Protein AF-0000000085957859 (afdb_homodimer)

InterPro domains:
  IPR000845 Nucleoside phosphorylase domain [PF01048] (84-287)
  IPR010059 Uridine phosphorylase, eukaryotic [TIGR01719] (53-287)
  IPR010059 Uridine phosphorylase, eukaryotic [cd17763] (61-288)
  IPR035994 Nucleoside phosphorylase superfamily [G3DSA:3.40.50.1580] (46-289)
  IPR035994 Nucleoside phosphorylase superfamily [SSF53167] (65-281)

Foldseek 3Di:
DVLVLVLCLPVVVCCVVVVPVPPPPPDDDDDDDDPPPPPPPCPVPQDQQDDPDPVVVPDPWDALVQQRDTLPPDPLQVVQQLAAEEEEEADQVVLVVSLVVSCVSVVFDKDAFSGPHPLKTWMDGGNYIRIYQHAFAVSNLSVLVSVSVSSNSNRHGLHEYEYEYAWAWQPDDFQEKEWAQAEAELVRHRWDWDADPNDTDTFGQGADPVVSVVSVVSCVVVVRHYDYFHEYAFRDPDVSLPHDPDPDDPDDPVVNVVVSVVCVVVGHTTYGHHRNNQRRVVCVRQQPVPVPDPDDPDPSVRSYHYIYIHGHD/DVLVLCLCLPVVVCCVVVVPVPPPPPDPDDDDDDPPPPPPPCPVPQDQQDDPDPVVVPDPWDALVQQRDTLPPDPLQVVQQLAAEEEEEADQVVLVVSLVVSCVSVVFDKDAFNGPHPLKTWMDGGNYIRIYQHAFAVSNLSVLVSVSVSSNSNRHGLHEYEYEYAWAWQPDDFQEKEWAQAEAELVRDRWDWDADPNDTDTFGQGADPVVSVVSVVSCVVVVRHYDYFHEYAFRDPDVSLPHDPDPDDPDDPVVNVVVSVVCVVVGHTTYGHHRNNQRRVQCVRQQDVPVPDPDDPDPSVRSYHYIYIHGHD

Structure (mmCIF, N/CA/C/O backbone):
data_AF-0000000085957859-model_v1
#
loop_
_entity.id
_entity.type
_entity.pdbx_description
1 polymer 'Nucleoside phosphorylase domain-containing protein'
#
loop_
_atom_site.group_PDB
_atom_site.id
_atom_site.type_symbol
_atom_site.label_atom_id
_atom_site.label_alt_id
_atom_site.label_comp_id
_atom_site.label_asym_id
_atom_site.label_entity_id
_atom_site.label_seq_id
_atom_site.pdbx_PDB_ins_code
_atom_site.Cartn_x
_atom_site.Cartn_y
_atom_site.Cartn_z
_atom_site.occupancy
_atom_site.B_iso_or_equiv
_atom_site.auth_seq_id
_atom_site.auth_comp_id
_atom_site.auth_asym_id
_atom_site.auth_atom_id
_atom_site.pdbx_PDB_model_num
ATOM 1 N N . ALA A 1 1 ? 12.109 8.305 12.898 1 55.31 1 ALA A N 1
ATOM 2 C CA . ALA A 1 1 ? 10.75 8.375 13.422 1 55.31 1 ALA A CA 1
ATOM 3 C C . ALA A 1 1 ? 10.742 8.859 14.867 1 55.31 1 ALA A C 1
ATOM 5 O O . ALA A 1 1 ? 9.938 9.727 15.234 1 55.31 1 ALA A O 1
ATOM 6 N N . GLU A 1 2 ? 11.648 8.406 15.688 1 55.69 2 GLU A N 1
ATOM 7 C CA . GLU A 1 2 ? 11.719 8.805 17.094 1 55.69 2 GLU A CA 1
ATOM 8 C C . GLU A 1 2 ? 12.07 10.281 17.219 1 55.69 2 GLU A C 1
ATOM 10 O O . GLU A 1 2 ? 11.508 10.984 18.062 1 55.69 2 GLU A O 1
ATOM 15 N N . ARG A 1 3 ? 12.938 10.711 16.422 1 57.41 3 ARG A N 1
ATOM 16 C CA . ARG A 1 3 ? 13.336 12.117 16.469 1 57.41 3 ARG A CA 1
ATOM 17 C C . ARG A 1 3 ? 12.156 13.023 16.125 1 57.41 3 ARG A C 1
ATOM 19 O O . ARG A 1 3 ? 11.984 14.078 16.75 1 57.41 3 ARG A O 1
ATOM 26 N N . VAL A 1 4 ? 11.352 12.547 15.195 1 59.25 4 VAL A N 1
ATOM 27 C CA . VAL A 1 4 ? 10.18 13.312 14.797 1 59.25 4 VAL A CA 1
ATOM 28 C C . VAL A 1 4 ? 9.18 13.367 15.953 1 59.25 4 VAL A C 1
ATOM 30 O O . VAL A 1 4 ? 8.609 14.422 16.234 1 59.25 4 VAL A O 1
ATOM 33 N N . CYS A 1 5 ? 9.109 12.297 16.594 1 58.31 5 CYS A N 1
ATOM 34 C CA . CYS A 1 5 ? 8.188 12.234 17.734 1 58.31 5 CYS A CA 1
ATOM 35 C C . CYS A 1 5 ? 8.625 13.18 18.844 1 58.31 5 CYS A C 1
ATOM 37 O O . CYS A 1 5 ? 7.793 13.836 19.469 1 58.31 5 CYS A O 1
ATOM 39 N N . ARG A 1 6 ? 9.898 13.297 19.047 1 59.72 6 ARG A N 1
ATOM 40 C CA . ARG A 1 6 ? 10.43 14.188 20.078 1 59.72 6 ARG A CA 1
ATOM 41 C C . ARG A 1 6 ? 10.125 15.648 19.75 1 59.72 6 ARG A C 1
ATOM 43 O O . ARG A 1 6 ? 9.828 16.438 20.641 1 59.72 6 ARG A O 1
ATOM 50 N N . LEU A 1 7 ? 10.188 15.898 18.516 1 60.09 7 LEU A N 1
ATOM 51 C CA . LEU A 1 7 ? 9.844 17.25 18.078 1 60.09 7 LEU A CA 1
ATOM 52 C C . LEU A 1 7 ? 8.391 17.578 18.391 1 60.09 7 LEU A C 1
ATOM 54 O O . LEU A 1 7 ? 8.078 18.688 18.828 1 60.09 7 LEU A O 1
ATOM 58 N N . LEU A 1 8 ? 7.637 16.547 18.25 1 58.69 8 LEU A N 1
ATOM 59 C CA . LEU A 1 8 ? 6.211 16.719 18.5 1 58.69 8 LEU A CA 1
ATOM 60 C C . LEU A 1 8 ? 5.926 16.781 20 1 58.69 8 LEU A C 1
ATOM 62 O O . LEU A 1 8 ? 4.953 17.406 20.422 1 58.69 8 LEU A O 1
ATOM 66 N N . LEU A 1 9 ? 6.824 16.141 20.797 1 57.12 9 LEU A N 1
ATOM 67 C CA . LEU A 1 9 ? 6.633 16.031 22.234 1 57.12 9 LEU A CA 1
ATOM 68 C C . LEU A 1 9 ? 7.254 17.219 22.969 1 57.12 9 LEU A C 1
ATOM 70 O O . LEU A 1 9 ? 7.023 17.406 24.156 1 57.12 9 LEU A O 1
ATOM 74 N N . ASP A 1 10 ? 8.055 17.828 22.297 1 53.75 10 ASP A N 1
ATOM 75 C CA . ASP A 1 10 ? 8.688 18.938 23 1 53.75 10 ASP A CA 1
ATOM 76 C C . ASP A 1 10 ? 7.652 19.938 23.5 1 53.75 10 ASP A C 1
ATOM 78 O O . ASP A 1 10 ? 6.691 20.25 22.797 1 53.75 10 ASP A O 1
ATOM 82 N N . GLN A 1 11 ? 7.703 20.188 24.844 1 46.5 11 GLN A N 1
ATOM 83 C CA . GLN A 1 11 ? 6.812 21.031 25.641 1 46.5 11 GLN A CA 1
ATOM 84 C C . GLN A 1 11 ? 6.426 22.297 24.875 1 46.5 11 GLN A C 1
ATOM 86 O O . GLN A 1 11 ? 5.309 22.797 25.016 1 46.5 11 GLN A O 1
ATOM 91 N N . ARG A 1 12 ? 7.336 22.859 24.234 1 47.31 12 ARG A N 1
ATOM 92 C CA . ARG A 1 12 ? 7.098 24.141 23.562 1 47.31 12 ARG A CA 1
ATOM 93 C C . ARG A 1 12 ? 6.141 23.969 22.391 1 47.31 12 ARG A C 1
ATOM 95 O O . ARG A 1 12 ? 5.34 24.859 22.094 1 47.31 12 ARG A O 1
ATOM 102 N N . PHE A 1 13 ? 6.312 22.797 21.734 1 45.47 13 PHE A N 1
ATOM 103 C CA . PHE A 1 13 ? 5.273 22.453 20.781 1 45.47 13 PHE A CA 1
ATOM 104 C C . PHE A 1 13 ? 3.92 22.328 21.469 1 45.47 13 PHE A C 1
ATOM 106 O O . PHE A 1 13 ? 2.898 22.75 20.922 1 45.47 13 PHE A O 1
ATOM 113 N N . ARG A 1 14 ? 4.047 21.734 22.641 1 47.22 14 ARG A N 1
ATOM 114 C CA . ARG A 1 14 ? 2.854 21.562 23.469 1 47.22 14 ARG A CA 1
ATOM 115 C C . ARG A 1 14 ? 2.213 22.906 23.797 1 47.22 14 ARG A C 1
ATOM 117 O O . ARG A 1 14 ? 0.991 23.047 23.734 1 47.22 14 ARG A O 1
ATOM 124 N N . LYS A 1 15 ? 3.127 23.703 24.266 1 44.31 15 LYS A N 1
ATOM 125 C CA . LYS A 1 15 ? 2.629 25.016 24.656 1 44.31 15 LYS A CA 1
ATOM 126 C C . LYS A 1 15 ? 2.109 25.781 23.453 1 44.31 15 LYS A C 1
ATOM 128 O O . LYS A 1 15 ? 1.102 26.484 23.547 1 44.31 15 LYS A O 1
ATOM 133 N N . SER A 1 16 ? 2.914 25.719 22.453 1 40.81 16 SER A N 1
ATOM 134 C CA . SER A 1 16 ? 2.467 26.438 21.266 1 40.81 16 SER A CA 1
ATOM 135 C C . SER A 1 16 ? 1.226 25.797 20.656 1 40.81 16 SER A C 1
ATOM 137 O O . SER A 1 16 ? 0.37 26.469 20.094 1 40.81 16 SER A O 1
ATOM 139 N N . PHE A 1 17 ? 1.303 24.5 20.641 1 40.34 17 PHE A N 1
ATOM 140 C CA . PHE A 1 17 ? 0.198 23.781 20 1 40.34 17 PHE A CA 1
ATOM 141 C C . PHE A 1 17 ? -0.899 23.484 21.016 1 40.34 17 PHE A C 1
ATOM 143 O O . PHE A 1 17 ? -2.086 23.531 20.688 1 40.34 17 PHE A O 1
ATOM 150 N N . ILE A 1 18 ? -0.457 22.938 22.156 1 38 18 ILE A N 1
ATOM 151 C CA . ILE A 1 18 ? -1.464 22.578 23.141 1 38 18 ILE A CA 1
ATOM 152 C C . ILE A 1 18 ? -1.902 23.828 23.906 1 38 18 ILE A C 1
ATOM 154 O O . ILE A 1 18 ? -3.057 23.938 24.328 1 38 18 ILE A O 1
ATOM 158 N N . THR A 1 19 ? -0.949 24.641 24.25 1 33.72 19 THR A N 1
ATOM 159 C CA . THR A 1 19 ? -1.365 25.797 25.031 1 33.72 19 THR A CA 1
ATOM 160 C C . THR A 1 19 ? -2.242 26.734 24.203 1 33.72 19 THR A C 1
ATOM 162 O O . THR A 1 19 ? -2.459 27.891 24.578 1 33.72 19 THR A O 1
ATOM 165 N N . SER A 1 20 ? -2.59 26.375 23.078 1 31.72 20 SER A N 1
ATOM 166 C CA . SER A 1 20 ? -3.693 27.25 22.688 1 31.72 20 SER A CA 1
ATOM 167 C C . SER A 1 20 ? -4.695 27.422 23.812 1 31.72 20 SER A C 1
ATOM 169 O O . SER A 1 20 ? -4.801 26.547 24.688 1 31.72 20 SER A O 1
ATOM 171 N N . LYS A 1 21 ? -5.293 28.578 24.078 1 33.31 21 LYS A N 1
ATOM 172 C CA . LYS A 1 21 ? -6.156 29.109 25.125 1 33.31 21 LYS A CA 1
ATOM 173 C C . LYS A 1 21 ? -7.062 28.016 25.688 1 33.31 21 LYS A C 1
ATOM 175 O O . LYS A 1 21 ? -7.812 28.25 26.641 1 33.31 21 LYS A O 1
ATOM 180 N N . TYR A 1 22 ? -7.25 26.859 24.984 1 31.83 22 TYR A N 1
ATOM 181 C CA . TYR A 1 22 ? -8.406 26.156 25.531 1 31.83 22 TYR A CA 1
ATOM 182 C C . TYR A 1 22 ? -8.016 25.312 26.75 1 31.83 22 TYR A C 1
ATOM 184 O O . TYR A 1 22 ? -8.883 24.875 27.5 1 31.83 22 TYR A O 1
ATOM 192 N N . TYR A 1 23 ? -6.746 24.703 26.812 1 31.86 23 TYR A N 1
ATOM 193 C CA . TYR A 1 23 ? -6.695 23.828 27.984 1 31.86 23 TYR A CA 1
ATOM 194 C C . TYR A 1 23 ? -6.117 24.578 29.188 1 31.86 23 TYR A C 1
ATOM 196 O O . TYR A 1 23 ? -4.898 24.688 29.312 1 31.86 23 TYR A O 1
ATOM 204 N N . GLN A 1 24 ? -6.641 25.656 29.641 1 27.27 24 GLN A N 1
ATOM 205 C CA . GLN A 1 24 ? -6.387 26.078 31.016 1 27.27 24 GLN A CA 1
ATOM 206 C C . GLN A 1 24 ? -6.516 24.906 31.984 1 27.27 24 GLN A C 1
ATOM 208 O O . GLN A 1 24 ? -7.602 24.344 32.156 1 27.27 24 GLN A O 1
ATOM 213 N N . ILE A 1 25 ? -5.488 24.078 32.156 1 28.56 25 ILE A N 1
ATOM 214 C CA . ILE A 1 25 ? -5.578 23.359 33.438 1 28.56 25 ILE A CA 1
ATOM 215 C C . ILE A 1 25 ? -5.828 24.359 34.562 1 28.56 25 ILE A C 1
ATOM 217 O O . ILE A 1 25 ? -5.098 25.344 34.719 1 28.56 25 ILE A O 1
ATOM 221 N N . PRO A 1 26 ? -6.973 24.359 35.188 1 26.92 26 PRO A N 1
ATOM 222 C CA . PRO A 1 26 ? -7.23 25.25 36.312 1 26.92 26 PRO A CA 1
ATOM 223 C C . PRO A 1 26 ? -6.133 25.203 37.375 1 26.92 26 PRO A C 1
ATOM 225 O O . PRO A 1 26 ? -5.875 24.141 37.938 1 26.92 26 PRO A O 1
ATOM 228 N N . LYS A 1 27 ? -4.992 25.875 37.219 1 28.09 27 LYS A N 1
ATOM 229 C CA . LYS A 1 27 ? -4.246 26.062 38.469 1 28.09 27 LYS A CA 1
ATOM 230 C C . LYS A 1 27 ? -5.145 26.641 39.562 1 28.09 27 LYS A C 1
ATOM 232 O O . LYS A 1 27 ? -5.961 27.531 39.281 1 28.09 27 LYS A O 1
ATOM 237 N N . THR A 1 28 ? -5.262 26.047 40.688 1 24.78 28 THR A N 1
ATOM 238 C CA . THR A 1 28 ? -5.754 26.641 41.938 1 24.78 28 THR A CA 1
ATOM 239 C C . THR A 1 28 ? -5.305 28.094 42.031 1 24.78 28 THR A C 1
ATOM 241 O O . THR A 1 28 ? -6.137 29 42.125 1 24.78 28 THR A O 1
ATOM 244 N N . MET A 1 29 ? -4.602 28.531 43.219 1 22.89 29 MET A N 1
ATOM 245 C CA . MET A 1 29 ? -4.863 29.594 44.188 1 22.89 29 MET A CA 1
ATOM 246 C C . MET A 1 29 ? -4.199 30.891 43.75 1 22.89 29 MET A C 1
ATOM 248 O O . MET A 1 29 ? -4.699 31.984 44.062 1 22.89 29 MET A O 1
ATOM 252 N N . GLY A 1 30 ? -2.801 31.062 43.719 1 22.33 30 GLY A N 1
ATOM 253 C CA . GLY A 1 30 ? -2.482 32.344 44.344 1 22.33 30 GLY A CA 1
ATOM 254 C C . GLY A 1 30 ? -2.852 33.531 43.531 1 22.33 30 GLY A C 1
ATOM 255 O O . GLY A 1 30 ? -3.301 33.406 42.375 1 22.33 30 GLY A O 1
ATOM 256 N N . ASN A 1 31 ? -1.936 34.625 43.469 1 23.3 31 ASN A N 1
ATOM 257 C CA . ASN A 1 31 ? -2.086 36.062 43.688 1 23.3 31 ASN A CA 1
ATOM 258 C C . ASN A 1 31 ? -2.512 36.781 42.406 1 23.3 31 ASN A C 1
ATOM 260 O O . ASN A 1 31 ? -3.57 37.406 42.375 1 23.3 31 ASN A O 1
ATOM 264 N N . ALA A 1 32 ? -1.58 37.688 41.781 1 22.42 32 ALA A N 1
ATOM 265 C CA . ALA A 1 32 ? -1.71 39.094 41.406 1 22.42 32 ALA A CA 1
ATOM 266 C C . ALA A 1 32 ? -2.318 39.25 40.031 1 22.42 32 ALA A C 1
ATOM 268 O O . ALA A 1 32 ? -2.25 38.344 39.188 1 22.42 32 ALA A O 1
ATOM 269 N N . GLN A 1 33 ? -2.727 40.562 39.438 1 23.36 33 GLN A N 1
ATOM 270 C CA . GLN A 1 33 ? -3.719 41.438 38.812 1 23.36 33 GLN A CA 1
ATOM 271 C C . GLN A 1 33 ? -3.607 41.375 37.281 1 23.36 33 GLN A C 1
ATOM 273 O O . GLN A 1 33 ? -4.613 41.438 36.594 1 23.36 33 GLN A O 1
ATOM 278 N N . GLY A 1 34 ? -2.363 41.562 36.594 1 25.03 34 GLY A N 1
ATOM 279 C CA . GLY A 1 34 ? -2.459 42.531 35.5 1 25.03 34 GLY A CA 1
ATOM 280 C C . GLY A 1 34 ? -3.07 41.938 34.25 1 25.03 34 GLY A C 1
ATOM 281 O O . GLY A 1 34 ? -2.906 40.75 33.969 1 25.03 34 GLY A O 1
ATOM 282 N N . THR A 1 35 ? -4.293 42.438 33.781 1 24.61 35 THR A N 1
ATOM 283 C CA . THR A 1 35 ? -5.238 42.125 32.719 1 24.61 35 THR A CA 1
ATOM 284 C C . THR A 1 35 ? -4.555 42.188 31.359 1 24.61 35 THR A C 1
ATOM 286 O O . THR A 1 35 ? -4.164 43.281 30.906 1 24.61 35 THR A O 1
ATOM 289 N N . ILE A 1 36 ? -3.572 41.406 31.078 1 23.7 36 ILE A N 1
ATOM 290 C CA . ILE A 1 36 ? -3.021 41.562 29.734 1 23.7 36 ILE A CA 1
ATOM 291 C C . ILE A 1 36 ? -4.129 41.406 28.688 1 23.7 36 ILE A C 1
ATOM 293 O O . ILE A 1 36 ? -4.859 40.406 28.719 1 23.7 36 ILE A O 1
ATOM 297 N N . ASP A 1 37 ? -4.707 42.562 28.125 1 25.56 37 ASP A N 1
ATOM 298 C CA . ASP A 1 37 ? -5.676 42.719 27.047 1 25.56 37 ASP A CA 1
ATOM 299 C C . ASP A 1 37 ? -5.207 42 25.781 1 25.56 37 ASP A C 1
ATOM 301 O O . ASP A 1 37 ? -4.48 42.594 24.969 1 25.56 37 ASP A O 1
ATOM 305 N N . ASP A 1 38 ? -4.492 41.031 25.797 1 26.75 38 ASP A N 1
ATOM 306 C CA . ASP A 1 38 ? -4.008 40.5 24.531 1 26.75 38 ASP A CA 1
ATOM 307 C C . ASP A 1 38 ? -5.168 40.062 23.625 1 26.75 38 ASP A C 1
ATOM 309 O O . ASP A 1 38 ? -5.719 38.969 23.797 1 26.75 38 ASP A O 1
ATOM 313 N N . SER A 1 39 ? -5.98 41.062 23.125 1 27.27 39 SER A N 1
ATOM 314 C CA . SER A 1 39 ? -6.996 40.875 22.094 1 27.27 39 SER A CA 1
ATOM 315 C C . SER A 1 39 ? -6.434 40.125 20.891 1 27.27 39 SER A C 1
ATOM 317 O O . SER A 1 39 ? -5.855 40.75 20 1 27.27 39 SER A O 1
ATOM 319 N N . VAL A 1 40 ? -5.523 39.281 20.984 1 29.23 40 VAL A N 1
ATOM 320 C CA . VAL A 1 40 ? -5.293 38.531 19.75 1 29.23 40 VAL A CA 1
ATOM 321 C C . VAL A 1 40 ? -6.629 38.125 19.141 1 29.23 40 VAL A C 1
ATOM 323 O O . VAL A 1 40 ? -7.512 37.625 19.828 1 29.23 40 VAL A O 1
ATOM 326 N N . ALA A 1 41 ? -7 38.812 18.109 1 29.42 41 ALA A N 1
ATOM 327 C CA . ALA A 1 41 ? -8.156 38.438 17.297 1 29.42 41 ALA A CA 1
ATOM 328 C C . ALA A 1 41 ? -8.266 36.938 17.156 1 29.42 41 ALA A C 1
ATOM 330 O O . ALA A 1 41 ? -7.297 36.25 16.781 1 29.42 41 ALA A O 1
ATOM 331 N N . GLU A 1 42 ? -8.984 36.312 17.969 1 32 42 GLU A N 1
ATOM 332 C CA . GLU A 1 42 ? -9.523 34.969 17.906 1 32 42 GLU A CA 1
ATOM 333 C C . GLU A 1 42 ? -9.953 34.594 16.5 1 32 42 GLU A C 1
ATOM 335 O O . GLU A 1 42 ? -10.969 35.094 16 1 32 42 GLU A O 1
ATOM 340 N N . ASN A 1 43 ? -9.117 34.781 15.5 1 31.91 43 ASN A N 1
ATOM 341 C CA . ASN A 1 43 ? -9.531 34.219 14.234 1 31.91 43 ASN A CA 1
ATOM 342 C C . ASN A 1 43 ? -10.117 32.812 14.43 1 31.91 43 ASN A C 1
ATOM 344 O O . ASN A 1 43 ? -9.383 31.844 14.562 1 31.91 43 ASN A O 1
ATOM 348 N N . ASN A 1 44 ? -11.117 32.594 15.195 1 35.66 44 ASN A N 1
ATOM 349 C CA . ASN A 1 44 ? -12.062 31.562 15.57 1 35.66 44 ASN A CA 1
ATOM 350 C C . ASN A 1 44 ? -12.602 30.812 14.352 1 35.66 44 ASN A C 1
ATOM 352 O O . ASN A 1 44 ? -13.773 30.422 14.312 1 35.66 44 ASN A O 1
ATOM 356 N N . ASN A 1 45 ? -12.102 31.047 13.094 1 40.56 45 ASN A N 1
ATOM 357 C CA . ASN A 1 45 ? -12.82 30.25 12.109 1 40.56 45 ASN A CA 1
ATOM 358 C C . ASN A 1 45 ? -12.727 28.75 12.414 1 40.56 45 ASN A C 1
ATOM 360 O O . ASN A 1 45 ? -11.75 28.094 12.039 1 40.56 45 ASN A O 1
ATOM 364 N N . ASN A 1 46 ? -13.156 28.266 13.516 1 55.47 46 ASN A N 1
ATOM 365 C CA . ASN A 1 46 ? -13.445 26.938 14.031 1 55.47 46 ASN A CA 1
ATOM 366 C C . ASN A 1 46 ? -14.156 26.062 12.992 1 55.47 46 ASN A C 1
ATOM 368 O O . ASN A 1 46 ? -15.344 25.766 13.125 1 55.47 46 ASN A O 1
ATOM 372 N N . SER A 1 47 ? -13.555 25.953 11.734 1 72.5 47 SER A N 1
ATOM 373 C CA . SER A 1 47 ? -14.266 25.234 10.68 1 72.5 47 SER A CA 1
ATOM 374 C C . SER A 1 47 ? -14.07 23.719 10.82 1 72.5 47 SER A C 1
ATOM 376 O O . SER A 1 47 ? -12.945 23.234 10.922 1 72.5 47 SER A O 1
ATOM 378 N N . VAL A 1 48 ? -15.133 23.047 11.078 1 85.38 48 VAL A N 1
ATOM 379 C CA . VAL A 1 48 ? -15.242 21.594 11.125 1 85.38 48 VAL A CA 1
ATOM 380 C C . VAL A 1 48 ? -14.625 20.984 9.859 1 85.38 48 VAL A C 1
ATOM 382 O O . VAL A 1 48 ? -14.695 21.594 8.781 1 85.38 48 VAL A O 1
ATOM 385 N N . VAL A 1 49 ? -13.875 19.938 10.07 1 90.25 49 VAL A N 1
ATOM 386 C CA . VAL A 1 49 ? -13.352 19.234 8.906 1 90.25 49 VAL A CA 1
ATOM 387 C C . VAL A 1 49 ? -14.469 19 7.895 1 90.25 49 VAL A C 1
ATOM 389 O O . VAL A 1 49 ? -15.531 18.484 8.242 1 90.25 49 VAL A O 1
ATOM 392 N N . PRO A 1 50 ? -14.242 19.406 6.656 1 90.31 50 PRO A N 1
ATOM 393 C CA . PRO A 1 50 ? -15.344 19.344 5.684 1 90.31 50 PRO A CA 1
ATOM 394 C C . PRO A 1 50 ? -15.516 17.938 5.102 1 90.31 50 PRO A C 1
ATOM 396 O O . PRO A 1 50 ? -14.602 17.109 5.188 1 90.31 50 PRO A O 1
ATOM 399 N N . LEU A 1 51 ? -16.672 17.656 4.629 1 92 51 LEU A N 1
ATOM 400 C CA . LEU A 1 51 ? -16.984 16.516 3.783 1 92 51 LEU A CA 1
ATOM 401 C C . LEU A 1 51 ? -17.188 16.953 2.334 1 92 51 LEU A C 1
ATOM 403 O O . LEU A 1 51 ? -18.156 17.641 2.02 1 92 51 LEU A O 1
ATOM 407 N N . LEU A 1 52 ? -16.25 16.562 1.473 1 92.94 52 LEU A N 1
ATOM 408 C CA . LEU A 1 52 ? -16.234 17.031 0.09 1 92.94 52 LEU A CA 1
ATOM 409 C C . LEU A 1 52 ? -16.859 15.984 -0.837 1 92.94 52 LEU A C 1
ATOM 411 O O . LEU A 1 52 ? -16.266 15.641 -1.868 1 92.94 52 LEU A O 1
ATOM 415 N N . ASN A 1 53 ? -17.922 15.367 -0.428 1 95.38 53 ASN A N 1
ATOM 416 C CA . ASN A 1 53 ? -18.75 14.391 -1.146 1 95.38 53 ASN A CA 1
ATOM 417 C C . ASN A 1 53 ? -20.234 14.703 -1.011 1 95.38 53 ASN A C 1
ATOM 419 O O . ASN A 1 53 ? -20.844 14.383 0.007 1 95.38 53 ASN A O 1
ATOM 423 N N . PRO A 1 54 ? -20.797 15.336 -1.995 1 93.88 54 PRO A N 1
ATOM 424 C CA . PRO A 1 54 ? -22.203 15.742 -1.901 1 93.88 54 PRO A CA 1
ATOM 425 C C . PRO A 1 54 ? -23.141 14.562 -1.69 1 93.88 54 PRO A C 1
ATOM 427 O O . PRO A 1 54 ? -24.203 14.719 -1.09 1 93.88 54 PRO A O 1
ATOM 430 N N . ILE A 1 55 ? -22.766 13.422 -2.143 1 93.81 55 ILE A N 1
ATOM 431 C CA . ILE A 1 55 ? -23.594 12.242 -1.972 1 93.81 55 ILE A CA 1
ATOM 432 C C . ILE A 1 55 ? -23.609 11.828 -0.501 1 93.81 55 ILE A C 1
ATOM 434 O O . ILE A 1 55 ? -24.672 11.562 0.062 1 93.81 55 ILE A O 1
ATOM 438 N N . MET A 1 56 ? -22.5 11.844 0.145 1 94 56 MET A N 1
ATOM 439 C CA . MET A 1 56 ? -22.391 11.438 1.542 1 94 56 MET A CA 1
ATOM 440 C C . MET A 1 56 ? -23.016 12.477 2.465 1 94 56 MET A C 1
ATOM 442 O O . MET A 1 56 ? -23.422 12.156 3.586 1 94 56 MET A O 1
ATOM 446 N N . ALA A 1 57 ? -23.078 13.703 2.012 1 91.44 57 ALA A N 1
ATOM 447 C CA . ALA A 1 57 ? -23.672 14.766 2.807 1 91.44 57 ALA A CA 1
ATOM 448 C C . ALA A 1 57 ? -25.156 14.477 3.086 1 91.44 57 ALA A C 1
ATOM 450 O O . ALA A 1 57 ? -25.703 14.922 4.098 1 91.44 57 ALA A O 1
ATOM 451 N N . GLU A 1 58 ? -25.688 13.672 2.199 1 91.88 58 GLU A N 1
ATOM 452 C CA . GLU A 1 58 ? -27.109 13.383 2.316 1 91.88 58 GLU A CA 1
ATOM 453 C C . GLU A 1 58 ? -27.344 12.023 2.959 1 91.88 58 GLU A C 1
ATOM 455 O O . GLU A 1 58 ? -28.484 11.648 3.244 1 91.88 58 GLU A O 1
ATOM 460 N N . GLU A 1 59 ? -26.312 11.328 3.162 1 92.56 59 GLU A N 1
ATOM 461 C CA . GLU A 1 59 ? -26.438 9.977 3.701 1 92.56 59 GLU A CA 1
ATOM 462 C C . GLU A 1 59 ? -26.359 9.984 5.227 1 92.56 59 GLU A C 1
ATOM 464 O O . GLU A 1 59 ? -25.484 10.625 5.801 1 92.56 59 GLU A O 1
ATOM 469 N N . ASN A 1 60 ? -27.219 9.227 5.863 1 93.06 60 ASN A N 1
ATOM 470 C CA . ASN A 1 60 ? -27.234 9.172 7.32 1 93.06 60 ASN A CA 1
ATOM 471 C C . ASN A 1 60 ? -26.359 8.039 7.848 1 93.06 60 ASN A C 1
ATOM 473 O O . ASN A 1 60 ? -25.969 8.047 9.016 1 93.06 60 ASN A O 1
ATOM 477 N N . GLU A 1 61 ? -26.125 7.113 7.027 1 95.81 61 GLU A N 1
ATOM 478 C CA . GLU A 1 61 ? -25.344 5.949 7.434 1 95.81 61 GLU A CA 1
ATOM 479 C C . GLU A 1 61 ? -24.016 5.891 6.684 1 95.81 61 GLU A C 1
ATOM 481 O O . GLU A 1 61 ? -23.922 6.324 5.535 1 95.81 61 GLU A O 1
ATOM 486 N N . ASP A 1 62 ? -23.031 5.461 7.387 1 97.25 62 ASP A N 1
ATOM 487 C CA . ASP A 1 62 ? -21.719 5.207 6.805 1 97.25 62 ASP A CA 1
ATOM 488 C C . ASP A 1 62 ? -20.922 4.211 7.648 1 97.25 62 ASP A C 1
ATOM 490 O O . ASP A 1 62 ? -21.203 4.039 8.836 1 97.25 62 ASP A O 1
ATOM 494 N N . PHE A 1 63 ? -20.156 3.449 6.992 1 97.38 63 PHE A N 1
ATOM 495 C CA . PHE A 1 63 ? -19.281 2.494 7.656 1 97.38 63 PHE A CA 1
ATOM 496 C C . PHE A 1 63 ? -17.859 2.607 7.133 1 97.38 63 PHE A C 1
ATOM 498 O O . PHE A 1 63 ? -17.625 2.486 5.926 1 97.38 63 PHE A O 1
ATOM 505 N N . LEU A 1 64 ? -16.938 2.998 7.98 1 98.12 64 LEU A N 1
ATOM 506 C CA . LEU A 1 64 ? -15.516 3.02 7.664 1 98.12 64 LEU A CA 1
ATOM 507 C C . LEU A 1 64 ? -14.922 1.618 7.746 1 98.12 64 LEU A C 1
ATOM 509 O O . LEU A 1 64 ? -14.461 1.197 8.805 1 98.12 64 LEU A O 1
ATOM 513 N N . TYR A 1 65 ? -14.852 0.925 6.68 1 95.31 65 TYR A N 1
ATOM 514 C CA . TYR A 1 65 ? -14.617 -0.513 6.594 1 95.31 65 TYR A CA 1
ATOM 515 C C . TYR A 1 65 ? -13.227 -0.87 7.102 1 95.31 65 TYR A C 1
ATOM 517 O O . TYR A 1 65 ? -13.039 -1.909 7.738 1 95.31 65 TYR A O 1
ATOM 525 N N . HIS A 1 66 ? -12.273 -0.035 6.852 1 97.75 66 HIS A N 1
ATOM 526 C CA . HIS A 1 66 ? -10.898 -0.413 7.145 1 97.75 66 HIS A CA 1
ATOM 527 C C . HIS A 1 66 ? -10.516 -0.048 8.57 1 97.75 66 HIS A C 1
ATOM 529 O O . HIS A 1 66 ? -9.492 -0.512 9.086 1 97.75 66 HIS A O 1
ATOM 535 N N . PHE A 1 67 ? -11.328 0.783 9.203 1 98.25 67 PHE A N 1
ATOM 536 C CA . PHE A 1 67 ? -11.195 1.011 10.641 1 98.25 67 PHE A CA 1
ATOM 537 C C . PHE A 1 67 ? -12.211 0.181 11.414 1 98.25 67 PHE A C 1
ATOM 539 O O . PHE A 1 67 ? -12.047 -0.043 12.617 1 98.25 67 PHE A O 1
ATOM 546 N N . GLY A 1 68 ? -13.258 -0.273 10.789 1 97.94 68 GLY A N 1
ATOM 547 C CA . GLY A 1 68 ? -14.336 -0.985 11.461 1 97.94 68 GLY A CA 1
ATOM 548 C C . GLY A 1 68 ? -15.172 -0.094 12.359 1 97.94 68 GLY A C 1
ATOM 549 O O . GLY A 1 68 ? -15.57 -0.5 13.453 1 97.94 68 GLY A O 1
ATOM 550 N N . ILE A 1 69 ? -15.422 1.152 11.93 1 98.44 69 ILE A N 1
ATOM 551 C CA . ILE A 1 69 ? -16.141 2.135 12.734 1 98.44 69 ILE A CA 1
ATOM 552 C C . ILE A 1 69 ? -17.438 2.527 12.031 1 98.44 69 ILE A C 1
ATOM 554 O O . ILE A 1 69 ? -17.438 2.838 10.836 1 98.44 69 ILE A O 1
ATOM 558 N N . SER A 1 70 ? -18.531 2.5 12.734 1 98.12 70 SER A N 1
ATOM 559 C CA . SER A 1 70 ? -19.844 2.865 12.219 1 98.12 70 SER A CA 1
ATOM 560 C C . SER A 1 70 ? -20.219 4.297 12.594 1 98.12 70 SER A C 1
ATOM 562 O O . SER A 1 70 ? -20.125 4.676 13.766 1 98.12 70 SER A O 1
ATOM 564 N N . LYS A 1 71 ? -20.594 5.031 11.594 1 97.31 71 LYS A N 1
ATOM 565 C CA . LYS A 1 71 ? -21 6.414 11.82 1 97.31 71 LYS A CA 1
ATOM 566 C C . LYS A 1 71 ? -22.109 6.5 12.867 1 97.31 71 LYS A C 1
ATOM 568 O O . LYS A 1 71 ? -22.109 7.406 13.703 1 97.31 71 LYS A O 1
ATOM 573 N N . THR A 1 72 ? -23.062 5.531 12.898 1 96.5 72 THR A N 1
ATOM 574 C CA . THR A 1 72 ? -24.266 5.648 13.711 1 96.5 72 THR A CA 1
ATOM 575 C C . THR A 1 72 ? -24.172 4.773 14.961 1 96.5 72 THR A C 1
ATOM 577 O O . THR A 1 72 ? -24.781 5.074 15.984 1 96.5 72 THR A O 1
ATOM 580 N N . LYS A 1 73 ? -23.375 3.746 14.898 1 96.25 73 LYS A N 1
ATOM 581 C CA . LYS A 1 73 ? -23.344 2.803 16.016 1 96.25 73 LYS A CA 1
ATOM 582 C C . LYS A 1 73 ? -22.25 3.16 17.016 1 96.25 73 LYS A C 1
ATOM 584 O O . LYS A 1 73 ? -22.328 2.793 18.188 1 96.25 73 LYS A O 1
ATOM 589 N N . ASP A 1 74 ? -21.234 3.807 16.578 1 96.81 74 ASP A N 1
ATOM 590 C CA . ASP A 1 74 ? -20.125 4.18 17.453 1 96.81 74 ASP A CA 1
ATOM 591 C C . ASP A 1 74 ? -20.25 5.633 17.906 1 96.81 74 ASP A C 1
ATOM 593 O O . ASP A 1 74 ? -20.75 6.477 17.156 1 96.81 74 ASP A O 1
ATOM 597 N N . ASN A 1 75 ? -19.891 5.977 19.125 1 96.06 75 ASN A N 1
ATOM 598 C CA . ASN A 1 75 ? -19.953 7.332 19.656 1 96.06 75 ASN A CA 1
ATOM 599 C C . ASN A 1 75 ? -18.781 8.188 19.188 1 96.06 75 ASN A C 1
ATOM 601 O O . ASN A 1 75 ? -17.953 8.609 19.984 1 96.06 75 ASN A O 1
ATOM 605 N N . ILE A 1 76 ? -18.812 8.609 17.969 1 97.81 76 ILE A N 1
ATOM 606 C CA . ILE A 1 76 ? -17.703 9.25 17.281 1 97.81 76 ILE A CA 1
ATOM 607 C C . ILE A 1 76 ? -17.453 10.633 17.875 1 97.81 76 ILE A C 1
ATOM 609 O O . ILE A 1 76 ? -16.312 10.977 18.203 1 97.81 76 ILE A O 1
ATOM 613 N N . PRO A 1 77 ? -18.484 11.469 18.125 1 97.5 77 PRO A N 1
ATOM 614 C CA . PRO A 1 77 ? -18.219 12.812 18.641 1 97.5 77 PRO A CA 1
ATOM 615 C C . PRO A 1 77 ? -17.547 12.797 20.016 1 97.5 77 PRO A C 1
ATOM 617 O O . PRO A 1 77 ? -16.625 13.578 20.266 1 97.5 77 PRO A O 1
ATOM 620 N N . THR A 1 78 ? -17.953 11.859 20.859 1 97.19 78 THR A N 1
ATOM 621 C CA . THR A 1 78 ? -17.391 11.781 22.203 1 97.19 78 THR A CA 1
ATOM 622 C C . THR A 1 78 ? -15.938 11.344 22.172 1 97.19 78 THR A C 1
ATOM 624 O O . THR A 1 78 ? -15.102 11.875 22.906 1 97.19 78 THR A O 1
ATOM 627 N N . VAL A 1 79 ? -15.609 10.5 21.312 1 97.19 79 VAL A N 1
ATOM 628 C CA . VAL A 1 79 ? -14.281 9.906 21.297 1 97.19 79 VAL A CA 1
ATOM 629 C C . VAL A 1 79 ? -13.32 10.805 20.516 1 97.19 79 VAL A C 1
ATOM 631 O O . VAL A 1 79 ? -12.164 10.984 20.922 1 97.19 79 VAL A O 1
ATOM 634 N N . PHE A 1 80 ? -13.805 11.43 19.406 1 97.81 80 PHE A N 1
ATOM 635 C CA . PHE A 1 80 ? -12.867 12.023 18.469 1 97.81 80 PHE A CA 1
ATOM 636 C C . PHE A 1 80 ? -13.102 13.531 18.344 1 97.81 80 PHE A C 1
ATOM 638 O O . PHE A 1 80 ? -12.359 14.219 17.641 1 97.81 80 PHE A O 1
ATOM 645 N N . GLY A 1 81 ? -14.062 14.117 18.922 1 96.62 81 GLY A N 1
ATOM 646 C CA . GLY A 1 81 ? -14.43 15.508 18.75 1 96.62 81 GLY A CA 1
ATOM 647 C C . GLY A 1 81 ? -13.344 16.469 19.188 1 96.62 81 GLY A C 1
ATOM 648 O O . GLY A 1 81 ? -13.25 17.594 18.672 1 96.62 81 GLY A O 1
ATOM 649 N N . ASP A 1 82 ? -12.477 16.062 20.078 1 94.19 82 ASP A N 1
ATOM 650 C CA . ASP A 1 82 ? -11.461 16.953 20.641 1 94.19 82 ASP A CA 1
ATOM 651 C C . ASP A 1 82 ? -10.117 16.766 19.938 1 94.19 82 ASP A C 1
ATOM 653 O O . ASP A 1 82 ? -9.109 17.344 20.344 1 94.19 82 ASP A O 1
ATOM 657 N N . VAL A 1 83 ? -10.094 15.992 18.875 1 94.38 83 VAL A N 1
ATOM 658 C CA . VAL A 1 83 ? -8.844 15.742 18.156 1 94.38 83 VAL A CA 1
ATOM 659 C C . VAL A 1 83 ? -8.352 17.047 17.531 1 94.38 83 VAL A C 1
ATOM 661 O O . VAL A 1 83 ? -9.117 17.75 16.875 1 94.38 83 VAL A O 1
ATOM 664 N N . LYS A 1 84 ? -7.043 17.328 17.703 1 88.75 84 LYS A N 1
ATOM 665 C CA . LYS A 1 84 ? -6.41 18.516 17.141 1 88.75 84 LYS A CA 1
ATOM 666 C C . LYS A 1 84 ? -5.23 18.125 16.25 1 88.75 84 LYS A C 1
ATOM 668 O O . LYS A 1 84 ? -4.812 18.906 15.391 1 88.75 84 LYS A O 1
ATOM 673 N N . PHE A 1 85 ? -4.695 16.891 16.5 1 89.75 85 PHE A N 1
ATOM 674 C CA . PHE A 1 85 ? -3.531 16.422 15.75 1 89.75 85 PHE A CA 1
ATOM 675 C C . PHE A 1 85 ? -3.736 15 15.25 1 89.75 85 PHE A C 1
ATOM 677 O O . PHE A 1 85 ? -4.273 14.156 15.977 1 89.75 85 PHE A O 1
ATOM 684 N N . VAL A 1 86 ? -3.338 14.781 14.062 1 94.25 86 VAL A N 1
ATOM 685 C CA . VAL A 1 86 ? -3.295 13.438 13.492 1 94.25 86 VAL A CA 1
ATOM 686 C C . VAL A 1 86 ? -1.87 13.109 13.055 1 94.25 86 VAL A C 1
ATOM 688 O O . VAL A 1 86 ? -1.324 13.75 12.156 1 94.25 86 VAL A O 1
ATOM 691 N N . CYS A 1 87 ? -1.256 12.18 13.703 1 93.06 87 CYS A N 1
ATOM 692 C CA . CYS A 1 87 ? 0.073 11.68 13.359 1 93.06 87 CYS A CA 1
ATOM 693 C C . CYS A 1 87 ? -0.009 10.32 12.695 1 93.06 87 CYS A C 1
ATOM 695 O O . CYS A 1 87 ? -0.604 9.391 13.242 1 93.06 87 CYS A O 1
ATOM 697 N N . THR A 1 88 ? 0.569 10.227 11.539 1 96.19 88 THR A N 1
ATOM 698 C CA . THR A 1 88 ? 0.484 8.984 10.773 1 96.19 88 THR A CA 1
ATOM 699 C C . THR A 1 88 ? 1.877 8.445 10.453 1 96.19 88 THR A C 1
ATOM 701 O O . THR A 1 88 ? 2.848 9.203 10.422 1 96.19 88 THR A O 1
ATOM 704 N N . GLY A 1 89 ? 2.033 7.152 10.289 1 95.06 89 GLY A N 1
ATOM 705 C CA . GLY A 1 89 ? 3.277 6.488 9.945 1 95.06 89 GLY A CA 1
ATOM 706 C C . GLY A 1 89 ? 3.074 5.098 9.375 1 95.06 89 GLY A C 1
ATOM 707 O O . GLY A 1 89 ? 1.942 4.613 9.297 1 95.06 89 GLY A O 1
ATOM 708 N N . GLY A 1 90 ? 4.09 4.488 9 1 94.94 90 GLY A N 1
ATOM 709 C CA . GLY A 1 90 ? 3.986 3.227 8.281 1 94.94 90 GLY A CA 1
ATOM 710 C C . GLY A 1 90 ? 3.717 2.041 9.188 1 94.94 90 GLY A C 1
ATOM 711 O O . GLY A 1 90 ? 2.916 1.167 8.859 1 94.94 90 GLY A O 1
ATOM 712 N N . SER A 1 91 ? 4.312 2.031 10.375 1 93.94 91 SER A N 1
ATOM 713 C CA . SER A 1 91 ? 4.344 0.863 11.25 1 93.94 91 SER A CA 1
ATOM 714 C C . SER A 1 91 ? 3.316 0.982 12.375 1 93.94 91 SER A C 1
ATOM 716 O O . SER A 1 91 ? 3.338 1.947 13.141 1 93.94 91 SER A O 1
ATOM 718 N N . GLY A 1 92 ? 2.457 -0.075 12.516 1 95.62 92 GLY A N 1
ATOM 719 C CA . GLY A 1 92 ? 1.48 -0.111 13.586 1 95.62 92 GLY A CA 1
ATOM 720 C C . GLY A 1 92 ? 2.111 -0.105 14.969 1 95.62 92 GLY A C 1
ATOM 721 O O . GLY A 1 92 ? 1.86 0.799 15.766 1 95.62 92 GLY A O 1
ATOM 722 N N . PRO A 1 93 ? 3 -1.05 15.242 1 94.5 93 PRO A N 1
ATOM 723 C CA . PRO A 1 93 ? 3.664 -1.094 16.547 1 94.5 93 PRO A CA 1
ATOM 724 C C . PRO A 1 93 ? 4.395 0.205 16.875 1 94.5 93 PRO A C 1
ATOM 726 O O . PRO A 1 93 ? 4.391 0.637 18.031 1 94.5 93 PRO A O 1
ATOM 729 N N . ARG A 1 94 ? 5.016 0.833 15.914 1 91.75 94 ARG A N 1
ATOM 730 C CA . ARG A 1 94 ? 5.734 2.08 16.156 1 91.75 94 ARG A CA 1
ATOM 731 C C . ARG A 1 94 ? 4.777 3.188 16.594 1 91.75 94 ARG A C 1
ATOM 733 O O . ARG A 1 94 ? 5.086 3.963 17.5 1 91.75 94 ARG A O 1
ATOM 740 N N . LEU A 1 95 ? 3.641 3.285 15.914 1 94.31 95 LEU A N 1
ATOM 741 C CA . LEU A 1 95 ? 2.682 4.324 16.266 1 94.31 95 LEU A CA 1
ATOM 742 C C . LEU A 1 95 ? 2.062 4.055 17.641 1 94.31 95 LEU A C 1
ATOM 744 O O . LEU A 1 95 ? 1.747 4.992 18.375 1 94.31 95 LEU A O 1
ATOM 748 N N . ALA A 1 96 ? 1.843 2.785 17.969 1 95.75 96 ALA A N 1
ATOM 749 C CA . ALA A 1 96 ? 1.403 2.432 19.312 1 95.75 96 ALA A CA 1
ATOM 750 C C . ALA A 1 96 ? 2.416 2.893 20.359 1 95.75 96 ALA A C 1
ATOM 752 O O . ALA A 1 96 ? 2.041 3.469 21.391 1 95.75 96 ALA A O 1
ATOM 753 N N . LEU A 1 97 ? 3.637 2.658 20.078 1 93.56 97 LEU A N 1
ATOM 754 C CA . LEU A 1 97 ? 4.719 3.055 20.969 1 93.56 97 LEU A CA 1
ATOM 755 C C . LEU A 1 97 ? 4.758 4.57 21.141 1 93.56 97 LEU A C 1
ATOM 757 O O . LEU A 1 97 ? 4.934 5.07 22.25 1 93.56 97 LEU A O 1
ATOM 761 N N . PHE A 1 98 ? 4.598 5.293 20.016 1 90.31 98 PHE A N 1
ATOM 762 C CA . PHE A 1 98 ? 4.609 6.75 20.078 1 90.31 98 PHE A CA 1
ATOM 763 C C . PHE A 1 98 ? 3.447 7.27 20.906 1 90.31 98 PHE A C 1
ATOM 765 O O . PHE A 1 98 ? 3.607 8.219 21.688 1 90.31 98 PHE A O 1
ATOM 772 N N . ALA A 1 99 ? 2.285 6.703 20.766 1 93.5 99 ALA A N 1
ATOM 773 C CA . ALA A 1 99 ? 1.119 7.102 21.547 1 93.5 99 ALA A CA 1
ATOM 774 C C . ALA A 1 99 ? 1.371 6.906 23.031 1 93.5 99 ALA A C 1
ATOM 776 O O . ALA A 1 99 ? 1.069 7.785 23.844 1 93.5 99 ALA A O 1
ATOM 777 N N . GLU A 1 100 ? 1.949 5.809 23.375 1 94.19 100 GLU A N 1
ATOM 778 C CA . GLU A 1 100 ? 2.262 5.5 24.766 1 94.19 100 GLU A CA 1
ATOM 779 C C . GLU A 1 100 ? 3.291 6.477 25.328 1 94.19 100 GLU A C 1
ATOM 781 O O . GLU A 1 100 ? 3.156 6.941 26.453 1 94.19 100 GLU A O 1
ATOM 786 N N . MET A 1 101 ? 4.316 6.68 24.562 1 89 101 MET A N 1
ATOM 787 C CA . MET A 1 101 ? 5.359 7.609 24.984 1 89 101 MET A CA 1
ATOM 788 C C . MET A 1 101 ? 4.785 9.008 25.203 1 89 101 MET A C 1
ATOM 790 O O . MET A 1 101 ? 5.121 9.672 26.188 1 89 101 MET A O 1
ATOM 794 N N . PHE A 1 102 ? 3.971 9.391 24.281 1 87.94 102 PHE A N 1
ATOM 795 C CA . PHE A 1 102 ? 3.332 10.695 24.406 1 87.94 102 PHE A CA 1
ATOM 796 C C . PHE A 1 102 ? 2.4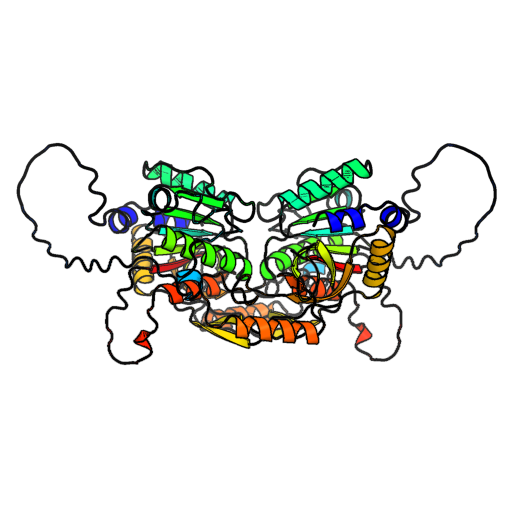88 10.773 25.672 1 87.94 102 PHE A C 1
ATOM 798 O O . PHE A 1 102 ? 2.541 11.766 26.391 1 87.94 102 PHE A O 1
ATOM 805 N N . SER A 1 103 ? 1.72 9.773 25.891 1 91.12 103 SER A N 1
ATOM 806 C CA . SER A 1 103 ? 0.878 9.695 27.078 1 91.12 103 SER A CA 1
ATOM 807 C C . SER A 1 103 ? 1.712 9.781 28.359 1 91.12 103 SER A C 1
ATOM 809 O O . SER A 1 103 ? 1.373 10.523 29.281 1 91.12 103 SER A O 1
ATOM 811 N N . LYS A 1 104 ? 2.758 9.078 28.391 1 89.56 104 LYS A N 1
ATOM 812 C CA . LYS A 1 104 ? 3.631 9.062 29.562 1 89.56 104 LYS A CA 1
ATOM 813 C C . LYS A 1 104 ? 4.262 10.43 29.797 1 89.56 104 LYS A C 1
ATOM 815 O O . LYS A 1 104 ? 4.328 10.898 30.938 1 89.56 104 LYS A O 1
ATOM 820 N N . GLU A 1 105 ? 4.656 11.016 28.766 1 84 105 GLU A N 1
ATOM 821 C CA . GLU A 1 105 ? 5.367 12.281 28.875 1 84 105 GLU A CA 1
ATOM 822 C C . GLU A 1 105 ? 4.418 13.422 29.234 1 84 105 GLU A C 1
ATOM 824 O O . GLU A 1 105 ? 4.801 14.359 29.938 1 84 105 GLU A O 1
ATOM 829 N N . THR A 1 106 ? 3.186 13.328 28.766 1 83.31 106 THR A N 1
ATOM 830 C CA . THR A 1 106 ? 2.27 14.445 28.938 1 83.31 106 THR A CA 1
ATOM 831 C C . THR A 1 106 ? 1.278 14.172 30.062 1 83.31 106 THR A C 1
ATOM 833 O O . THR A 1 106 ? 0.605 15.086 30.531 1 83.31 106 THR A O 1
ATOM 836 N N . GLY A 1 107 ? 1.108 12.984 30.438 1 88.38 107 GLY A N 1
ATOM 837 C CA . GLY A 1 107 ? 0.2 12.625 31.516 1 88.38 107 GLY A CA 1
ATOM 838 C C . GLY A 1 107 ? -1.229 12.422 31.047 1 88.38 107 GLY A C 1
ATOM 839 O O . GLY A 1 107 ? -2.127 12.195 31.859 1 88.38 107 GLY A O 1
ATOM 840 N N . VAL A 1 108 ? -1.451 12.5 29.734 1 88.75 108 VAL A N 1
ATOM 841 C CA . VAL A 1 108 ? -2.799 12.289 29.203 1 88.75 108 VAL A CA 1
ATOM 842 C C . VAL A 1 108 ? -3.043 10.797 29 1 88.75 108 VAL A C 1
ATOM 844 O O . VAL A 1 108 ? -2.107 10.039 28.734 1 88.75 108 VAL A O 1
ATOM 847 N N . PRO A 1 109 ? -4.27 10.398 29.172 1 94.38 109 PRO A N 1
ATOM 848 C CA . PRO A 1 109 ? -4.559 8.977 28.969 1 94.38 109 PRO A CA 1
ATOM 849 C C . PRO A 1 109 ? -4.367 8.531 27.531 1 94.38 109 PRO A C 1
ATOM 851 O O . PRO A 1 109 ? -4.586 9.312 26.594 1 94.38 109 PRO A O 1
ATOM 854 N N . CYS A 1 110 ? -3.975 7.285 27.359 1 96 110 CYS A N 1
ATOM 855 C CA . CYS A 1 110 ? -3.83 6.645 26.062 1 96 110 CYS A CA 1
ATOM 856 C C . CYS A 1 110 ? -4.883 5.562 25.859 1 96 110 CYS A C 1
ATOM 858 O O . CYS A 1 110 ? -5.109 4.742 26.75 1 96 110 CYS A O 1
ATOM 860 N N . SER A 1 111 ? -5.496 5.574 24.734 1 97.88 111 SER A N 1
ATOM 861 C CA . SER A 1 111 ? -6.543 4.59 24.453 1 97.88 111 SER A CA 1
ATOM 862 C C . SER A 1 111 ? -5.945 3.234 24.094 1 97.88 111 SER A C 1
ATOM 864 O O . SER A 1 111 ? -4.746 3.129 23.828 1 97.88 111 SER A O 1
ATOM 866 N N . ASP A 1 112 ? -6.816 2.217 24.172 1 97.69 112 ASP A N 1
ATOM 867 C CA . ASP A 1 112 ? -6.52 0.993 23.438 1 97.69 112 ASP A CA 1
ATOM 868 C C . ASP A 1 112 ? -6.684 1.203 21.938 1 97.69 112 ASP A C 1
ATOM 870 O O . ASP A 1 112 ? -6.98 2.312 21.484 1 97.69 112 ASP A O 1
ATOM 874 N N . ASN A 1 113 ? -6.348 0.182 21.172 1 98.44 113 ASN A N 1
ATOM 875 C CA . ASN A 1 113 ? -6.566 0.28 19.734 1 98.44 113 ASN A CA 1
ATOM 876 C C . ASN A 1 113 ? -8.031 0.564 19.406 1 98.44 113 ASN A C 1
ATOM 878 O O . ASN A 1 113 ? -8.914 -0.211 19.781 1 98.44 113 ASN A O 1
ATOM 882 N N . LEU A 1 114 ? -8.289 1.653 18.766 1 98.38 114 LEU A N 1
ATOM 883 C CA . LEU A 1 114 ? -9.648 2.096 18.469 1 98.38 114 LEU A CA 1
ATOM 884 C C . LEU A 1 114 ? -10.141 1.508 17.156 1 98.38 114 LEU A C 1
ATOM 886 O O . LEU A 1 114 ? -11.336 1.555 16.859 1 98.38 114 LEU A O 1
ATOM 890 N N . SER A 1 115 ? -9.203 1.052 16.297 1 97.94 115 SER A N 1
ATOM 891 C CA . SER A 1 115 ? -9.594 0.345 15.086 1 97.94 115 SER A CA 1
ATOM 892 C C . SER A 1 115 ? -10.125 -1.048 15.398 1 97.94 115 SER A C 1
ATOM 894 O O . S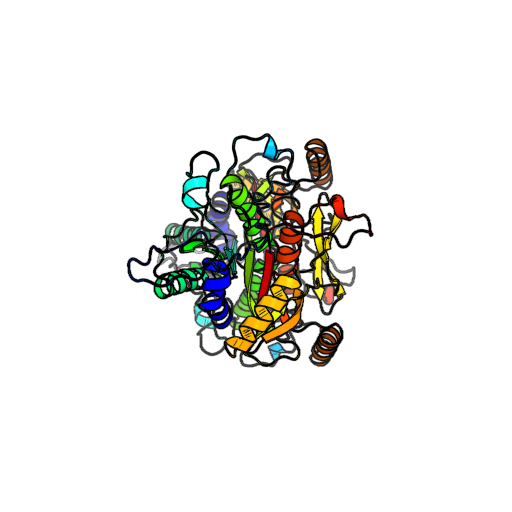ER A 1 115 ? -9.586 -1.747 16.266 1 97.94 115 SER A O 1
ATOM 896 N N . LYS A 1 116 ? -11.156 -1.467 14.734 1 96.44 116 LYS A N 1
ATOM 897 C CA . LYS A 1 116 ? -11.781 -2.773 14.938 1 96.44 116 LYS A CA 1
ATOM 898 C C . LYS A 1 116 ? -11.516 -3.701 13.758 1 96.44 116 LYS A C 1
ATOM 900 O O . LYS A 1 116 ? -12.055 -4.809 13.695 1 96.44 116 LYS A O 1
ATOM 905 N N . SER A 1 117 ? -10.75 -3.256 12.812 1 94.94 117 SER A N 1
ATOM 906 C CA . SER A 1 117 ? -10.312 -4.07 11.688 1 94.94 117 SER A CA 1
ATOM 907 C C . SER A 1 117 ? -8.836 -4.449 11.812 1 94.94 117 SER A C 1
ATOM 909 O O . SER A 1 117 ? -8.172 -4.039 12.766 1 94.94 117 SER A O 1
ATOM 911 N N . ASP A 1 118 ? -8.359 -5.238 10.875 1 93.81 118 ASP A N 1
ATOM 912 C CA . ASP A 1 118 ? -6.969 -5.676 10.938 1 93.81 118 ASP A CA 1
ATOM 913 C C . ASP A 1 118 ? -6.105 -4.902 9.945 1 93.81 118 ASP A C 1
ATOM 915 O O . ASP A 1 118 ? -4.973 -5.297 9.656 1 93.81 118 ASP A O 1
ATOM 919 N N . ARG A 1 119 ? -6.688 -3.832 9.398 1 95.94 119 ARG A N 1
ATOM 920 C CA . ARG A 1 119 ? -5.977 -3.143 8.328 1 95.94 119 ARG A CA 1
ATOM 921 C C . ARG A 1 119 ? -5.078 -2.041 8.883 1 95.94 119 ARG A C 1
ATOM 923 O O . ARG A 1 119 ? -3.977 -1.819 8.375 1 95.94 119 ARG A O 1
ATOM 930 N N . PHE A 1 120 ? -5.609 -1.344 9.898 1 98.06 120 PHE A N 1
ATOM 931 C CA . PHE A 1 120 ? -4.891 -0.25 10.539 1 98.06 120 PHE A CA 1
ATOM 932 C C . PHE A 1 120 ? -5.062 -0.305 12.055 1 98.06 120 PHE A C 1
ATOM 934 O O . PHE A 1 120 ? -5.973 -0.966 12.555 1 98.06 120 PHE A O 1
ATOM 941 N N . VAL A 1 121 ? -4.137 0.347 12.766 1 98.25 121 VAL A N 1
ATOM 942 C CA . VAL A 1 121 ? -4.32 0.605 14.188 1 98.25 121 VAL A CA 1
ATOM 943 C C . VAL A 1 121 ? -4.5 2.104 14.422 1 98.25 121 VAL A C 1
ATOM 945 O O . VAL A 1 121 ? -4.047 2.922 13.625 1 98.25 121 VAL A O 1
ATOM 948 N N . MET A 1 122 ? -5.188 2.412 15.398 1 98.62 122 MET A N 1
ATOM 949 C CA . MET A 1 122 ? -5.473 3.789 15.789 1 98.62 122 MET A CA 1
ATOM 950 C C . MET A 1 122 ? -5.445 3.945 17.312 1 98.62 122 MET A C 1
ATOM 952 O O . MET A 1 122 ? -6.172 3.248 18.016 1 98.62 122 MET A O 1
ATOM 956 N N . TYR A 1 123 ? -4.645 4.871 17.812 1 98.44 123 TYR A N 1
ATOM 957 C CA . TYR A 1 123 ? -4.57 5.207 19.219 1 98.44 123 TYR A CA 1
ATOM 958 C C . TYR A 1 123 ? -4.805 6.695 19.438 1 98.44 123 TYR A C 1
ATOM 960 O O . TYR A 1 123 ? -4.453 7.52 18.594 1 98.44 123 TYR A O 1
ATOM 968 N N . LYS A 1 124 ? -5.395 6.969 20.453 1 97.44 124 LYS A N 1
ATOM 969 C CA . LYS A 1 124 ? -5.598 8.359 20.844 1 97.44 124 LYS A CA 1
ATOM 970 C C . LYS A 1 124 ? -4.973 8.656 22.203 1 97.44 124 LYS A C 1
ATOM 972 O O . LYS A 1 124 ? -5.242 7.953 23.188 1 97.44 124 LYS A O 1
ATOM 977 N N . ALA A 1 125 ? -4.102 9.555 22.297 1 94.62 125 ALA A N 1
ATOM 978 C CA . ALA A 1 125 ? -3.541 10.109 23.531 1 94.62 125 ALA A CA 1
ATOM 979 C C . ALA A 1 125 ? -3.85 11.594 23.656 1 94.62 125 ALA A C 1
ATOM 981 O O . ALA A 1 125 ? -3.201 12.43 23.016 1 94.62 125 ALA A O 1
ATOM 982 N N . GLY A 1 126 ? -4.82 11.922 24.484 1 92.69 126 GLY A N 1
ATOM 983 C CA . GLY A 1 126 ? -5.305 13.289 24.5 1 92.69 126 GLY A CA 1
ATOM 984 C C . GLY A 1 126 ? -5.902 13.727 23.172 1 92.69 126 GLY A C 1
ATOM 985 O O . GLY A 1 126 ? -6.754 13.039 22.625 1 92.69 126 GLY A O 1
ATOM 986 N N . PRO A 1 127 ? -5.531 14.875 22.641 1 92.88 127 PRO A N 1
ATOM 987 C CA . PRO A 1 127 ? -6.098 15.375 21.391 1 92.88 127 PRO A CA 1
ATOM 988 C C . PRO A 1 127 ? -5.332 14.883 20.156 1 92.88 127 PRO A C 1
ATOM 990 O O . PRO A 1 127 ? -5.488 15.438 19.062 1 92.88 127 PRO A O 1
ATOM 993 N N . VAL A 1 128 ? -4.488 13.852 20.359 1 93 128 VAL A N 1
ATOM 994 C CA . VAL A 1 128 ? -3.641 13.398 19.25 1 93 128 VAL A CA 1
ATOM 995 C C . VAL A 1 128 ? -4.062 11.992 18.828 1 93 128 VAL A C 1
ATOM 997 O O . VAL A 1 128 ? -4.176 11.086 19.656 1 93 128 VAL A O 1
ATOM 1000 N N . LEU A 1 129 ? -4.309 11.82 17.562 1 96.5 129 LEU A N 1
ATOM 1001 C CA . LEU A 1 129 ? -4.531 10.508 16.969 1 96.5 129 LEU A CA 1
ATOM 1002 C C . LEU A 1 129 ? -3.244 9.961 16.359 1 96.5 129 LEU A C 1
ATOM 1004 O O . LEU A 1 129 ? -2.518 10.688 15.68 1 96.5 129 LEU A O 1
ATOM 1008 N N . TRP A 1 130 ? -2.936 8.75 16.719 1 96.44 130 TRP A N 1
ATOM 1009 C CA . TRP A 1 130 ? -1.809 8.016 16.156 1 96.44 130 TRP A CA 1
ATOM 1010 C C . TRP A 1 130 ? -2.293 6.852 15.297 1 96.44 130 TRP A C 1
ATOM 1012 O O . TRP A 1 130 ? -2.863 5.887 15.82 1 96.44 130 TRP A O 1
ATOM 1022 N N . ILE A 1 131 ? -2.029 6.926 13.945 1 98.19 131 ILE A N 1
ATOM 1023 C CA . ILE A 1 131 ? -2.6 5.953 13.023 1 98.19 131 ILE A CA 1
ATOM 1024 C C . ILE A 1 131 ? -1.515 5.449 12.07 1 98.19 131 ILE A C 1
ATOM 1026 O O . ILE A 1 131 ? -0.726 6.234 11.547 1 98.19 131 ILE A O 1
ATOM 1030 N N . ASN A 1 132 ? -1.419 4.156 11.875 1 98.06 132 ASN A N 1
ATOM 1031 C CA . ASN A 1 132 ? -0.541 3.652 10.82 1 98.06 132 ASN A CA 1
ATOM 1032 C C . ASN A 1 132 ? -1.244 3.625 9.469 1 98.06 132 ASN A C 1
ATOM 1034 O O . ASN A 1 132 ? -2.471 3.529 9.406 1 98.06 132 ASN A O 1
ATOM 1038 N N . HIS A 1 133 ? -0.463 3.752 8.43 1 97.75 133 HIS A N 1
ATOM 1039 C CA . HIS A 1 133 ? -1.069 3.74 7.105 1 97.75 133 HIS A CA 1
ATOM 1040 C C . HIS A 1 133 ? -0.492 2.619 6.246 1 97.75 133 HIS A C 1
ATOM 1042 O O . HIS A 1 133 ? -0.86 2.475 5.078 1 97.75 133 HIS A O 1
ATOM 1048 N N . GLY A 1 134 ? 0.385 1.833 6.805 1 96.81 134 GLY A N 1
ATOM 1049 C CA . GLY A 1 134 ? 1.022 0.826 5.973 1 96.81 134 GLY A CA 1
ATOM 1050 C C . GLY A 1 134 ? 1.997 1.412 4.965 1 96.81 134 GLY A C 1
ATOM 1051 O O . GLY A 1 134 ? 2.725 2.357 5.277 1 96.81 134 GLY A O 1
ATOM 1052 N N . MET A 1 135 ? 2.121 0.78 3.793 1 97.25 135 MET A N 1
ATOM 1053 C CA . MET A 1 135 ? 3.145 1.206 2.842 1 97.25 135 MET A CA 1
ATOM 1054 C C . MET A 1 135 ? 2.521 1.562 1.496 1 97.25 135 MET A C 1
ATOM 1056 O O . MET A 1 135 ? 1.688 0.82 0.977 1 97.25 135 MET A O 1
ATOM 1060 N N . GLY A 1 136 ? 2.871 2.744 1.013 1 97.88 136 GLY A N 1
ATOM 1061 C CA . GLY A 1 136 ? 2.51 3.131 -0.342 1 97.88 136 GLY A CA 1
ATOM 1062 C C . GLY A 1 136 ? 1.283 4.02 -0.401 1 97.88 136 GLY A C 1
ATOM 1063 O O . GLY A 1 136 ? 0.44 3.986 0.498 1 97.88 136 GLY A O 1
ATOM 1064 N N . ASN A 1 137 ? 1.123 4.691 -1.56 1 98.31 137 ASN A N 1
ATOM 1065 C CA . ASN A 1 137 ? 0.057 5.664 -1.775 1 98.31 137 ASN A CA 1
ATOM 1066 C C . ASN A 1 137 ? -1.319 5.008 -1.722 1 98.31 137 ASN A C 1
ATOM 1068 O O . ASN A 1 137 ? -2.248 5.551 -1.123 1 98.31 137 ASN A O 1
ATOM 1072 N N . PRO A 1 138 ? -1.482 3.766 -2.287 1 98.5 138 PRO A N 1
ATOM 1073 C CA . PRO A 1 138 ? -2.818 3.17 -2.232 1 98.5 138 PRO A CA 1
ATOM 1074 C C . PRO A 1 138 ? -3.275 2.877 -0.805 1 98.5 138 PRO A C 1
ATOM 1076 O O . PRO A 1 138 ? -4.441 3.102 -0.468 1 98.5 138 PRO A O 1
ATOM 1079 N N . SER A 1 139 ? -2.371 2.447 0.02 1 98.38 139 SER A N 1
ATOM 1080 C CA . SER A 1 139 ? -2.721 2.123 1.398 1 98.38 139 SER A CA 1
ATOM 1081 C C . SER A 1 139 ? -3.037 3.383 2.199 1 98.38 139 SER A C 1
ATOM 1083 O O . SER A 1 139 ? -4.059 3.447 2.887 1 98.38 139 SER A O 1
ATOM 1085 N N . ILE A 1 140 ? -2.166 4.41 2.117 1 98.38 140 ILE A N 1
ATOM 1086 C CA . ILE A 1 140 ? -2.4 5.625 2.893 1 98.38 140 ILE A CA 1
ATOM 1087 C C . ILE A 1 140 ? -3.666 6.316 2.396 1 98.38 140 ILE A C 1
ATOM 1089 O O . ILE A 1 140 ? -4.387 6.945 3.178 1 98.38 140 ILE A O 1
ATOM 1093 N N . SER A 1 141 ? -3.975 6.176 1.116 1 98.44 141 SER A N 1
ATOM 1094 C CA . SER A 1 141 ? -5.176 6.797 0.568 1 98.44 141 SER A CA 1
ATOM 1095 C C . SER A 1 141 ? -6.43 6.301 1.278 1 98.44 141 SER A C 1
ATOM 1097 O O . SER A 1 141 ? -7.328 7.086 1.589 1 98.44 141 SER A O 1
ATOM 1099 N N . ILE A 1 142 ? -6.492 4.996 1.549 1 98.56 142 ILE A N 1
ATOM 1100 C CA . ILE A 1 142 ? -7.625 4.41 2.256 1 98.56 142 ILE A CA 1
ATOM 1101 C C . ILE A 1 142 ? -7.727 5.008 3.656 1 98.56 142 ILE A C 1
ATOM 1103 O O . ILE A 1 142 ? -8.789 5.488 4.059 1 98.56 142 ILE A O 1
ATOM 1107 N N . MET A 1 143 ? -6.645 5.016 4.348 1 98.38 143 MET A N 1
ATOM 1108 C CA . MET A 1 143 ? -6.59 5.508 5.719 1 98.38 143 MET A CA 1
ATOM 1109 C C . MET A 1 143 ? -6.992 6.977 5.789 1 98.38 143 MET A C 1
ATOM 1111 O O . MET A 1 143 ? -7.793 7.363 6.641 1 98.38 143 MET A O 1
ATOM 1115 N N . LEU A 1 144 ? -6.516 7.773 4.863 1 97.81 144 LEU A N 1
ATOM 1116 C CA . LEU A 1 144 ? -6.773 9.211 4.867 1 97.81 144 LEU A CA 1
ATOM 1117 C C . LEU A 1 144 ? -8.242 9.5 4.598 1 97.81 144 LEU A C 1
ATOM 1119 O O . LEU A 1 144 ? -8.852 10.336 5.273 1 97.81 144 LEU A O 1
ATOM 1123 N N . VAL A 1 145 ? -8.805 8.844 3.613 1 98.25 145 VAL A N 1
ATOM 1124 C CA . VAL A 1 145 ? -10.211 9.062 3.291 1 98.25 145 VAL A CA 1
ATOM 1125 C C . VAL A 1 145 ? -11.07 8.766 4.516 1 98.25 145 VAL A C 1
ATOM 1127 O O . VAL A 1 145 ? -11.945 9.562 4.875 1 98.25 145 VAL A O 1
ATOM 1130 N N . GLU A 1 146 ? -10.789 7.703 5.172 1 98.5 146 GLU A N 1
ATOM 1131 C CA . GLU A 1 146 ? -11.633 7.281 6.289 1 98.5 146 GLU A CA 1
ATOM 1132 C C . GLU A 1 146 ? -11.391 8.156 7.52 1 98.5 146 GLU A C 1
ATOM 1134 O O . GLU A 1 146 ? -12.328 8.469 8.25 1 98.5 146 GLU A O 1
ATOM 1139 N N . VAL A 1 147 ? -10.148 8.602 7.754 1 97.88 147 VAL A N 1
ATOM 1140 C CA . VAL A 1 147 ? -9.883 9.406 8.945 1 97.88 147 VAL A CA 1
ATOM 1141 C C . VAL A 1 147 ? -10.469 10.797 8.766 1 97.88 147 VAL A C 1
ATOM 1143 O O . VAL A 1 147 ? -10.977 11.398 9.719 1 97.88 147 VAL A O 1
ATOM 1146 N N . ILE A 1 148 ? -10.398 11.344 7.555 1 96.62 148 ILE A N 1
ATOM 1147 C CA . ILE A 1 148 ? -10.969 12.664 7.312 1 96.62 148 ILE A CA 1
ATOM 1148 C C . ILE A 1 148 ? -12.484 12.617 7.52 1 96.62 148 ILE A C 1
ATOM 1150 O O . ILE A 1 148 ? -13.055 13.5 8.164 1 96.62 148 ILE A O 1
ATOM 1154 N N . LYS A 1 149 ? -13.125 11.562 7.031 1 97.44 149 LYS A N 1
ATOM 1155 C CA . LYS A 1 149 ? -14.555 11.391 7.281 1 97.44 149 LYS A CA 1
ATOM 1156 C C . LYS A 1 149 ? -14.844 11.25 8.773 1 97.44 149 LYS A C 1
ATOM 1158 O O . LYS A 1 149 ? -15.797 11.844 9.281 1 97.44 149 LYS A O 1
ATOM 1163 N N . LEU A 1 150 ? -14.039 10.461 9.438 1 98 150 LEU A N 1
ATOM 1164 C CA . LEU A 1 150 ? -14.188 10.242 10.875 1 98 150 LEU A CA 1
ATOM 1165 C C . LEU A 1 150 ? -14.141 11.57 11.633 1 98 150 LEU A C 1
ATOM 1167 O O . LEU A 1 150 ? -14.977 11.82 12.5 1 98 150 LEU A O 1
ATOM 1171 N N . LEU A 1 151 ? -13.172 12.406 11.273 1 96.62 151 LEU A N 1
ATOM 1172 C CA . LEU A 1 151 ? -13.008 13.703 11.922 1 96.62 151 LEU A CA 1
ATOM 1173 C C . LEU A 1 151 ? -14.195 14.617 11.633 1 96.62 151 LEU A C 1
ATOM 1175 O O . LEU A 1 151 ? -14.625 15.375 12.5 1 96.62 151 LEU A O 1
ATOM 1179 N N . HIS A 1 152 ? -14.695 14.531 10.414 1 95.5 152 HIS A N 1
ATOM 1180 C CA . HIS A 1 152 ? -15.898 15.281 10.078 1 95.5 152 HIS A CA 1
ATOM 1181 C C . HIS A 1 152 ? -17.078 14.852 10.945 1 95.5 152 HIS A C 1
ATOM 1183 O O . HIS A 1 152 ? -17.75 15.695 11.539 1 95.5 152 HIS A O 1
ATOM 1189 N N . TYR A 1 153 ? -17.312 13.578 11 1 97.12 153 TYR A N 1
ATOM 1190 C CA . TYR A 1 153 ? -18.422 13.039 11.781 1 97.12 153 TYR A CA 1
ATOM 1191 C C . TYR A 1 153 ? -18.281 13.398 13.258 1 97.12 153 TYR A C 1
ATOM 1193 O O . TYR A 1 153 ? -19.281 13.531 13.969 1 97.12 153 TYR A O 1
ATOM 1201 N N . ALA A 1 154 ? -17.062 13.586 13.695 1 97.31 154 ALA A N 1
ATOM 1202 C CA . ALA A 1 154 ? -16.766 13.891 15.094 1 97.31 154 ALA A CA 1
ATOM 1203 C C . ALA A 1 154 ? -17.016 15.367 15.391 1 97.31 154 ALA A C 1
ATOM 1205 O O . ALA A 1 154 ? -17.078 15.773 16.562 1 97.31 154 ALA A O 1
ATOM 1206 N N . GLY A 1 155 ? -17.078 16.172 14.305 1 95.38 155 GLY A N 1
ATOM 1207 C CA . GLY A 1 155 ? -17.141 17.609 14.477 1 95.38 155 GLY A CA 1
ATOM 1208 C C . GLY A 1 155 ? -15.812 18.219 14.898 1 95.38 155 GLY A C 1
ATOM 1209 O O . GLY A 1 155 ? -15.789 19.281 15.531 1 95.38 155 GLY A O 1
ATOM 1210 N N . ALA A 1 156 ? -14.758 17.5 14.609 1 93.25 156 ALA A N 1
ATOM 1211 C CA . ALA A 1 156 ? -13.438 18.016 14.953 1 93.25 156 ALA A CA 1
ATOM 1212 C C . ALA A 1 156 ? -13.102 19.25 14.117 1 93.25 156 ALA A C 1
ATOM 1214 O O . ALA A 1 156 ? -13.523 19.359 12.961 1 93.25 156 ALA A O 1
ATOM 1215 N N . SER A 1 157 ? -12.352 20.188 14.672 1 88.56 157 SER A N 1
ATOM 1216 C CA . SER A 1 157 ? -12 21.438 14.008 1 88.56 157 SER A CA 1
ATOM 1217 C C . SER A 1 157 ? -10.547 21.828 14.281 1 88.56 157 SER A C 1
ATOM 1219 O O . SER A 1 157 ? -9.969 21.406 15.289 1 88.56 157 SER A O 1
ATOM 1221 N N . ASN A 1 158 ? -9.953 22.578 13.312 1 83.38 158 ASN A N 1
ATOM 1222 C CA . ASN A 1 158 ? -8.594 23.062 13.461 1 83.38 158 ASN A CA 1
ATOM 1223 C C . ASN A 1 158 ? -7.594 21.922 13.641 1 83.38 158 ASN A C 1
ATOM 1225 O O . ASN A 1 158 ? -6.766 21.969 14.555 1 83.38 158 ASN A O 1
ATOM 1229 N N . VAL A 1 159 ? -7.766 20.922 12.812 1 88.19 159 VAL A N 1
ATOM 1230 C CA . VAL A 1 159 ? -6.941 19.719 12.914 1 88.19 159 VAL A CA 1
ATOM 1231 C C . VAL A 1 159 ? -5.66 19.891 12.102 1 88.19 159 VAL A C 1
ATOM 1233 O O . VAL A 1 159 ? -5.699 20.406 10.984 1 88.19 159 VAL A O 1
ATOM 1236 N N . ARG A 1 160 ? -4.531 19.547 12.68 1 85.94 160 ARG A N 1
ATOM 1237 C CA . ARG A 1 160 ? -3.244 19.484 11.992 1 85.94 160 ARG A CA 1
ATOM 1238 C C . ARG A 1 160 ? -2.807 18.031 11.797 1 85.94 160 ARG A C 1
ATOM 1240 O O . ARG A 1 160 ? -2.908 17.219 12.711 1 85.94 160 ARG A O 1
ATOM 1247 N N . ALA A 1 161 ? -2.305 17.75 10.594 1 91.5 161 ALA A N 1
ATOM 1248 C CA . ALA A 1 161 ? -1.933 16.359 10.289 1 91.5 161 ALA A CA 1
ATOM 1249 C C . ALA A 1 161 ? -0.452 16.266 9.938 1 91.5 161 ALA A C 1
ATOM 1251 O O . ALA A 1 161 ? 0.09 17.141 9.25 1 91.5 161 ALA A O 1
ATOM 1252 N N . PHE A 1 162 ? 0.177 15.156 10.406 1 91.56 162 PHE A N 1
ATOM 1253 C CA . PHE A 1 162 ? 1.594 14.906 10.164 1 91.56 162 PHE A CA 1
ATOM 1254 C C . PHE A 1 162 ? 1.818 13.469 9.695 1 91.56 162 PHE A C 1
ATOM 1256 O O . PHE A 1 162 ? 1.202 12.539 10.219 1 91.56 162 PHE A O 1
ATOM 1263 N N . ARG A 1 163 ? 2.584 13.328 8.758 1 94 163 ARG A N 1
ATOM 1264 C CA . ARG A 1 163 ? 3.1 12.008 8.414 1 94 163 ARG A CA 1
ATOM 1265 C C . ARG A 1 163 ? 4.547 11.852 8.875 1 94 163 ARG A C 1
ATOM 1267 O O . ARG A 1 163 ? 5.418 12.625 8.461 1 94 163 ARG A O 1
ATOM 1274 N N . LEU A 1 164 ? 4.758 10.875 9.664 1 90.44 164 LEU A N 1
ATOM 1275 C CA . LEU A 1 164 ? 6.066 10.531 10.203 1 90.44 164 LEU A CA 1
ATOM 1276 C C . LEU A 1 164 ? 6.59 9.242 9.594 1 90.44 164 LEU A C 1
ATOM 1278 O O . LEU A 1 164 ? 5.844 8.266 9.453 1 90.44 164 LEU A O 1
ATOM 1282 N N . GLY A 1 165 ? 7.805 9.266 9.148 1 87.5 165 GLY A N 1
ATOM 1283 C CA . GLY A 1 165 ? 8.312 8.023 8.594 1 87.5 165 GLY A CA 1
ATOM 1284 C C . GLY A 1 165 ? 9.82 8.039 8.383 1 87.5 165 GLY A C 1
ATOM 1285 O O . GLY A 1 165 ? 10.484 9.031 8.703 1 87.5 165 GLY A O 1
ATOM 1286 N N . THR A 1 166 ? 10.352 6.895 7.918 1 87.38 166 THR A N 1
ATOM 1287 C CA . THR A 1 166 ? 11.734 6.762 7.488 1 87.38 166 THR A CA 1
ATOM 1288 C C . THR A 1 166 ? 11.867 7.039 5.996 1 87.38 166 THR A C 1
ATOM 1290 O O . THR A 1 166 ? 10.906 6.891 5.242 1 87.38 166 THR A O 1
ATOM 1293 N N . SER A 1 167 ? 12.961 7.562 5.633 1 92.56 167 SER A N 1
ATOM 1294 C CA . SER A 1 167 ? 13.195 7.879 4.23 1 92.56 167 SER A CA 1
ATOM 1295 C C . SER A 1 167 ? 14.656 7.645 3.846 1 92.56 167 SER A C 1
ATOM 1297 O O . SER A 1 167 ? 15.508 7.461 4.715 1 92.56 167 SER A O 1
ATOM 1299 N N . GLY A 1 168 ? 14.875 7.469 2.553 1 93.06 168 GLY A N 1
ATOM 1300 C CA . GLY A 1 168 ? 16.234 7.527 2.033 1 93.06 168 GLY A CA 1
ATOM 1301 C C . GLY A 1 168 ? 16.703 8.945 1.759 1 93.06 168 GLY A C 1
ATOM 1302 O O . GLY A 1 168 ? 16.094 9.664 0.968 1 93.06 168 GLY A O 1
ATOM 1303 N N . GLY A 1 169 ? 17.781 9.305 2.318 1 93.81 169 GLY A N 1
ATOM 1304 C CA . GLY A 1 169 ? 18.281 10.664 2.178 1 93.81 169 GLY A CA 1
ATOM 1305 C C . GLY A 1 169 ? 18.922 10.922 0.83 1 93.81 169 GLY A C 1
ATOM 1306 O O . GLY A 1 169 ? 19.531 10.023 0.241 1 93.81 169 GLY A O 1
ATOM 1307 N N . VAL A 1 170 ? 18.766 12.094 0.36 1 96.38 170 VAL A N 1
ATOM 1308 C CA . VAL A 1 170 ? 19.438 12.602 -0.832 1 96.38 170 VAL A CA 1
ATOM 1309 C C . VAL A 1 170 ? 20.25 13.844 -0.479 1 96.38 170 VAL A C 1
ATOM 1311 O O . VAL A 1 170 ? 19.703 14.938 -0.34 1 96.38 170 VAL A O 1
ATOM 1314 N N . GLY A 1 171 ? 21.5 13.656 -0.356 1 94.06 171 GLY A N 1
ATOM 1315 C CA . GLY A 1 171 ? 22.375 14.773 -0.033 1 94.06 171 GLY A CA 1
ATOM 1316 C C . GLY A 1 171 ? 22.219 15.25 1.401 1 94.06 171 GLY A C 1
ATOM 1317 O O . GLY A 1 171 ? 22.453 16.422 1.698 1 94.06 171 GLY A O 1
ATOM 1318 N N . VAL A 1 172 ? 21.703 14.461 2.277 1 93.69 172 VAL A N 1
ATOM 1319 C CA . VAL A 1 172 ? 21.578 14.797 3.691 1 93.69 172 VAL A CA 1
ATOM 1320 C C . VAL A 1 172 ? 22.188 13.695 4.543 1 93.69 172 VAL A C 1
ATOM 1322 O O . VAL A 1 172 ? 22.203 12.523 4.145 1 93.69 172 VAL A O 1
ATOM 1325 N N . GLU A 1 173 ? 22.641 14.023 5.703 1 90.62 173 GLU A N 1
ATOM 1326 C CA . GLU A 1 173 ? 23.25 13.055 6.602 1 90.62 173 GLU A CA 1
ATOM 1327 C C . GLU A 1 173 ? 22.203 12.125 7.215 1 90.62 173 GLU A C 1
ATOM 1329 O O . GLU A 1 173 ? 21.078 12.547 7.473 1 90.62 173 GLU A O 1
ATOM 1334 N N . PRO A 1 174 ? 22.625 10.867 7.41 1 89.12 174 PRO A N 1
ATOM 1335 C CA . PRO A 1 174 ? 21.719 9.984 8.148 1 89.12 174 PRO A CA 1
ATOM 1336 C C . PRO A 1 174 ? 21.266 10.578 9.477 1 89.12 174 PRO A C 1
ATOM 1338 O O . PRO A 1 174 ? 22.047 11.234 10.164 1 89.12 174 PRO A O 1
ATOM 1341 N N . GLY A 1 175 ? 19.984 10.469 9.734 1 86.69 175 GLY A N 1
ATOM 1342 C CA . GLY A 1 175 ? 19.469 10.984 10.992 1 86.69 175 GLY A CA 1
ATOM 1343 C C . GLY A 1 175 ? 18.859 12.375 10.859 1 86.69 175 GLY A C 1
ATOM 1344 O O . GLY A 1 175 ? 18.188 12.844 11.773 1 86.69 175 GLY A O 1
ATOM 1345 N N . THR A 1 176 ? 19.078 13 9.742 1 89.56 176 THR A N 1
ATOM 1346 C CA . THR A 1 176 ? 18.516 14.32 9.492 1 89.56 176 THR A CA 1
ATOM 1347 C C . THR A 1 176 ? 17 14.227 9.273 1 89.56 176 THR A C 1
ATOM 1349 O O . THR A 1 176 ? 16.531 13.359 8.531 1 89.56 176 THR A O 1
ATOM 1352 N N . VAL A 1 177 ? 16.234 15.086 9.992 1 90.75 177 VAL A N 1
ATOM 1353 C CA . VAL A 1 177 ? 14.797 15.188 9.758 1 90.75 177 VAL A CA 1
ATOM 1354 C C . VAL A 1 177 ? 14.531 16.047 8.523 1 90.75 177 VAL A C 1
ATOM 1356 O O . VAL A 1 177 ? 14.953 17.203 8.469 1 90.75 177 VAL A O 1
ATOM 1359 N N . VAL A 1 178 ? 13.93 15.484 7.562 1 93.5 178 VAL A N 1
ATOM 1360 C CA . VAL A 1 178 ? 13.555 16.25 6.371 1 93.5 178 VAL A CA 1
ATOM 1361 C C . VAL A 1 178 ? 12.125 16.75 6.504 1 93.5 178 VAL A C 1
ATOM 1363 O O . VAL A 1 178 ? 11.195 15.961 6.719 1 93.5 178 VAL A O 1
ATOM 1366 N N . LEU A 1 179 ? 11.945 18.031 6.473 1 93.62 179 LEU A N 1
ATOM 1367 C CA . LEU A 1 179 ? 10.648 18.688 6.406 1 93.62 179 LEU A CA 1
ATOM 1368 C C . LEU A 1 179 ? 10.25 18.969 4.961 1 93.62 179 LEU A C 1
ATOM 1370 O O . LEU A 1 179 ? 10.812 19.859 4.316 1 93.62 179 LEU A O 1
ATOM 1374 N N . SER A 1 180 ? 9.281 18.219 4.5 1 95.19 180 SER A N 1
ATOM 1375 C CA . SER A 1 180 ? 8.961 18.25 3.076 1 95.19 180 SER A CA 1
ATOM 1376 C C . SER A 1 180 ? 8.234 19.547 2.711 1 95.19 180 SER A C 1
ATOM 1378 O O . SER A 1 180 ? 7.285 19.938 3.391 1 95.19 180 SER A O 1
ATOM 1380 N N . THR A 1 181 ? 8.68 20.172 1.681 1 95.12 181 THR A N 1
ATOM 1381 C CA . THR A 1 181 ? 8.016 21.375 1.183 1 95.12 181 THR A CA 1
ATOM 1382 C C . THR A 1 181 ? 6.992 21.031 0.109 1 95.12 181 THR A C 1
ATOM 1384 O O . THR A 1 181 ? 6 21.734 -0.066 1 95.12 181 THR A O 1
ATOM 1387 N N . SER A 1 182 ? 7.254 20.062 -0.629 1 96.31 182 SER A N 1
ATOM 1388 C CA . SER A 1 182 ? 6.391 19.453 -1.634 1 96.31 182 SER A CA 1
ATOM 1389 C C . SER A 1 182 ? 6.824 18.031 -1.944 1 96.31 182 SER A C 1
ATOM 1391 O O . SER A 1 182 ? 7.879 17.578 -1.489 1 96.31 182 SER A O 1
ATOM 1393 N N . ALA A 1 183 ? 5.977 17.312 -2.629 1 97.75 183 ALA A N 1
ATOM 1394 C CA . ALA A 1 183 ? 6.293 15.938 -2.994 1 97.75 183 ALA A CA 1
ATOM 1395 C C . ALA A 1 183 ? 6.262 15.75 -4.508 1 97.75 183 ALA A C 1
ATOM 1397 O O . ALA A 1 183 ? 5.379 16.281 -5.188 1 97.75 183 ALA A O 1
ATOM 1398 N N . LEU A 1 184 ? 7.258 15.07 -5.031 1 98.5 184 LEU A N 1
ATOM 1399 C CA . LEU A 1 184 ? 7.312 14.727 -6.449 1 98.5 184 LEU A CA 1
ATOM 1400 C C . LEU A 1 184 ? 6.832 13.297 -6.68 1 98.5 184 LEU A C 1
ATOM 1402 O O . LEU A 1 184 ? 7.145 12.398 -5.895 1 98.5 184 LEU A O 1
ATOM 1406 N N . ASN A 1 185 ? 6.105 13.141 -7.809 1 98.38 185 ASN A N 1
ATOM 1407 C CA . ASN A 1 185 ? 5.758 11.781 -8.219 1 98.38 185 ASN A CA 1
ATOM 1408 C C . ASN A 1 185 ? 6.883 11.133 -9.023 1 98.38 185 ASN A C 1
ATOM 1410 O O . ASN A 1 185 ? 7.969 11.695 -9.141 1 98.38 185 ASN A O 1
ATOM 1414 N N . GLY A 1 186 ? 6.672 9.953 -9.531 1 97.69 186 GLY A N 1
ATOM 1415 C CA . GLY A 1 186 ? 7.688 9.188 -10.234 1 97.69 186 GLY A CA 1
ATOM 1416 C C . GLY A 1 186 ? 8.156 9.844 -11.516 1 97.69 186 GLY A C 1
ATOM 1417 O O . GLY A 1 186 ? 9.203 9.492 -12.055 1 97.69 186 GLY A O 1
ATOM 1418 N N . GLU A 1 187 ? 7.379 10.75 -12.016 1 97.81 187 GLU A N 1
ATOM 1419 C CA . GLU A 1 187 ? 7.75 11.508 -13.203 1 97.81 187 GLU A CA 1
ATOM 1420 C C . GLU A 1 187 ? 8.461 12.812 -12.836 1 97.81 187 GLU A C 1
ATOM 1422 O O . GLU A 1 187 ? 8.68 13.672 -13.688 1 97.81 187 GLU A O 1
ATOM 1427 N N . LEU A 1 188 ? 8.742 12.977 -11.57 1 98.25 188 LEU A N 1
ATOM 1428 C CA . LEU A 1 188 ? 9.461 14.109 -11 1 98.25 188 LEU A CA 1
ATOM 1429 C C . LEU A 1 188 ? 8.648 15.398 -11.133 1 98.25 188 LEU A C 1
ATOM 1431 O O . LEU A 1 188 ? 9.195 16.469 -11.414 1 98.25 188 LEU A O 1
ATOM 1435 N N . GLN A 1 189 ? 7.344 15.219 -11.047 1 98.19 189 GLN A N 1
ATOM 1436 C CA . GLN A 1 189 ? 6.43 16.359 -11.023 1 98.19 189 GLN A CA 1
ATOM 1437 C C . GLN A 1 189 ? 5.805 16.531 -9.641 1 98.19 189 GLN A C 1
ATOM 1439 O O . GLN A 1 189 ? 5.566 15.547 -8.938 1 98.19 189 GLN A O 1
ATOM 1444 N N . GLU A 1 190 ? 5.531 17.75 -9.273 1 97.75 190 GLU A N 1
ATOM 1445 C CA . GLU A 1 190 ? 4.953 18.031 -7.961 1 97.75 190 GLU A CA 1
ATOM 1446 C C . GLU A 1 190 ? 3.438 17.859 -7.977 1 97.75 190 GLU A C 1
ATOM 1448 O O . GLU A 1 190 ? 2.703 18.781 -7.602 1 97.75 190 GLU A O 1
ATOM 1453 N N . TYR A 1 191 ? 3.033 16.641 -8.422 1 98.31 191 TYR A N 1
ATOM 1454 C CA . TYR A 1 191 ? 1.628 16.25 -8.461 1 98.31 191 TYR A CA 1
ATOM 1455 C C . TYR A 1 191 ? 1.445 14.812 -7.992 1 98.31 191 TYR A C 1
ATOM 1457 O O . TYR A 1 191 ? 2.32 13.969 -8.203 1 98.31 191 TYR A O 1
ATOM 1465 N N . HIS A 1 192 ? 0.344 14.555 -7.324 1 97.94 192 HIS A N 1
ATOM 1466 C CA . HIS A 1 192 ? -0.137 13.195 -7.098 1 97.94 192 HIS A CA 1
ATOM 1467 C C . HIS A 1 192 ? -0.942 12.688 -8.289 1 97.94 192 HIS A C 1
ATOM 1469 O O . HIS A 1 192 ? -1.823 13.391 -8.789 1 97.94 192 HIS A O 1
ATOM 1475 N N . ILE A 1 193 ? -0.597 11.547 -8.758 1 97.62 193 ILE A N 1
ATOM 1476 C CA . ILE A 1 193 ? -1.289 10.961 -9.906 1 97.62 193 ILE A CA 1
ATOM 1477 C C . ILE A 1 193 ? -2.398 10.031 -9.414 1 97.62 193 ILE A C 1
ATOM 1479 O O . ILE A 1 193 ? -2.139 9.086 -8.664 1 97.62 193 ILE A O 1
ATOM 1483 N N . GLN A 1 194 ? -3.605 10.289 -9.828 1 97.25 194 GLN A N 1
ATOM 1484 C CA . GLN A 1 194 ? -4.758 9.43 -9.586 1 97.25 194 GLN A CA 1
ATOM 1485 C C . GLN A 1 194 ? -5.434 9.039 -10.898 1 97.25 194 GLN A C 1
ATOM 1487 O O . GLN A 1 194 ? -5.359 9.781 -11.883 1 97.25 194 GLN A O 1
ATOM 1492 N N . TYR A 1 195 ? -5.98 7.918 -10.891 1 97.75 195 TYR A N 1
ATOM 1493 C CA . TYR A 1 195 ? -6.824 7.5 -12.008 1 97.75 195 TYR A CA 1
ATOM 1494 C C . TYR A 1 195 ? -8.273 7.363 -11.57 1 97.75 195 TYR A C 1
ATOM 1496 O O . TYR A 1 195 ? -8.586 6.57 -10.68 1 97.75 195 TYR A O 1
ATOM 1504 N N . ILE A 1 196 ? -9.133 8.156 -12.188 1 98.06 196 ILE A N 1
ATOM 1505 C CA . ILE A 1 196 ? -10.555 8.18 -11.867 1 98.06 196 ILE A CA 1
ATOM 1506 C C . ILE A 1 196 ? -11.375 7.992 -13.148 1 98.06 196 ILE A C 1
ATOM 1508 O O . ILE A 1 196 ? -11.227 8.758 -14.102 1 98.06 196 ILE A O 1
ATOM 1512 N N . LEU A 1 197 ? -12.211 6.961 -13.172 1 98.06 197 LEU A N 1
ATOM 1513 C CA . LEU A 1 197 ? -13.062 6.66 -14.32 1 98.06 197 LEU A CA 1
ATOM 1514 C C . LEU A 1 197 ? -12.234 6.516 -15.586 1 98.06 197 LEU A C 1
ATOM 1516 O O . LEU A 1 197 ? -12.633 6.992 -16.656 1 98.06 197 LEU A O 1
ATOM 1520 N N . GLY A 1 198 ? -11.062 6.004 -15.461 1 97.5 198 GLY A N 1
ATOM 1521 C CA . GLY A 1 198 ? -10.219 5.723 -16.609 1 97.5 198 GLY A CA 1
ATOM 1522 C C . GLY A 1 198 ? -9.367 6.902 -17.031 1 97.5 198 GLY A C 1
ATOM 1523 O O . GLY A 1 198 ? -8.625 6.824 -18.016 1 97.5 198 GLY A O 1
ATOM 1524 N N . LYS A 1 199 ? -9.406 7.965 -16.25 1 97.38 199 LYS A N 1
ATOM 1525 C CA . LYS A 1 199 ? -8.711 9.188 -16.641 1 97.38 199 LYS A CA 1
ATOM 1526 C C . LYS A 1 199 ? -7.648 9.562 -15.602 1 97.38 199 LYS A C 1
ATOM 1528 O O . LYS A 1 199 ? -7.863 9.414 -14.398 1 97.38 199 LYS A O 1
ATOM 1533 N N . LYS A 1 200 ? -6.535 10.062 -16.125 1 97.12 200 LYS A N 1
ATOM 1534 C CA . LYS A 1 200 ? -5.457 10.555 -15.281 1 97.12 200 LYS A CA 1
ATOM 1535 C C . LYS A 1 200 ? -5.805 11.914 -14.688 1 97.12 200 LYS A C 1
ATOM 1537 O O . LYS A 1 200 ? -6.176 12.836 -15.414 1 97.12 200 LYS A O 1
ATOM 1542 N N . VAL A 1 201 ? -5.758 12.055 -13.383 1 97.56 201 VAL A N 1
ATOM 1543 C CA . VAL A 1 201 ? -6.027 13.289 -12.656 1 97.56 201 VAL A CA 1
ATOM 1544 C C . VAL A 1 201 ? -4.797 13.695 -11.852 1 97.56 201 VAL A C 1
ATOM 1546 O O . VAL A 1 201 ? -4.207 12.867 -11.148 1 97.56 201 VAL A O 1
ATOM 1549 N N . LEU A 1 202 ? -4.387 14.93 -11.977 1 97.5 202 LEU A N 1
ATOM 1550 C CA . LEU A 1 202 ? -3.23 15.453 -11.25 1 97.5 202 LEU A CA 1
ATOM 1551 C C . LEU A 1 202 ? -3.67 16.344 -10.094 1 97.5 202 LEU A C 1
ATOM 1553 O O . LEU A 1 202 ? -4.52 17.219 -10.273 1 97.5 202 LEU A O 1
ATOM 1557 N N . ARG A 1 203 ? -3.139 16.031 -8.922 1 96.19 203 ARG A N 1
ATOM 1558 C CA . ARG A 1 203 ? -3.438 16.812 -7.727 1 96.19 203 ARG A CA 1
ATOM 1559 C C . ARG A 1 203 ? -2.168 17.422 -7.148 1 96.19 203 ARG A C 1
ATOM 1561 O O . ARG A 1 203 ? -1.162 16.734 -6.969 1 96.19 203 ARG A O 1
ATOM 1568 N N . SER A 1 204 ? -2.252 18.688 -6.805 1 94.75 204 SER A N 1
ATOM 1569 C CA . SER A 1 204 ? -1.092 19.406 -6.281 1 94.75 204 SER A CA 1
ATOM 1570 C C . SER A 1 204 ? -0.625 18.797 -4.961 1 94.75 204 SER A C 1
ATOM 1572 O O . SER A 1 204 ? -1.44 18.328 -4.16 1 94.75 204 SER A O 1
ATOM 1574 N N . THR A 1 205 ? 0.692 18.859 -4.699 1 96.12 205 THR A N 1
ATOM 1575 C CA . THR A 1 205 ? 1.264 18.234 -3.504 1 96.12 205 THR A CA 1
ATOM 1576 C C . THR A 1 205 ? 1.976 19.281 -2.648 1 96.12 205 THR A C 1
ATOM 1578 O O . THR A 1 205 ? 2.83 18.938 -1.828 1 96.12 205 THR A O 1
ATOM 1581 N N . LEU A 1 206 ? 1.703 20.5 -2.857 1 91.69 206 LEU A N 1
ATOM 1582 C CA . LEU A 1 206 ? 2.318 21.562 -2.062 1 91.69 206 LEU A CA 1
ATOM 1583 C C . LEU A 1 206 ? 1.898 21.453 -0.599 1 91.69 206 LEU A C 1
ATOM 1585 O O . LEU A 1 206 ? 0.726 21.219 -0.301 1 91.69 206 LEU A O 1
ATOM 1589 N N . LEU A 1 207 ? 2.877 21.531 0.27 1 90.38 207 LEU A N 1
ATOM 1590 C CA . LEU A 1 207 ? 2.605 21.469 1.702 1 90.38 207 LEU A CA 1
ATOM 1591 C C . LEU A 1 207 ? 2.562 22.859 2.314 1 90.38 207 LEU A C 1
ATOM 1593 O O . LEU A 1 207 ? 2.873 23.844 1.646 1 90.38 207 LEU A O 1
ATOM 1597 N N . ASN A 1 208 ? 2.17 22.938 3.516 1 83.88 208 ASN A N 1
ATOM 1598 C CA . ASN A 1 208 ? 1.928 24.203 4.18 1 83.88 208 ASN A CA 1
ATOM 1599 C C . ASN A 1 208 ? 3.232 24.875 4.605 1 83.88 208 ASN A C 1
ATOM 1601 O O . ASN A 1 208 ? 3.9 24.406 5.531 1 83.88 208 ASN A O 1
ATOM 1605 N N . HIS A 1 209 ? 3.527 25.984 4.031 1 84.25 209 HIS A N 1
ATOM 1606 C CA . HIS A 1 209 ? 4.805 26.656 4.234 1 84.25 209 HIS A CA 1
ATOM 1607 C C . HIS A 1 209 ? 4.934 27.172 5.66 1 84.25 209 HIS A C 1
ATOM 1609 O O . HIS A 1 209 ? 6.008 27.094 6.258 1 84.25 209 HIS A O 1
ATOM 1615 N N . SER A 1 210 ? 3.877 27.719 6.168 1 81.88 210 SER A N 1
ATOM 1616 C CA . SER A 1 210 ? 3.918 28.281 7.512 1 81.88 210 SER A CA 1
ATOM 1617 C C . SER A 1 210 ? 4.215 27.203 8.555 1 81.88 210 SER A C 1
ATOM 1619 O O . SER A 1 210 ? 5.016 27.422 9.469 1 81.88 210 SER A O 1
ATOM 1621 N N . LEU A 1 211 ? 3.527 26.109 8.375 1 80.88 211 LEU A N 1
ATOM 1622 C CA . LEU A 1 211 ? 3.75 25.016 9.305 1 80.88 211 LEU A CA 1
ATOM 1623 C C . LEU A 1 211 ? 5.184 24.5 9.219 1 80.88 211 LEU A C 1
ATOM 1625 O O . LEU A 1 211 ? 5.797 24.172 10.234 1 80.88 211 LEU A O 1
ATOM 1629 N N . ILE A 1 212 ? 5.715 24.469 8.078 1 86.75 212 ILE A N 1
ATOM 1630 C CA . ILE A 1 212 ? 7.082 24.016 7.848 1 86.75 212 ILE A CA 1
ATOM 1631 C C . ILE A 1 212 ? 8.062 24.953 8.562 1 86.75 212 ILE A C 1
ATOM 1633 O O . ILE A 1 212 ? 9 24.484 9.219 1 86.75 212 ILE A O 1
ATOM 1637 N N . GLU A 1 213 ? 7.859 26.188 8.438 1 84.94 213 GLU A N 1
ATOM 1638 C CA . GLU A 1 213 ? 8.719 27.172 9.086 1 84.94 213 GLU A CA 1
ATOM 1639 C C . GLU A 1 213 ? 8.672 27.016 10.602 1 84.94 213 GLU A C 1
ATOM 1641 O O . GLU A 1 213 ? 9.703 27.109 11.273 1 84.94 213 GLU A O 1
ATOM 1646 N N . GLU A 1 214 ? 7.488 26.797 11.039 1 80.88 214 GLU A N 1
ATOM 1647 C CA . GLU A 1 214 ? 7.328 26.594 12.477 1 80.88 214 GLU A CA 1
ATOM 1648 C C . GLU A 1 214 ? 8.094 25.375 12.961 1 80.88 214 GLU A C 1
ATOM 1650 O O . GLU A 1 214 ? 8.75 25.422 14 1 80.88 214 GLU A O 1
ATOM 1655 N N . LEU A 1 215 ? 8.016 24.328 12.188 1 83.44 215 LEU A N 1
ATOM 1656 C CA . LEU A 1 215 ? 8.688 23.094 12.555 1 83.44 215 LEU A CA 1
ATOM 1657 C C . LEU A 1 215 ? 10.203 23.25 12.445 1 83.44 215 LEU A C 1
ATOM 1659 O O . LEU A 1 215 ? 10.945 22.703 13.273 1 83.44 215 LEU A O 1
ATOM 1663 N N . ALA A 1 216 ? 10.648 23.953 11.445 1 86.75 216 ALA A N 1
ATOM 1664 C CA . ALA A 1 216 ? 12.078 24.203 11.273 1 86.75 216 ALA A CA 1
ATOM 1665 C C . ALA A 1 216 ? 12.641 24.984 12.461 1 86.75 216 ALA A C 1
ATOM 1667 O O . ALA A 1 216 ? 13.727 24.688 12.953 1 86.75 216 ALA A O 1
ATOM 1668 N N . GLU A 1 217 ? 11.938 25.938 12.875 1 85.88 217 GLU A N 1
ATOM 1669 C CA . GLU A 1 217 ? 12.352 26.734 14.023 1 85.88 217 GLU A CA 1
ATOM 1670 C C . GLU A 1 217 ? 12.398 25.906 15.297 1 85.88 217 GLU A C 1
ATOM 1672 O O . GLU A 1 217 ? 13.32 26.047 16.109 1 85.88 217 GLU A O 1
ATOM 1677 N N . MET A 1 218 ? 11.398 25.078 15.422 1 81.06 218 MET A N 1
ATOM 1678 C CA . MET A 1 218 ? 11.352 24.203 16.578 1 81.06 218 MET A CA 1
ATOM 1679 C C . MET A 1 218 ? 12.539 23.234 16.594 1 81.06 218 MET A C 1
ATOM 1681 O O . MET A 1 218 ? 13.117 22.969 17.641 1 81.06 218 MET A O 1
ATOM 1685 N N . ALA A 1 219 ? 12.828 22.672 15.445 1 82.81 219 ALA A N 1
ATOM 1686 C CA . ALA A 1 219 ? 13.953 21.75 15.32 1 82.81 219 ALA A CA 1
ATOM 1687 C C . ALA A 1 219 ? 15.258 22.422 15.766 1 82.81 219 ALA A C 1
ATOM 1689 O O . ALA A 1 219 ? 16.078 21.797 16.438 1 82.81 219 ALA A O 1
ATOM 1690 N N . LYS A 1 220 ? 15.453 23.641 15.438 1 85.5 220 LYS A N 1
ATOM 1691 C CA . LYS A 1 220 ? 16.641 24.406 15.844 1 85.5 220 LYS A CA 1
ATOM 1692 C C . LYS A 1 220 ? 16.688 24.578 17.359 1 85.5 220 LYS A C 1
ATOM 1694 O O . LYS A 1 220 ? 17.75 24.422 17.969 1 85.5 220 LYS A O 1
ATOM 1699 N N . LYS A 1 221 ? 15.578 24.828 17.875 1 82.5 221 LYS A N 1
ATOM 1700 C CA . LYS A 1 221 ? 15.492 25.078 19.312 1 82.5 221 LYS A CA 1
ATOM 1701 C C . LYS A 1 221 ? 15.859 23.844 20.125 1 82.5 221 LYS A C 1
ATOM 1703 O O . LYS A 1 221 ? 16.453 23.953 21.203 1 82.5 221 LYS A O 1
ATOM 1708 N N . VAL A 1 222 ? 15.445 22.672 19.594 1 78.56 222 VAL A N 1
ATOM 1709 C CA . VAL A 1 222 ? 15.688 21.453 20.359 1 78.56 222 VAL A CA 1
ATOM 1710 C C . VAL A 1 222 ? 16.922 20.75 19.828 1 78.56 222 VAL A C 1
ATOM 1712 O O . VAL A 1 222 ? 17.172 19.578 20.141 1 78.56 222 VAL A O 1
ATOM 1715 N N . SER A 1 223 ? 17.656 21.312 18.953 1 83.5 223 SER A N 1
ATOM 1716 C CA . SER A 1 223 ? 18.938 20.844 18.422 1 83.5 223 SER A CA 1
ATOM 1717 C C . SER A 1 223 ? 18.781 19.516 17.688 1 83.5 223 SER A C 1
ATOM 1719 O O . SER A 1 223 ? 19.562 18.594 17.891 1 83.5 223 SER A O 1
ATOM 1721 N N . VAL A 1 224 ? 17.734 19.375 16.922 1 82.81 224 VAL A N 1
ATOM 1722 C CA . VAL A 1 224 ? 17.516 18.25 16.016 1 82.81 224 VAL A CA 1
ATOM 1723 C C . VAL A 1 224 ? 17.906 18.672 14.594 1 82.81 224 VAL A C 1
ATOM 1725 O O . VAL A 1 224 ? 17.406 19.672 14.078 1 82.81 224 VAL A O 1
ATOM 1728 N N . PRO A 1 225 ? 18.859 17.969 14.016 1 87.81 225 PRO A N 1
ATOM 1729 C CA . PRO A 1 225 ? 19.188 18.297 12.633 1 87.81 225 PRO A CA 1
ATOM 1730 C C . PRO A 1 225 ? 18 18.188 11.688 1 87.81 225 PRO A C 1
ATOM 1732 O O . PRO A 1 225 ? 17.359 17.125 11.633 1 87.81 225 PRO A O 1
ATOM 1735 N N . ALA A 1 226 ? 17.641 19.281 11.016 1 91.12 226 ALA A N 1
ATOM 1736 C CA . ALA A 1 226 ? 16.5 19.312 10.117 1 91.12 226 ALA A CA 1
ATOM 1737 C C . ALA A 1 226 ? 16.812 20.094 8.844 1 91.12 226 ALA A C 1
ATOM 1739 O O . ALA A 1 226 ? 17.578 21.062 8.883 1 91.12 226 ALA A O 1
ATOM 1740 N N . GLU A 1 227 ? 16.344 19.641 7.773 1 92.25 227 GLU A N 1
ATOM 1741 C CA . GLU A 1 227 ? 16.469 20.312 6.484 1 92.25 227 GLU A CA 1
ATOM 1742 C C . GLU A 1 227 ? 15.141 20.359 5.746 1 92.25 227 GLU A C 1
ATOM 1744 O O . GLU A 1 227 ? 14.383 19.375 5.762 1 92.25 227 GLU A O 1
ATOM 1749 N N . CYS A 1 228 ? 14.852 21.516 5.176 1 94.69 228 CYS A N 1
ATOM 1750 C CA . CYS A 1 228 ? 13.68 21.641 4.316 1 94.69 228 CYS A CA 1
ATOM 1751 C C . CYS A 1 228 ? 14.023 21.281 2.877 1 94.69 228 CYS A C 1
ATOM 1753 O O . CYS A 1 228 ? 15.094 21.625 2.383 1 94.69 228 CYS A O 1
ATOM 1755 N N . GLY A 1 229 ? 13.172 20.516 2.26 1 96.19 229 GLY A N 1
ATOM 1756 C CA . GLY A 1 229 ? 13.367 20.141 0.869 1 96.19 229 GLY A CA 1
ATOM 1757 C C . GLY A 1 229 ? 12.195 19.375 0.287 1 96.19 229 GLY A C 1
ATOM 1758 O O . GLY A 1 229 ? 11.219 19.094 0.987 1 96.19 229 GLY A O 1
ATOM 1759 N N . LYS A 1 230 ? 12.297 19.109 -0.984 1 97.75 230 LYS A N 1
ATOM 1760 C CA . LYS A 1 230 ? 11.273 18.297 -1.643 1 97.75 230 LYS A CA 1
ATOM 1761 C C . LYS A 1 230 ? 11.5 16.812 -1.391 1 97.75 230 LYS A C 1
ATOM 1763 O O . LYS A 1 230 ? 12.586 16.406 -0.974 1 97.75 230 LYS A O 1
ATOM 1768 N N . THR A 1 231 ? 10.445 16.047 -1.516 1 98.12 231 THR A N 1
ATOM 1769 C CA . THR A 1 231 ? 10.492 14.609 -1.317 1 98.12 231 THR A CA 1
ATOM 1770 C C . THR A 1 231 ? 10.062 13.875 -2.584 1 98.12 231 THR A C 1
ATOM 1772 O O . THR A 1 231 ? 9.031 14.203 -3.18 1 98.12 231 THR A O 1
ATOM 1775 N N . LEU A 1 232 ? 10.852 12.969 -3.064 1 98.56 232 LEU A N 1
ATOM 1776 C CA . LEU A 1 232 ? 10.352 12.047 -4.082 1 98.56 232 LEU A CA 1
ATOM 1777 C C . LEU A 1 232 ? 9.477 10.969 -3.453 1 98.56 232 LEU A C 1
ATOM 1779 O O . LEU A 1 232 ? 9.914 10.258 -2.547 1 98.56 232 LEU A O 1
ATOM 1783 N N . CYS A 1 233 ? 8.281 10.883 -3.896 1 98.44 233 CYS A N 1
ATOM 1784 C CA . CYS A 1 233 ? 7.355 9.844 -3.479 1 98.44 233 CYS A CA 1
ATOM 1785 C C . CYS A 1 233 ? 7.309 8.711 -4.496 1 98.44 233 CYS A C 1
ATOM 1787 O O . CYS A 1 233 ? 6.617 8.812 -5.512 1 98.44 233 CYS A O 1
ATOM 1789 N N . ALA A 1 234 ? 8.016 7.641 -4.184 1 97.94 234 ALA A N 1
ATOM 1790 C CA . ALA A 1 234 ? 8.102 6.516 -5.113 1 97.94 234 ALA A CA 1
ATOM 1791 C C . ALA A 1 234 ? 6.984 5.504 -4.852 1 97.94 234 ALA A C 1
ATOM 1793 O O . ALA A 1 234 ? 6.625 5.254 -3.699 1 97.94 234 ALA A O 1
ATOM 1794 N N . ASP A 1 235 ? 6.457 4.828 -5.895 1 97.06 235 ASP A N 1
ATOM 1795 C CA . ASP A 1 235 ? 5.426 3.803 -5.773 1 97.06 235 ASP A CA 1
ATOM 1796 C C . ASP A 1 235 ? 6.047 2.41 -5.668 1 97.06 235 ASP A C 1
ATOM 1798 O O . ASP A 1 235 ? 5.332 1.408 -5.633 1 97.06 235 ASP A O 1
ATOM 1802 N N . ASP A 1 236 ? 7.242 2.398 -5.68 1 95.94 236 ASP A N 1
ATOM 1803 C CA . ASP A 1 236 ? 8.023 1.167 -5.645 1 95.94 236 ASP A CA 1
ATOM 1804 C C . ASP A 1 236 ? 9.297 1.35 -4.824 1 95.94 236 ASP A C 1
ATOM 1806 O O . ASP A 1 236 ? 10.055 2.295 -5.043 1 95.94 236 ASP A O 1
ATOM 1810 N N . PHE A 1 237 ? 9.578 0.451 -3.826 1 97.56 237 PHE A N 1
ATOM 1811 C CA . PHE A 1 237 ? 10.688 0.562 -2.889 1 97.56 237 PHE A CA 1
ATOM 1812 C C . PHE A 1 237 ? 12.016 0.276 -3.586 1 97.56 237 PHE A C 1
ATOM 1814 O O . PHE A 1 237 ? 13.039 0.866 -3.242 1 97.56 237 PHE A O 1
ATOM 1821 N N . TYR A 1 238 ? 12.047 -0.558 -4.551 1 97.94 238 TYR A N 1
ATOM 1822 C CA . TYR A 1 238 ? 13.297 -1.022 -5.145 1 97.94 238 TYR A CA 1
ATOM 1823 C C . TYR A 1 238 ? 13.617 -0.253 -6.422 1 97.94 238 TYR A C 1
ATOM 1825 O O . TYR A 1 238 ? 14.18 0.841 -6.371 1 97.94 238 TYR A O 1
ATOM 1833 N N . GLU A 1 239 ? 13.047 -0.605 -7.535 1 97.81 239 GLU A N 1
ATOM 1834 C CA . GLU A 1 239 ? 13.383 0.044 -8.797 1 97.81 239 GLU A CA 1
ATOM 1835 C C . GLU A 1 239 ? 12.914 1.495 -8.812 1 97.81 239 GLU A C 1
ATOM 1837 O O . GLU A 1 239 ? 13.594 2.367 -9.359 1 97.81 239 GLU A O 1
ATOM 1842 N N . GLY A 1 240 ? 11.758 1.764 -8.188 1 97.69 240 GLY A N 1
ATOM 1843 C CA . GLY A 1 240 ? 11.227 3.117 -8.148 1 97.69 240 GLY A CA 1
ATOM 1844 C C . GLY A 1 240 ? 12.117 4.082 -7.383 1 97.69 240 GLY A C 1
ATOM 1845 O O . GLY A 1 240 ? 12.055 5.293 -7.605 1 97.69 240 GLY A O 1
ATOM 1846 N N . GLN A 1 241 ? 12.938 3.572 -6.477 1 97.44 241 GLN A N 1
ATOM 1847 C CA . GLN A 1 241 ? 13.859 4.395 -5.695 1 97.44 241 GLN A CA 1
ATOM 1848 C C . GLN A 1 241 ? 15.289 4.238 -6.188 1 97.44 241 GLN A C 1
ATOM 1850 O O . GLN A 1 241 ? 16.234 4.645 -5.504 1 97.44 241 GLN A O 1
ATOM 1855 N N . ALA A 1 242 ? 15.445 3.553 -7.336 1 97.5 242 ALA A N 1
ATOM 1856 C CA . ALA A 1 242 ? 16.734 3.338 -8 1 97.5 242 ALA A CA 1
ATOM 1857 C C . ALA A 1 242 ? 17.656 2.486 -7.141 1 97.5 242 ALA A C 1
ATOM 1859 O O . ALA A 1 242 ? 18.875 2.68 -7.148 1 97.5 242 ALA A O 1
ATOM 1860 N N . ARG A 1 243 ? 17.094 1.648 -6.324 1 97.38 243 ARG A N 1
ATOM 1861 C CA . ARG A 1 243 ? 17.922 0.771 -5.504 1 97.38 243 ARG A CA 1
ATOM 1862 C C . ARG A 1 243 ? 18.578 -0.321 -6.352 1 97.38 243 ARG A C 1
ATOM 1864 O O . ARG A 1 243 ? 18.047 -0.703 -7.395 1 97.38 243 ARG A O 1
ATOM 1871 N N . LEU A 1 244 ? 19.688 -0.838 -5.844 1 96.81 244 LEU A N 1
ATOM 1872 C CA . LEU A 1 244 ? 20.484 -1.798 -6.613 1 96.81 244 LEU A CA 1
ATOM 1873 C C . LEU A 1 244 ? 20.266 -3.215 -6.09 1 96.81 244 LEU A C 1
ATOM 1875 O O . LEU A 1 244 ? 20.766 -4.18 -6.68 1 96.81 244 LEU A O 1
ATOM 1879 N N . ASP A 1 245 ? 19.453 -3.338 -5.047 1 96.44 245 ASP A N 1
ATOM 1880 C CA . ASP A 1 245 ? 19.453 -4.609 -4.328 1 96.44 245 ASP A CA 1
ATOM 1881 C C . ASP A 1 245 ? 18.094 -5.309 -4.453 1 96.44 245 ASP A C 1
ATOM 1883 O O . ASP A 1 245 ? 17.75 -6.148 -3.621 1 96.44 245 ASP A O 1
ATOM 1887 N N . GLY A 1 246 ? 17.281 -4.98 -5.48 1 97.44 246 GLY A N 1
ATOM 1888 C CA . GLY A 1 246 ? 16.016 -5.656 -5.727 1 97.44 246 GLY A CA 1
ATOM 1889 C C . GLY A 1 246 ? 16.172 -6.945 -6.512 1 97.44 246 GLY A C 1
ATOM 1890 O O . GLY A 1 246 ? 17.297 -7.34 -6.848 1 97.44 246 GLY A O 1
ATOM 1891 N N . GLU A 1 247 ? 15.062 -7.621 -6.715 1 96.75 247 GLU A N 1
ATOM 1892 C CA . GLU A 1 247 ? 15.023 -8.797 -7.582 1 96.75 247 GLU A CA 1
ATOM 1893 C C . GLU A 1 247 ? 15.344 -8.43 -9.023 1 96.75 247 GLU A C 1
ATOM 1895 O O . GLU A 1 247 ? 15.945 -9.219 -9.758 1 96.75 247 GLU A O 1
ATOM 1900 N N . PHE A 1 248 ? 14.891 -7.285 -9.367 1 95.06 248 PHE A N 1
ATOM 1901 C CA . PHE A 1 248 ? 15.094 -6.742 -10.703 1 95.06 248 PHE A CA 1
ATOM 1902 C C . PHE A 1 248 ? 15.984 -5.508 -10.664 1 95.06 248 PHE A C 1
ATOM 1904 O O . PHE A 1 248 ? 15.867 -4.688 -9.75 1 95.06 248 PHE A O 1
ATOM 1911 N N . CYS A 1 249 ? 16.922 -5.414 -11.578 1 95 249 CYS A N 1
ATOM 1912 C CA . CYS A 1 249 ? 17.703 -4.191 -11.75 1 95 249 CYS A CA 1
ATOM 1913 C C . CYS A 1 249 ? 18.203 -4.066 -13.18 1 95 249 CYS A C 1
ATOM 1915 O O . CYS A 1 249 ? 19.125 -4.785 -13.578 1 95 249 CYS A O 1
ATOM 1917 N N . ALA A 1 250 ? 17.609 -3.15 -13.938 1 94.81 250 ALA A N 1
ATOM 1918 C CA . ALA A 1 250 ? 17.969 -2.982 -15.344 1 94.81 250 ALA A CA 1
ATOM 1919 C C . ALA A 1 250 ? 18.766 -1.706 -15.562 1 94.81 250 ALA A C 1
ATOM 1921 O O . ALA A 1 250 ? 18.781 -1.148 -16.656 1 94.81 250 ALA A O 1
ATOM 1922 N N . TYR A 1 251 ? 19.344 -1.078 -14.594 1 96.88 251 TYR A N 1
ATOM 1923 C CA . TYR A 1 251 ? 20.188 0.112 -14.641 1 96.88 251 TYR A CA 1
ATOM 1924 C C . TYR A 1 251 ? 21.469 -0.094 -13.836 1 96.88 251 TYR A C 1
ATOM 1926 O O . TYR A 1 251 ? 21.562 -1.038 -13.047 1 96.88 251 TYR A O 1
ATOM 1934 N N . THR A 1 252 ? 22.422 0.775 -14.008 1 96.56 252 THR A N 1
ATOM 1935 C CA . THR A 1 252 ? 23.75 0.632 -13.391 1 96.56 252 THR A CA 1
ATOM 1936 C C . THR A 1 252 ? 23.859 1.532 -12.164 1 96.56 252 THR A C 1
ATOM 1938 O O . THR A 1 252 ? 23 2.377 -11.922 1 96.56 252 THR A O 1
ATOM 1941 N N . SER A 1 253 ? 24.938 1.282 -11.43 1 95.88 253 SER A N 1
ATOM 1942 C CA . SER A 1 253 ? 25.25 2.162 -10.305 1 95.88 253 SER A CA 1
ATOM 1943 C C . SER A 1 253 ? 25.438 3.604 -10.766 1 95.88 253 SER A C 1
ATOM 1945 O O . SER A 1 253 ? 25.094 4.543 -10.047 1 95.88 253 SER A O 1
ATOM 1947 N N . LYS A 1 254 ? 26 3.768 -11.922 1 97.38 254 LYS A N 1
ATOM 1948 C CA . LYS A 1 254 ? 26.172 5.105 -12.484 1 97.38 254 LYS A CA 1
ATOM 1949 C C . LYS A 1 254 ? 24.812 5.754 -12.781 1 97.38 254 LYS A C 1
ATOM 1951 O O . LYS A 1 254 ? 24.625 6.941 -12.523 1 97.38 254 LYS A O 1
ATOM 1956 N N . ASP A 1 255 ? 23.875 4.953 -13.336 1 97.94 255 ASP A N 1
ATOM 1957 C CA . ASP A 1 255 ? 22.531 5.457 -13.594 1 97.94 255 ASP A CA 1
ATOM 1958 C C . ASP A 1 255 ? 21.875 5.941 -12.305 1 97.94 255 ASP A C 1
ATOM 1960 O O . ASP A 1 255 ? 21.234 7 -12.289 1 97.94 255 ASP A O 1
ATOM 1964 N N . LYS A 1 256 ? 22.016 5.137 -11.273 1 97.44 256 LYS A N 1
ATOM 1965 C CA . LYS A 1 256 ? 21.5 5.523 -9.969 1 97.44 256 LYS A CA 1
ATOM 1966 C C . LYS A 1 256 ? 22.094 6.848 -9.508 1 97.44 256 LYS A C 1
ATOM 1968 O O . LYS A 1 256 ? 21.375 7.746 -9.07 1 97.44 256 LYS A O 1
ATOM 1973 N N . TYR A 1 257 ? 23.375 6.941 -9.57 1 97.38 257 TYR A N 1
ATOM 1974 C CA . TYR A 1 257 ? 24.078 8.141 -9.117 1 97.38 257 TYR A CA 1
ATOM 1975 C C . TYR A 1 257 ? 23.594 9.367 -9.883 1 97.38 257 TYR A C 1
ATOM 1977 O O . TYR A 1 257 ? 23.328 10.414 -9.281 1 97.38 257 TYR A O 1
ATOM 1985 N N . ASP A 1 258 ? 23.5 9.25 -11.18 1 98.25 258 ASP A N 1
ATOM 1986 C CA . ASP A 1 258 ? 23.031 10.352 -12.016 1 98.25 258 ASP A CA 1
ATOM 1987 C C . ASP A 1 258 ? 21.594 10.75 -11.641 1 98.25 258 ASP A C 1
ATOM 1989 O O . ASP A 1 258 ? 21.266 11.945 -11.617 1 98.25 258 ASP A O 1
ATOM 1993 N N . PHE A 1 259 ? 20.812 9.812 -11.406 1 98.5 259 PHE A N 1
ATOM 1994 C CA . PHE A 1 259 ? 19.438 10.07 -11.008 1 98.5 259 PHE A CA 1
ATOM 1995 C C . PHE A 1 259 ? 19.375 10.812 -9.68 1 98.5 259 PHE A C 1
ATOM 1997 O O . PHE A 1 259 ? 18.641 11.797 -9.547 1 98.5 259 PHE A O 1
ATOM 2004 N N . LEU A 1 260 ? 20.141 10.375 -8.711 1 97.81 260 LEU A N 1
ATOM 2005 C CA . LEU A 1 260 ? 20.188 11.023 -7.402 1 97.81 260 LEU A CA 1
ATOM 2006 C C . LEU A 1 260 ? 20.688 12.461 -7.523 1 97.81 260 LEU A C 1
ATOM 2008 O O . LEU A 1 260 ? 20.188 13.352 -6.82 1 97.81 260 LEU A O 1
ATOM 2012 N N . GLN A 1 261 ? 21.625 12.68 -8.391 1 98.12 261 GLN A N 1
ATOM 2013 C CA . GLN A 1 261 ? 22.094 14.039 -8.641 1 98.12 261 GLN A CA 1
ATOM 2014 C C . GLN A 1 261 ? 21 14.906 -9.242 1 98.12 261 GLN A C 1
ATOM 2016 O O . GLN A 1 261 ? 20.859 16.078 -8.875 1 98.12 261 GLN A O 1
ATOM 2021 N N . THR A 1 262 ? 20.297 14.328 -10.141 1 98.56 262 THR A N 1
ATOM 2022 C CA . THR A 1 262 ? 19.172 15.039 -10.734 1 98.56 262 THR A CA 1
ATOM 2023 C C . THR A 1 262 ? 18.156 15.43 -9.664 1 98.56 262 THR A C 1
ATOM 2025 O O . THR A 1 262 ? 17.672 16.562 -9.641 1 98.56 262 THR A O 1
ATOM 2028 N N . LEU A 1 263 ? 17.828 14.508 -8.781 1 98.44 263 LEU A N 1
ATOM 2029 C CA . LEU A 1 263 ? 16.906 14.781 -7.688 1 98.44 263 LEU A CA 1
ATOM 2030 C C . LEU A 1 263 ? 17.438 15.898 -6.801 1 98.44 263 LEU A C 1
ATOM 2032 O O . LEU A 1 263 ? 16.703 16.828 -6.449 1 98.44 263 LEU A O 1
ATOM 2036 N N . TYR A 1 264 ? 18.672 15.828 -6.508 1 97.94 264 TYR A N 1
ATOM 2037 C CA . TYR A 1 264 ? 19.297 16.828 -5.652 1 97.94 264 TYR A CA 1
ATOM 2038 C C . TYR A 1 264 ? 19.188 18.219 -6.273 1 97.94 264 TYR A C 1
ATOM 2040 O O . TYR A 1 264 ? 18.844 19.188 -5.594 1 97.94 264 TYR A O 1
ATOM 2048 N N . LYS A 1 265 ? 19.469 18.312 -7.496 1 98.31 265 LYS A N 1
ATOM 2049 C CA . LYS A 1 265 ? 19.422 19.578 -8.211 1 98.31 265 LYS A CA 1
ATOM 2050 C C . LYS A 1 265 ? 18 20.125 -8.258 1 98.31 265 LYS A C 1
ATOM 2052 O O . LYS A 1 265 ? 17.797 21.344 -8.289 1 98.31 265 LYS A O 1
ATOM 2057 N N . LYS A 1 266 ? 17.047 19.25 -8.188 1 98.25 266 LYS A N 1
ATOM 2058 C CA . LYS A 1 266 ? 15.648 19.656 -8.203 1 98.25 266 LYS A CA 1
ATOM 2059 C C . LYS A 1 266 ? 15.172 20.047 -6.809 1 98.25 266 LYS A C 1
ATOM 2061 O O . LYS A 1 266 ? 14.008 20.406 -6.621 1 98.25 266 LYS A O 1
ATOM 2066 N N . GLY A 1 267 ? 16.016 19.922 -5.836 1 98.06 267 GLY A N 1
ATOM 2067 C CA . GLY A 1 267 ? 15.68 20.328 -4.484 1 98.06 267 GLY A CA 1
ATOM 2068 C C . GLY A 1 267 ? 15.18 19.188 -3.621 1 98.06 267 GLY A C 1
ATOM 2069 O O . GLY A 1 267 ? 14.711 19.406 -2.504 1 98.06 267 GLY A O 1
ATOM 2070 N N . VAL A 1 268 ? 15.266 17.984 -4.148 1 98.25 268 VAL A N 1
ATOM 2071 C CA . VAL A 1 268 ? 14.828 16.797 -3.402 1 98.25 268 VAL A CA 1
ATOM 2072 C C . VAL A 1 268 ? 15.883 16.438 -2.361 1 98.25 268 VAL A C 1
ATOM 2074 O O . VAL A 1 268 ? 17.078 16.453 -2.645 1 98.25 268 VAL A O 1
ATOM 2077 N N . ARG A 1 269 ? 15.383 16.047 -1.155 1 97.31 269 ARG A N 1
ATOM 2078 C CA . ARG A 1 269 ? 16.312 15.734 -0.075 1 97.31 269 ARG A CA 1
ATOM 2079 C C . ARG A 1 269 ? 16.047 14.344 0.492 1 97.31 269 ARG A C 1
ATOM 2081 O O . ARG A 1 269 ? 16.844 13.82 1.278 1 97.31 269 ARG A O 1
ATOM 2088 N N . ASN A 1 270 ? 14.961 13.742 0.086 1 96.56 270 ASN A N 1
ATOM 2089 C CA . ASN A 1 270 ? 14.68 12.391 0.552 1 96.56 270 ASN A CA 1
ATOM 2090 C C . ASN A 1 270 ? 13.719 11.664 -0.384 1 96.56 270 ASN A C 1
ATOM 2092 O O . ASN A 1 270 ? 13.117 12.281 -1.26 1 96.56 270 ASN A O 1
ATOM 2096 N N . ILE A 1 271 ? 13.656 10.352 -0.254 1 97.56 271 ILE A N 1
ATOM 2097 C CA . ILE A 1 271 ? 12.781 9.461 -1.003 1 97.56 271 ILE A CA 1
ATOM 2098 C C . ILE A 1 271 ? 11.961 8.617 -0.035 1 97.56 271 ILE A C 1
ATOM 2100 O O . ILE A 1 271 ? 12.5 8.039 0.914 1 97.56 271 ILE A O 1
ATOM 2104 N N . GLU A 1 272 ? 10.688 8.602 -0.172 1 96.81 272 GLU A N 1
ATOM 2105 C CA . GLU A 1 272 ? 9.781 7.75 0.591 1 96.81 272 GLU A CA 1
ATOM 2106 C C . GLU A 1 272 ? 8.57 7.348 -0.243 1 96.81 272 GLU A C 1
ATOM 2108 O O . GLU A 1 272 ? 8.656 7.234 -1.467 1 96.81 272 GLU A O 1
ATOM 2113 N N . MET A 1 273 ? 7.41 6.918 0.385 1 97.88 273 MET A N 1
ATOM 2114 C CA . MET A 1 273 ? 6.469 6.227 -0.49 1 97.88 273 MET A CA 1
ATOM 2115 C C . MET A 1 273 ? 5.051 6.75 -0.29 1 97.88 273 MET A C 1
ATOM 2117 O O . MET A 1 273 ? 4.102 6.223 -0.869 1 97.88 273 MET A O 1
ATOM 2121 N N . GLU A 1 274 ? 4.793 7.852 0.5 1 97.81 274 GLU A N 1
ATOM 2122 C CA . GLU A 1 274 ? 3.395 8.141 0.797 1 97.81 274 GLU A CA 1
ATOM 2123 C C . GLU A 1 274 ? 3.096 9.633 0.654 1 97.81 274 GLU A C 1
ATOM 2125 O O . GLU A 1 274 ? 1.935 10.039 0.681 1 97.81 274 GLU A O 1
ATOM 2130 N N . SER A 1 275 ? 4.023 10.5 0.419 1 97.44 275 SER A N 1
ATOM 2131 C CA . SER A 1 275 ? 3.912 11.938 0.644 1 97.44 275 SER A CA 1
ATOM 2132 C C . SER A 1 275 ? 2.994 12.586 -0.385 1 97.44 275 SER A C 1
ATOM 2134 O O . SER A 1 275 ? 2.295 13.555 -0.076 1 97.44 275 SER A O 1
ATOM 2136 N N . THR A 1 276 ? 2.998 12.109 -1.643 1 98 276 THR A N 1
ATOM 2137 C CA . THR A 1 276 ? 2.176 12.773 -2.65 1 98 276 THR A CA 1
ATOM 2138 C C . THR A 1 276 ? 0.695 12.664 -2.295 1 98 276 THR A C 1
ATOM 2140 O O . THR A 1 276 ? -0.035 13.656 -2.352 1 98 276 THR A O 1
ATOM 2143 N N . CYS A 1 277 ? 0.29 11.492 -1.933 1 98.06 277 CYS A N 1
ATOM 2144 C CA . CYS A 1 277 ? -1.108 11.281 -1.574 1 98.06 277 CYS A CA 1
ATOM 2145 C C . CYS A 1 277 ? -1.471 12.062 -0.316 1 98.06 277 CYS A C 1
ATOM 2147 O O . CYS A 1 277 ? -2.506 12.727 -0.272 1 98.06 277 CYS A O 1
ATOM 2149 N N . PHE A 1 278 ? -0.59 12.016 0.705 1 97.25 278 PHE A N 1
ATOM 2150 C CA . PHE A 1 278 ? -0.816 12.727 1.958 1 97.25 278 PHE A CA 1
ATOM 2151 C C . PHE A 1 278 ? -1.021 14.211 1.707 1 97.25 278 PHE A C 1
ATOM 2153 O O . PHE A 1 278 ? -2.023 14.789 2.139 1 97.25 278 PHE A O 1
ATOM 2160 N N . ALA A 1 279 ? -0.1 14.773 0.997 1 95.19 279 ALA A N 1
ATOM 2161 C CA . ALA A 1 279 ? -0.126 16.203 0.723 1 95.19 279 ALA A CA 1
ATOM 2162 C C . ALA A 1 279 ? -1.357 16.594 -0.096 1 95.19 279 ALA A C 1
ATOM 2164 O O . ALA A 1 279 ? -2.059 17.547 0.234 1 95.19 279 ALA A O 1
ATOM 2165 N N . SER A 1 280 ? -1.613 15.852 -1.106 1 95.69 280 SER A N 1
ATOM 2166 C CA . SER A 1 280 ? -2.699 16.188 -2.021 1 95.69 280 SER A CA 1
ATOM 2167 C C . SER A 1 280 ? -4.055 16.109 -1.325 1 95.69 280 SER A C 1
ATOM 2169 O O . SER A 1 280 ? -4.922 16.953 -1.541 1 95.69 280 SER A O 1
ATOM 2171 N N . MET A 1 281 ? -4.27 15.164 -0.531 1 94.44 281 MET A N 1
ATOM 2172 C CA . MET A 1 281 ? -5.574 14.953 0.089 1 94.44 281 MET A CA 1
ATOM 2173 C C . MET A 1 281 ? -5.844 16.016 1.155 1 94.44 281 MET A C 1
ATOM 2175 O O . MET A 1 281 ? -6.938 16.578 1.215 1 94.44 281 MET A O 1
ATOM 2179 N N . PHE A 1 282 ? -4.891 16.297 1.951 1 91.69 282 PHE A N 1
ATOM 2180 C CA . PHE A 1 282 ? -5.113 17.297 2.975 1 91.69 282 PHE A CA 1
ATOM 2181 C C . PHE A 1 282 ? -5.223 18.688 2.35 1 91.69 282 PHE A C 1
ATOM 2183 O O . PHE A 1 282 ? -5.965 19.547 2.846 1 91.69 282 PHE A O 1
ATOM 2190 N N . ARG A 1 283 ? -4.473 18.859 1.285 1 89.62 283 ARG A N 1
ATOM 2191 C CA . ARG A 1 283 ? -4.625 20.125 0.577 1 89.62 283 ARG A CA 1
ATOM 2192 C C . ARG A 1 283 ? -6.059 20.297 0.085 1 89.62 283 ARG A C 1
ATOM 2194 O O . ARG A 1 283 ? -6.609 21.406 0.162 1 89.62 283 ARG A O 1
ATOM 2201 N N . ARG A 1 284 ? -6.633 19.234 -0.414 1 89.44 284 ARG A N 1
ATOM 2202 C CA . ARG A 1 284 ? -8.008 19.297 -0.901 1 89.44 284 ARG A CA 1
ATOM 2203 C C . ARG A 1 284 ? -8.977 19.641 0.225 1 89.44 284 ARG A C 1
ATOM 2205 O O . ARG A 1 284 ? -9.961 20.344 0.007 1 89.44 284 ARG A O 1
ATOM 2212 N N . VAL A 1 285 ? -8.727 19.172 1.388 1 88.5 285 VAL A N 1
ATOM 2213 C CA . VAL A 1 285 ? -9.625 19.375 2.523 1 88.5 285 VAL A CA 1
ATOM 2214 C C . VAL A 1 285 ? -9.375 20.75 3.127 1 88.5 285 VAL A C 1
ATOM 2216 O O . VAL A 1 285 ? -10.297 21.375 3.656 1 88.5 285 VAL A O 1
ATOM 2219 N N . CYS A 1 286 ? -8.156 21.297 3.162 1 74.5 286 CYS A N 1
ATOM 2220 C CA . CYS A 1 286 ? -7.809 22.562 3.803 1 74.5 286 CYS A CA 1
ATOM 2221 C C . CYS A 1 286 ? -8.07 23.734 2.871 1 74.5 286 CYS A C 1
ATOM 2223 O O . CYS A 1 286 ? -8.352 24.844 3.33 1 74.5 286 CYS A O 1
ATOM 2225 N N . ILE A 1 287 ? -7.715 23.859 1.539 1 55.44 287 ILE A N 1
ATOM 2226 C CA . ILE A 1 287 ? -7.781 25 0.644 1 55.44 287 ILE A CA 1
ATOM 2227 C C . ILE A 1 287 ? -9.148 25.062 -0.027 1 55.44 287 ILE A C 1
ATOM 2229 O O . ILE A 1 287 ? -9.5 24.172 -0.813 1 55.44 287 ILE A O 1
ATOM 2233 N N . PRO A 1 288 ? -10.109 25.766 0.414 1 46.34 288 PRO A N 1
ATOM 2234 C CA . PRO A 1 288 ? -11.352 25.984 -0.334 1 46.34 288 PRO A CA 1
ATOM 2235 C C . PRO A 1 288 ? -11.102 26.375 -1.787 1 46.34 288 PRO A C 1
ATOM 2237 O O . PRO A 1 288 ? -10.07 26.969 -2.1 1 46.34 288 PRO A O 1
ATOM 2240 N N . GLU A 1 289 ? -11.648 25.547 -2.77 1 41.41 289 GLU A N 1
ATOM 2241 C CA . GLU A 1 289 ? -11.562 25.781 -4.207 1 41.41 289 GLU A CA 1
ATOM 2242 C C . GLU A 1 289 ? -11.648 27.266 -4.535 1 41.41 289 GLU A C 1
ATOM 2244 O O . GLU A 1 289 ? -11.484 27.656 -5.688 1 41.41 289 GLU A O 1
ATOM 2249 N N . LYS A 1 290 ? -12.266 28.094 -3.82 1 37.59 290 LYS A N 1
ATOM 2250 C CA . LYS A 1 290 ? -12.508 29.391 -4.43 1 37.59 290 LYS A CA 1
ATOM 2251 C C . LYS A 1 290 ? -11.211 30.031 -4.918 1 37.59 290 LYS A C 1
ATOM 2253 O O . LYS A 1 290 ? -11.227 31.078 -5.559 1 37.59 290 LYS A O 1
ATOM 2258 N N . ASP A 1 291 ? -10.07 29.875 -4.328 1 38.72 291 ASP A N 1
ATOM 2259 C CA . ASP A 1 291 ? -8.984 30.766 -4.742 1 38.72 291 ASP A CA 1
ATOM 2260 C C . ASP A 1 291 ? -8.383 30.312 -6.07 1 38.72 291 ASP A C 1
ATOM 2262 O O . ASP A 1 291 ? -7.215 29.906 -6.125 1 38.72 291 ASP A O 1
ATOM 2266 N N . LYS A 1 292 ? -8.992 29.656 -7.059 1 36.78 292 LYS A N 1
ATOM 2267 C CA . LYS A 1 292 ? -8.445 29.688 -8.414 1 36.78 292 LYS A CA 1
ATOM 2268 C C . LYS A 1 292 ? -8.195 31.125 -8.875 1 36.78 292 LYS A C 1
ATOM 2270 O O . LYS A 1 292 ? -7.84 31.344 -10.039 1 36.78 292 LYS A O 1
ATOM 2275 N N . HIS A 1 293 ? -8.922 32.094 -8.453 1 31.17 293 HIS A N 1
ATOM 2276 C CA . HIS A 1 293 ? -8.57 33.438 -8.938 1 31.17 293 HIS A CA 1
ATOM 2277 C C . HIS A 1 293 ? -7.27 33.906 -8.305 1 31.17 293 HIS A C 1
ATOM 2279 O O . HIS A 1 293 ? -7.051 33.75 -7.105 1 31.17 293 HIS A O 1
ATOM 2285 N N . PRO A 1 294 ? -6.137 34.312 -9.148 1 33.16 294 PRO A N 1
ATOM 2286 C CA . PRO A 1 294 ? -4.816 34.844 -8.797 1 33.16 294 PRO A CA 1
ATOM 2287 C C . PRO A 1 294 ? -4.859 35.781 -7.59 1 33.16 294 PRO A C 1
ATOM 2289 O O . PRO A 1 294 ? -3.824 36.281 -7.172 1 33.16 294 PRO A O 1
ATOM 2292 N N . ARG A 1 295 ? -5.926 36.688 -7.523 1 32.22 295 ARG A N 1
ATOM 2293 C CA . ARG A 1 295 ? -5.66 37.969 -6.871 1 32.22 295 ARG A CA 1
ATOM 2294 C C . ARG A 1 295 ? -5.293 37.781 -5.406 1 32.22 295 ARG A C 1
ATOM 2296 O O . ARG A 1 295 ? -4.297 38.312 -4.93 1 32.22 295 ARG A O 1
ATOM 2303 N N . SER A 1 296 ? -6.406 37.875 -4.465 1 29.78 296 SER A N 1
ATOM 2304 C CA . SER A 1 296 ? -6.164 38.406 -3.129 1 29.78 296 SER A CA 1
ATOM 2305 C C . SER A 1 296 ? -5.422 37.406 -2.254 1 29.78 296 SER A C 1
ATOM 2307 O O . SER A 1 296 ? -5.707 36.188 -2.303 1 29.78 296 SER A O 1
ATOM 2309 N N . ARG A 1 297 ? -4.117 37.469 -1.931 1 33.44 297 ARG A N 1
ATOM 2310 C CA . ARG A 1 297 ? -3.27 37.031 -0.827 1 33.44 297 ARG A CA 1
ATOM 2311 C C . ARG A 1 297 ? -4.105 36.594 0.37 1 33.44 297 ARG A C 1
ATOM 2313 O O . ARG A 1 297 ? -3.609 36.531 1.496 1 33.44 297 ARG A O 1
ATOM 2320 N N . GLU A 1 298 ? -5.402 36.781 0.205 1 30.33 298 GLU A N 1
ATOM 2321 C CA . GLU A 1 298 ? -6.129 36.594 1.454 1 30.33 298 GLU A CA 1
ATOM 2322 C C . GLU A 1 298 ? -5.863 35.188 2.029 1 30.33 298 GLU A C 1
ATOM 2324 O O . GLU A 1 298 ? -5.461 34.281 1.304 1 30.33 298 GLU A O 1
ATOM 2329 N N . SER A 1 299 ? -6.328 34.969 3.408 1 31.03 299 SER A N 1
ATOM 2330 C CA . SER A 1 299 ? -6.117 34.094 4.547 1 31.03 299 SER A CA 1
ATOM 2331 C C . SER A 1 299 ? -6.512 32.656 4.207 1 31.03 299 SER A C 1
ATOM 2333 O O . SER A 1 299 ? -7.691 32.344 3.984 1 31.03 299 SER A O 1
ATOM 2335 N N . TRP A 1 300 ? -6.008 32.062 3.266 1 35 300 TRP A N 1
ATOM 2336 C CA . TRP A 1 300 ? -6.051 30.594 3.426 1 35 300 TRP A CA 1
ATOM 2337 C C . TRP A 1 300 ? -6.219 30.219 4.895 1 35 300 TRP A C 1
ATOM 2339 O O . TRP A 1 300 ? -5.242 29.906 5.574 1 35 300 TRP A O 1
ATOM 2349 N N . LYS A 1 301 ? -6.965 30.922 5.566 1 35.38 301 LYS A N 1
ATOM 2350 C CA . LYS A 1 301 ? -7.191 30.688 6.988 1 35.38 301 LYS A CA 1
ATOM 2351 C C . LYS A 1 301 ? -7.848 29.328 7.23 1 35.38 301 LYS A C 1
ATOM 2353 O O . LYS A 1 301 ? -8.844 29.234 7.953 1 35.38 301 LYS A O 1
ATOM 2358 N N . THR A 1 302 ? -7.918 28.359 6.23 1 43.88 302 THR A N 1
ATOM 2359 C CA . THR A 1 302 ? -8.469 27.109 6.723 1 43.88 302 THR A CA 1
ATOM 2360 C C . THR A 1 302 ? -7.516 26.453 7.719 1 43.88 302 THR A C 1
ATOM 2362 O O . THR A 1 302 ? -6.305 26.406 7.492 1 43.88 302 THR A O 1
ATOM 2365 N N . ALA A 1 303 ? -7.977 26.281 8.938 1 46.81 303 ALA A N 1
ATOM 2366 C CA . ALA A 1 303 ? -7.426 25.875 10.227 1 46.81 303 ALA A CA 1
ATOM 2367 C C . ALA A 1 303 ? -6.758 24.5 10.125 1 46.81 303 ALA A C 1
ATOM 2369 O O . ALA A 1 303 ? -5.957 24.125 10.992 1 46.81 303 ALA A O 1
ATOM 2370 N N . GLN A 1 304 ? -6.977 23.766 8.992 1 42.91 304 GLN A N 1
ATOM 2371 C CA . GLN A 1 304 ? -6.281 22.484 8.992 1 42.91 304 GLN A CA 1
ATOM 2372 C C . GLN A 1 304 ? -4.902 22.609 8.352 1 42.91 304 GLN A C 1
ATOM 2374 O O . GLN A 1 304 ? -4.727 23.328 7.371 1 42.91 304 GLN A O 1
ATOM 2379 N N . MET A 1 305 ? -3.82 22.203 9.117 1 51.16 305 MET A N 1
ATOM 2380 C CA . MET A 1 305 ? -2.449 22.203 8.609 1 51.16 305 MET A CA 1
ATOM 2381 C C . MET A 1 305 ? -1.91 20.781 8.5 1 51.16 305 MET A C 1
ATOM 2383 O O . MET A 1 305 ? -2.363 19.875 9.211 1 51.16 305 MET A O 1
ATOM 2387 N N . TYR A 1 306 ? -1.077 20.531 7.48 1 54.97 306 TYR A N 1
ATOM 2388 C CA . TYR A 1 306 ? -0.524 19.203 7.234 1 54.97 306 TYR A CA 1
ATOM 2389 C C . TYR A 1 306 ? 0.937 19.297 6.809 1 54.97 306 TYR A C 1
ATOM 2391 O O . TYR A 1 306 ? 1.356 20.297 6.215 1 54.97 306 TYR A O 1
ATOM 2399 N N . GLU A 1 307 ? 1.7 18.312 7.371 1 59.19 307 GLU A N 1
ATOM 2400 C CA . GLU A 1 307 ? 3.129 18.297 7.07 1 59.19 307 GLU A CA 1
ATOM 2401 C C . GLU A 1 307 ? 3.654 16.859 7.008 1 59.19 307 GLU A C 1
ATOM 2403 O O . GLU A 1 307 ? 3.076 15.953 7.613 1 59.19 307 GLU A O 1
ATOM 2408 N N . VAL A 1 308 ? 4.582 16.656 6.16 1 54.66 308 VAL A N 1
ATOM 2409 C CA . VAL A 1 308 ? 5.305 15.391 6.059 1 54.66 308 VAL A CA 1
ATOM 2410 C C . VAL A 1 308 ? 6.715 15.555 6.629 1 54.66 308 VAL A C 1
ATOM 2412 O O . VAL A 1 308 ? 7.445 16.469 6.234 1 54.66 308 VAL A O 1
ATOM 2415 N N . MET A 1 309 ? 7.035 14.719 7.586 1 59.03 309 MET A N 1
ATOM 2416 C CA . MET A 1 309 ? 8.359 14.68 8.203 1 59.03 309 MET A CA 1
ATOM 2417 C C . MET A 1 309 ? 8.945 13.273 8.156 1 59.03 309 MET A C 1
ATOM 2419 O O . MET A 1 309 ? 8.305 12.312 8.594 1 59.03 309 MET A O 1
ATOM 2423 N N . THR A 1 310 ? 10.07 13.234 7.539 1 53.66 310 THR A N 1
ATOM 2424 C CA . THR A 1 310 ? 10.695 11.922 7.469 1 53.66 310 THR A CA 1
ATOM 2425 C C . THR A 1 310 ? 12.148 11.992 7.926 1 53.66 310 THR A C 1
ATOM 2427 O O . THR A 1 310 ? 12.805 13.031 7.789 1 53.66 310 THR A O 1
ATOM 2430 N N . THR A 1 311 ? 12.609 10.961 8.656 1 54.16 311 THR A N 1
ATOM 2431 C CA . THR A 1 311 ? 14.008 10.859 9.055 1 54.16 311 THR A CA 1
ATOM 2432 C C . THR A 1 311 ? 14.805 10.039 8.031 1 54.16 311 THR A C 1
ATOM 2434 O O . THR A 1 311 ? 14.391 8.938 7.656 1 54.16 311 THR A O 1
ATOM 2437 N N . SER A 1 312 ? 15.867 10.648 7.688 1 50.16 312 SER A N 1
ATOM 2438 C CA . SER A 1 312 ? 16.719 9.992 6.699 1 50.16 312 SER A CA 1
ATOM 2439 C C . SER A 1 312 ? 17.469 8.82 7.309 1 50.16 312 SER A C 1
ATOM 2441 O O . SER A 1 312 ? 18 8.922 8.414 1 50.16 312 SER A O 1
ATOM 2443 N N . ALA A 1 313 ? 17.344 7.66 6.664 1 67.25 313 ALA A N 1
ATOM 2444 C CA . ALA A 1 313 ? 18.109 6.477 7.059 1 67.25 313 ALA A CA 1
ATOM 2445 C C . ALA A 1 313 ? 19.484 6.453 6.387 1 67.25 313 ALA A C 1
ATOM 2447 O O . ALA A 1 313 ? 19.656 7.008 5.301 1 67.25 313 ALA A O 1
ATOM 2448 N N . ALA B 1 1 ? -12.477 -15.07 -0.099 1 54.38 1 ALA B N 1
ATOM 2449 C CA . ALA B 1 1 ? -11.156 -15.594 0.256 1 54.38 1 ALA B CA 1
ATOM 2450 C C . ALA B 1 1 ? -11.242 -17.047 0.71 1 54.38 1 ALA B C 1
ATOM 2452 O O . ALA B 1 1 ? -10.445 -17.891 0.288 1 54.38 1 ALA B O 1
ATOM 2453 N N . GLU B 1 2 ? -12.227 -17.406 1.486 1 55.16 2 GLU B N 1
ATOM 2454 C CA . GLU B 1 2 ? -12.383 -18.766 1.978 1 55.16 2 GLU B CA 1
ATOM 2455 C C . GLU B 1 2 ? -12.688 -19.734 0.835 1 55.16 2 GLU B C 1
ATOM 2457 O O . GLU B 1 2 ? -12.164 -20.859 0.8 1 55.16 2 GLU B O 1
ATOM 2462 N N . ARG B 1 3 ? -13.477 -19.312 -0.042 1 57.41 3 ARG B N 1
ATOM 2463 C CA . ARG B 1 3 ? -13.82 -20.156 -1.18 1 57.41 3 ARG B CA 1
ATOM 2464 C C . ARG B 1 3 ? -12.586 -20.469 -2.025 1 57.41 3 ARG B C 1
ATOM 2466 O O . ARG B 1 3 ? -12.414 -21.594 -2.5 1 57.41 3 ARG B O 1
ATOM 2473 N N . VAL B 1 4 ? -11.734 -19.453 -2.121 1 58.91 4 VAL B N 1
ATOM 2474 C CA . VAL B 1 4 ? -10.508 -19.625 -2.889 1 58.91 4 VAL B CA 1
ATOM 2475 C C . VAL B 1 4 ? -9.594 -20.625 -2.189 1 58.91 4 VAL B C 1
ATOM 2477 O O . VAL B 1 4 ? -9 -21.5 -2.836 1 58.91 4 VAL B O 1
ATOM 2480 N N . CYS B 1 5 ? -9.617 -20.531 -0.935 1 57.75 5 CYS B N 1
ATOM 2481 C CA . CYS B 1 5 ? -8.789 -21.453 -0.156 1 57.75 5 CYS B CA 1
ATOM 2482 C C . CYS B 1 5 ? -9.273 -22.891 -0.312 1 57.75 5 CYS B C 1
ATOM 2484 O O . CYS B 1 5 ? -8.469 -23.812 -0.416 1 57.75 5 CYS B O 1
ATOM 2486 N N . ARG B 1 6 ? -10.547 -23.078 -0.392 1 59.03 6 ARG B N 1
ATOM 2487 C CA . ARG B 1 6 ? -11.133 -24.406 -0.56 1 59.03 6 ARG B CA 1
ATOM 2488 C C . ARG B 1 6 ? -10.734 -25 -1.905 1 59.03 6 ARG B C 1
ATOM 2490 O O . ARG B 1 6 ? -10.484 -26.203 -2.004 1 59.03 6 ARG B O 1
ATOM 2497 N N . LEU B 1 7 ? -10.703 -24.156 -2.836 1 59.94 7 LEU B N 1
ATOM 2498 C CA . LEU B 1 7 ? -10.273 -24.594 -4.156 1 59.94 7 LEU B CA 1
ATOM 2499 C C . LEU B 1 7 ? -8.836 -25.109 -4.117 1 59.94 7 LEU B C 1
ATOM 2501 O O . LEU B 1 7 ? -8.516 -26.109 -4.75 1 59.94 7 LEU B O 1
ATOM 2505 N N . LEU B 1 8 ? -8.125 -24.422 -3.318 1 58.31 8 LEU B N 1
ATOM 2506 C CA . LEU B 1 8 ? -6.719 -24.781 -3.207 1 58.31 8 LEU B CA 1
ATOM 2507 C C . LEU B 1 8 ? -6.547 -26.047 -2.359 1 58.31 8 LEU B C 1
ATOM 2509 O O . LEU B 1 8 ? -5.586 -26.797 -2.539 1 58.31 8 LEU B O 1
ATOM 2513 N N . LEU B 1 9 ? -7.527 -26.297 -1.456 1 56.59 9 LEU B N 1
ATOM 2514 C CA . LEU B 1 9 ? -7.457 -27.391 -0.503 1 56.59 9 LEU B CA 1
ATOM 2515 C C . LEU B 1 9 ? -8.086 -28.656 -1.086 1 56.59 9 LEU B C 1
ATOM 2517 O O . LEU B 1 9 ? -7.949 -29.734 -0.514 1 56.59 9 LEU B O 1
ATOM 2521 N N . ASP B 1 10 ? -8.805 -28.438 -2.051 1 53.34 10 ASP B N 1
ATOM 2522 C CA . ASP B 1 10 ? -9.461 -29.641 -2.58 1 53.34 10 ASP B CA 1
ATOM 2523 C C . ASP B 1 10 ? -8.43 -30.688 -2.996 1 53.34 10 ASP B C 1
ATOM 2525 O O . ASP B 1 10 ? -7.387 -30.359 -3.562 1 53.34 10 ASP B O 1
ATOM 2529 N N . GLN B 1 11 ? -8.609 -31.938 -2.475 1 46.03 11 GLN B N 1
ATOM 2530 C CA . GLN B 1 11 ? -7.77 -33.125 -2.611 1 46.03 11 GLN B CA 1
ATOM 2531 C C . GLN B 1 11 ? -7.23 -33.25 -4.035 1 46.03 11 GLN B C 1
ATOM 2533 O O . GLN B 1 11 ? -6.109 -33.719 -4.238 1 46.03 11 GLN B O 1
ATOM 2538 N N . ARG B 1 12 ? -8.008 -32.969 -4.965 1 46.47 12 ARG B N 1
ATOM 2539 C CA . ARG B 1 12 ? -7.621 -33.219 -6.355 1 46.47 12 ARG B CA 1
ATOM 2540 C C . ARG B 1 12 ? -6.566 -32.188 -6.797 1 46.47 12 ARG B C 1
ATOM 2542 O O . ARG B 1 12 ? -5.676 -32.531 -7.586 1 46.47 12 ARG B O 1
ATOM 2549 N N . PHE B 1 13 ? -6.738 -30.969 -6.266 1 45.16 13 PHE B N 1
ATOM 2550 C CA . PHE B 1 13 ? -5.621 -30.047 -6.418 1 45.16 13 PHE B CA 1
ATOM 2551 C C . PHE B 1 13 ? -4.367 -30.609 -5.754 1 45.16 13 PHE B C 1
ATOM 2553 O O . PHE B 1 13 ? -3.262 -30.453 -6.277 1 45.16 13 PHE B O 1
ATOM 2560 N N . ARG B 1 14 ? -4.66 -31.219 -4.633 1 46.66 14 ARG B N 1
ATOM 2561 C CA . ARG B 1 14 ? -3.582 -31.844 -3.883 1 46.66 14 ARG B CA 1
ATOM 2562 C C . ARG B 1 14 ? -2.906 -32.938 -4.703 1 46.66 14 ARG B C 1
ATOM 2564 O O . ARG B 1 14 ? -1.681 -33.062 -4.699 1 46.66 14 ARG B O 1
ATOM 2571 N N . LYS B 1 15 ? -3.816 -33.75 -5.191 1 44.06 15 LYS B N 1
ATOM 2572 C CA . LYS B 1 15 ? -3.281 -34.875 -5.957 1 44.06 15 LYS B CA 1
ATOM 2573 C C . LYS B 1 15 ? -2.553 -34.375 -7.207 1 44.06 15 LYS B C 1
ATOM 2575 O O . LYS B 1 15 ? -1.513 -34.938 -7.578 1 44.06 15 LYS B O 1
ATOM 2580 N N . SER B 1 16 ? -3.229 -33.5 -7.859 1 40.31 16 SER B N 1
ATOM 2581 C CA . SER B 1 16 ? -2.562 -33 -9.055 1 40.31 16 SER B CA 1
ATOM 2582 C C . SER B 1 16 ? -1.32 -32.188 -8.688 1 40.31 16 SER B C 1
ATOM 2584 O O . SER B 1 16 ? -0.338 -32.188 -9.43 1 40.31 16 SER B O 1
ATOM 2586 N N . PHE B 1 17 ? -1.521 -31.391 -7.664 1 39.12 17 PHE B N 1
ATOM 2587 C CA . PHE B 1 17 ? -0.428 -30.516 -7.277 1 39.12 17 PHE B CA 1
ATOM 2588 C C . PHE B 1 17 ? 0.528 -31.219 -6.324 1 39.12 17 PHE B C 1
ATOM 2590 O O . PHE B 1 17 ? 1.744 -31.031 -6.41 1 39.12 17 PHE B O 1
ATOM 2597 N N . ILE B 1 18 ? -0.093 -31.812 -5.281 1 37.81 18 ILE B N 1
ATOM 2598 C CA . ILE B 1 18 ? 0.771 -32.469 -4.297 1 37.81 18 ILE B CA 1
ATOM 2599 C C . ILE B 1 18 ? 1.21 -33.812 -4.805 1 37.81 18 ILE B C 1
ATOM 2601 O O . ILE B 1 18 ? 2.297 -34.312 -4.465 1 37.81 18 ILE B O 1
ATOM 2605 N N . THR B 1 19 ? 0.307 -34.5 -5.422 1 33.66 19 THR B N 1
ATOM 2606 C CA . THR B 1 19 ? 0.731 -35.844 -5.84 1 33.66 19 THR B CA 1
ATOM 2607 C C . THR B 1 19 ? 1.811 -35.75 -6.914 1 33.66 19 THR B C 1
ATOM 2609 O O . THR B 1 19 ? 2.068 -36.719 -7.621 1 33.66 19 THR B O 1
ATOM 2612 N N . SER B 1 20 ? 2.301 -34.625 -7.164 1 32 20 SER B N 1
ATOM 2613 C CA . SER B 1 20 ? 3.527 -34.906 -7.91 1 32 20 SER B CA 1
ATOM 2614 C C . SER B 1 20 ? 4.336 -36.031 -7.273 1 32 20 SER B C 1
ATOM 2616 O O . SER B 1 20 ? 4.234 -36.25 -6.066 1 32 20 SER B O 1
ATOM 2618 N N . LYS B 1 21 ? 4.875 -36.969 -7.992 1 33.03 21 LYS B N 1
ATOM 2619 C CA . LYS B 1 21 ? 5.605 -38.188 -7.672 1 33.03 21 LYS B CA 1
ATOM 2620 C C . LYS B 1 21 ? 6.391 -38.031 -6.371 1 33.03 21 LYS B C 1
ATOM 2622 O O . LYS B 1 21 ? 7.023 -39 -5.906 1 33.03 21 LYS B O 1
ATOM 2627 N N . TYR B 1 22 ? 6.637 -36.812 -5.879 1 31.83 22 TYR B N 1
ATOM 2628 C CA . TYR B 1 22 ? 7.652 -36.875 -4.836 1 31.83 22 TYR B CA 1
ATOM 2629 C C . TYR B 1 22 ? 7.035 -37.281 -3.502 1 31.83 22 TYR B C 1
ATOM 2631 O O . TYR B 1 22 ? 7.746 -37.688 -2.576 1 31.83 22 TYR B O 1
ATOM 2639 N N . TYR B 1 23 ? 5.723 -36.875 -3.189 1 31.97 23 TYR B N 1
ATOM 2640 C CA . TYR B 1 23 ? 5.426 -37.25 -1.816 1 31.97 23 TYR B CA 1
ATOM 2641 C C . TYR B 1 23 ? 4.727 -38.625 -1.776 1 31.97 23 TYR B C 1
ATOM 2643 O O . TYR B 1 23 ? 3.512 -38.688 -1.97 1 31.97 23 TYR B O 1
ATOM 2651 N N . GLN B 1 24 ? 5.219 -39.656 -2.322 1 27.59 24 GLN B N 1
ATOM 2652 C CA . GLN B 1 24 ? 4.797 -41 -1.889 1 27.59 24 GLN B CA 1
ATOM 2653 C C . GLN B 1 24 ? 4.723 -41.094 -0.367 1 27.59 24 GLN B C 1
ATOM 2655 O O . GLN B 1 24 ? 5.742 -40.969 0.317 1 27.59 24 GLN B O 1
ATOM 2660 N N . ILE B 1 25 ? 3.646 -40.594 0.244 1 28.38 25 ILE B N 1
ATOM 2661 C CA . ILE B 1 25 ? 3.492 -41.188 1.562 1 28.38 25 ILE B CA 1
ATOM 2662 C C . ILE B 1 25 ? 3.572 -42.719 1.444 1 28.38 25 ILE B C 1
ATOM 2664 O O . ILE B 1 25 ? 2.877 -43.312 0.624 1 28.38 25 ILE B O 1
ATOM 2668 N N . PRO B 1 26 ? 4.605 -43.312 1.9 1 26.72 26 PRO B N 1
ATOM 2669 C CA . PRO B 1 26 ? 4.715 -44.781 1.862 1 26.72 26 PRO B CA 1
ATOM 2670 C C . PRO B 1 26 ? 3.461 -45.5 2.383 1 26.72 26 PRO B C 1
ATOM 2672 O O . PRO B 1 26 ? 3.084 -45.312 3.543 1 26.72 26 PRO B O 1
ATOM 2675 N N . LYS B 1 27 ? 2.42 -45.562 1.562 1 27.16 27 LYS B N 1
ATOM 2676 C CA . LYS B 1 27 ? 1.461 -46.562 2.008 1 27.16 27 LYS B CA 1
ATOM 2677 C C . LYS B 1 27 ? 2.139 -47.938 2.227 1 27.16 27 LYS B C 1
ATOM 2679 O O . LYS B 1 27 ? 2.879 -48.406 1.361 1 27.16 27 LYS B O 1
ATOM 2684 N N . THR B 1 28 ? 2.246 -48.438 3.34 1 25.09 28 THR B N 1
ATOM 2685 C CA . THR B 1 28 ? 2.541 -49.844 3.617 1 25.09 28 THR B CA 1
ATOM 2686 C C . THR B 1 28 ? 1.742 -50.75 2.693 1 25.09 28 THR B C 1
ATOM 2688 O O . THR B 1 28 ? 2.199 -51.844 2.342 1 25.09 28 THR B O 1
ATOM 2691 N N . MET B 1 29 ? 0.355 -50.781 2.729 1 23.83 29 MET B N 1
ATOM 2692 C CA . MET B 1 29 ? -0.061 -52.188 2.609 1 23.83 29 MET B CA 1
ATOM 2693 C C . MET B 1 29 ? 0.155 -52.688 1.19 1 23.83 29 MET B C 1
ATOM 2695 O O . MET B 1 29 ? 0.439 -51.906 0.28 1 23.83 29 MET B O 1
ATOM 2699 N N . GLY B 1 30 ? -0.946 -53.281 0.453 1 22.75 30 GLY B N 1
ATOM 2700 C CA . GLY B 1 30 ? -1.107 -54.562 -0.253 1 22.75 30 GLY B CA 1
ATOM 2701 C C . GLY B 1 30 ? -0.6 -54.5 -1.682 1 22.75 30 GLY B C 1
ATOM 2702 O O . GLY B 1 30 ? -0.246 -53.438 -2.186 1 22.75 30 GLY B O 1
ATOM 2703 N N . ASN B 1 31 ? -1.185 -55.375 -2.684 1 23.36 31 ASN B N 1
ATOM 2704 C CA . ASN B 1 31 ? -0.755 -56.344 -3.688 1 23.36 31 ASN B CA 1
ATOM 2705 C C . ASN B 1 31 ? -0.465 -55.688 -5.027 1 23.36 31 ASN B C 1
ATOM 2707 O O . ASN B 1 31 ? 0.582 -55.9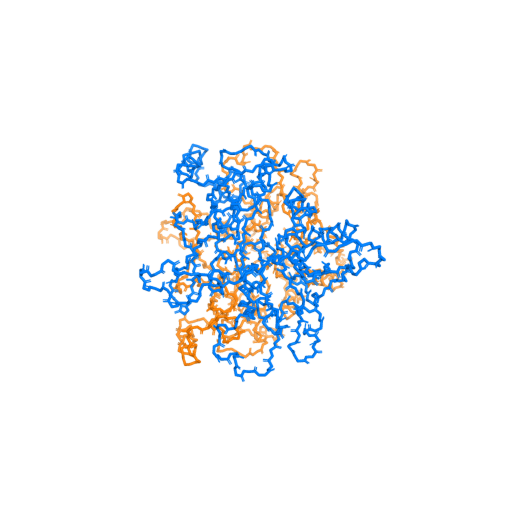38 -5.633 1 23.36 31 ASN B O 1
ATOM 2711 N N . ALA B 1 32 ? -1.566 -55.406 -5.941 1 23.83 32 ALA B N 1
ATOM 2712 C CA . ALA B 1 32 ? -1.639 -55.938 -7.309 1 23.83 32 ALA B CA 1
ATOM 2713 C C . ALA B 1 32 ? -0.81 -55.062 -8.258 1 23.83 32 ALA B C 1
ATOM 2715 O O . ALA B 1 32 ? -0.54 -53.906 -7.969 1 23.83 32 ALA B O 1
ATOM 2716 N N . GLN B 1 33 ? -0.512 -55.406 -9.695 1 23.59 33 GLN B N 1
ATOM 2717 C CA . GLN B 1 33 ? 0.451 -55.625 -10.766 1 23.59 33 GLN B CA 1
ATOM 2718 C C . GLN B 1 33 ? 0.671 -54.344 -11.57 1 23.59 33 GLN B C 1
ATOM 2720 O O . GLN B 1 33 ? 1.804 -5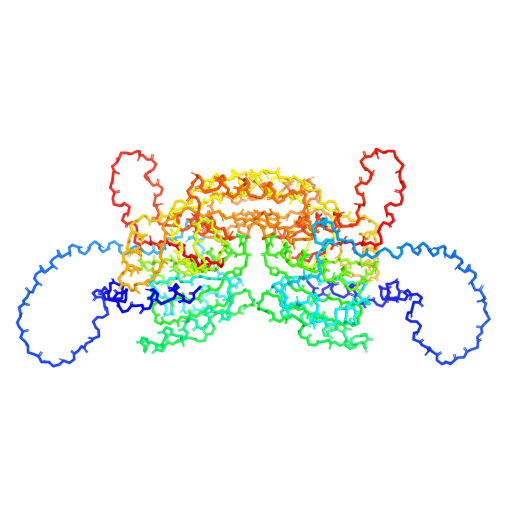4.031 -11.938 1 23.59 33 GLN B O 1
ATOM 2725 N N . GLY B 1 34 ? -0.408 -53.688 -12.297 1 25.34 34 GLY B N 1
ATOM 2726 C CA . GLY B 1 34 ? -0.153 -53.375 -13.688 1 25.34 34 GLY B CA 1
ATOM 2727 C C . GLY B 1 34 ? 0.667 -52.125 -13.875 1 25.34 34 GLY B C 1
ATOM 2728 O O . GLY B 1 34 ? 0.555 -51.188 -13.086 1 25.34 34 GLY B O 1
ATOM 2729 N N . THR B 1 35 ? 1.928 -52.219 -14.469 1 24.78 35 THR B N 1
ATOM 2730 C CA . THR B 1 35 ? 3.037 -51.312 -14.742 1 24.78 35 THR B CA 1
ATOM 2731 C C . THR B 1 35 ? 2.574 -50.125 -15.602 1 24.78 35 THR B C 1
ATOM 2733 O O . THR B 1 35 ? 2.227 -50.312 -16.781 1 24.78 35 THR B O 1
ATOM 2736 N N . ILE B 1 36 ? 1.654 -49.312 -15.18 1 24.28 36 ILE B N 1
ATOM 2737 C CA . ILE B 1 36 ? 1.3 -48.25 -16.094 1 24.28 36 ILE B CA 1
ATOM 2738 C C . ILE B 1 36 ? 2.551 -47.469 -16.469 1 24.28 36 ILE B C 1
ATOM 2740 O O . ILE B 1 36 ? 3.295 -47 -15.586 1 24.28 36 ILE B O 1
ATOM 2744 N N . ASP B 1 37 ? 3.17 -47.75 -17.703 1 25.92 37 ASP B N 1
ATOM 2745 C CA . ASP B 1 37 ? 4.281 -47.094 -18.375 1 25.92 37 ASP B CA 1
ATOM 2746 C C . ASP B 1 37 ? 4.031 -45.594 -18.516 1 25.92 37 ASP B C 1
ATOM 2748 O O . ASP B 1 37 ? 3.447 -45.156 -19.5 1 25.92 37 ASP B O 1
ATOM 2752 N N . ASP B 1 38 ? 3.428 -44.969 -17.656 1 26.73 38 ASP B N 1
ATOM 2753 C CA . ASP B 1 38 ? 3.127 -43.562 -17.875 1 26.73 38 ASP B CA 1
ATOM 2754 C C . ASP B 1 38 ? 4.41 -42.75 -18.047 1 26.73 38 ASP B C 1
ATOM 2756 O O . ASP B 1 38 ? 5.02 -42.312 -17.062 1 26.73 38 ASP B O 1
ATOM 2760 N N . SER B 1 39 ? 5.199 -43.062 -19.125 1 27.66 39 SER B N 1
ATOM 2761 C CA . SER B 1 39 ? 6.336 -42.25 -19.531 1 27.66 39 SER B CA 1
ATOM 2762 C C . SER B 1 39 ? 5.953 -40.781 -19.656 1 27.66 39 SER B C 1
ATOM 2764 O O . SER B 1 39 ? 5.484 -40.344 -20.703 1 27.66 39 SER B O 1
ATOM 2766 N N . VAL B 1 40 ? 5.055 -40.25 -18.953 1 29.36 40 VAL B N 1
ATOM 2767 C CA . VAL B 1 40 ? 4.98 -38.812 -19.062 1 29.36 40 VAL B CA 1
ATOM 2768 C C . VAL B 1 40 ? 6.387 -38.219 -19.016 1 29.36 40 VAL B C 1
ATOM 2770 O O . VAL B 1 40 ? 7.188 -38.562 -18.141 1 29.36 40 VAL B O 1
ATOM 2773 N N . ALA B 1 41 ? 6.859 -37.781 -20.109 1 30.09 41 ALA B N 1
ATOM 2774 C CA . ALA B 1 41 ? 8.094 -37.031 -20.234 1 30.09 41 ALA B CA 1
ATOM 2775 C C . ALA B 1 41 ? 8.242 -36.031 -19.078 1 30.09 41 ALA B C 1
ATOM 2777 O O . ALA B 1 41 ? 7.344 -35.25 -18.812 1 30.09 41 ALA B O 1
ATOM 2778 N N . GLU B 1 42 ? 8.938 -36.406 -18.109 1 32.38 42 GLU B N 1
ATOM 2779 C CA . GLU B 1 42 ? 9.5 -35.625 -17.016 1 32.38 42 GLU B CA 1
ATOM 2780 C C . GLU B 1 42 ? 10.055 -34.281 -17.5 1 32.38 42 GLU B C 1
ATOM 2782 O O . GLU B 1 42 ? 11.117 -34.25 -18.109 1 32.38 42 GLU B O 1
ATOM 2787 N N . ASN B 1 43 ? 9.312 -33.531 -18.266 1 32.03 43 ASN B N 1
ATOM 2788 C CA . ASN B 1 43 ? 9.828 -32.188 -18.5 1 32.03 43 ASN B CA 1
ATOM 2789 C C . ASN B 1 43 ? 10.383 -31.578 -17.203 1 32.03 43 ASN B C 1
ATOM 2791 O O . ASN B 1 43 ? 9.625 -31.062 -16.391 1 32.03 43 ASN B O 1
ATOM 2795 N N . ASN B 1 44 ? 11.32 -32.156 -16.547 1 35.69 44 ASN B N 1
ATOM 2796 C CA . ASN B 1 44 ? 12.211 -31.906 -15.414 1 35.69 44 ASN B CA 1
ATOM 2797 C C . ASN B 1 44 ? 12.836 -30.516 -15.492 1 35.69 44 ASN B C 1
ATOM 2799 O O . ASN B 1 44 ? 14.008 -30.344 -15.164 1 35.69 44 ASN B O 1
ATOM 2803 N N . ASN B 1 45 ? 12.477 -29.609 -16.438 1 40.5 45 ASN B N 1
ATOM 2804 C CA . ASN B 1 45 ? 13.266 -28.391 -16.328 1 40.5 45 ASN B CA 1
ATOM 2805 C C . ASN B 1 45 ? 13.094 -27.75 -14.953 1 40.5 45 ASN B C 1
ATOM 2807 O O . ASN B 1 45 ? 12.141 -27 -14.727 1 40.5 45 ASN B O 1
ATOM 2811 N N . ASN B 1 46 ? 13.438 -28.359 -13.875 1 55.66 46 ASN B N 1
ATOM 2812 C CA . ASN B 1 46 ? 13.641 -27.984 -12.477 1 55.66 46 ASN B CA 1
ATOM 2813 C C . ASN B 1 46 ? 14.375 -26.656 -12.352 1 55.66 46 ASN B C 1
ATOM 2815 O O . ASN B 1 46 ? 15.539 -26.625 -11.945 1 55.66 46 ASN B O 1
ATOM 2819 N N . SER B 1 47 ? 13.859 -25.562 -13.031 1 72.62 47 SER B N 1
ATOM 2820 C CA . SER B 1 47 ? 14.609 -24.297 -13.023 1 72.62 47 SER B CA 1
ATOM 2821 C C . SER B 1 47 ? 14.352 -23.516 -11.75 1 72.62 47 SER B C 1
ATOM 2823 O O . SER B 1 47 ? 13.203 -23.266 -11.383 1 72.62 47 SER B O 1
ATOM 2825 N N . VAL B 1 48 ? 15.367 -23.359 -10.977 1 85.5 48 VAL B N 1
ATOM 2826 C CA . VAL B 1 48 ? 15.422 -22.531 -9.766 1 85.5 48 VAL B CA 1
ATOM 2827 C C . VAL B 1 48 ? 14.883 -21.125 -10.078 1 85.5 48 VAL B C 1
ATOM 2829 O O . VAL B 1 48 ? 15.062 -20.625 -11.18 1 85.5 48 VAL B O 1
ATOM 2832 N N . VAL B 1 49 ? 14.07 -20.656 -9.172 1 90.25 49 VAL B N 1
ATOM 2833 C CA . VAL B 1 49 ? 13.617 -19.281 -9.32 1 90.25 49 VAL B CA 1
ATOM 2834 C C . VAL B 1 49 ? 14.805 -18.375 -9.648 1 90.25 49 VAL B C 1
ATOM 2836 O O . VAL B 1 49 ? 15.812 -18.391 -8.945 1 90.25 49 VAL B O 1
ATOM 2839 N N . PRO B 1 50 ? 14.695 -17.609 -10.719 1 90.38 50 PRO B N 1
ATOM 2840 C CA . PRO B 1 50 ? 15.859 -16.828 -11.141 1 90.38 50 PRO B CA 1
ATOM 2841 C C . PRO B 1 50 ? 16.031 -15.539 -10.344 1 90.38 50 PRO B C 1
ATOM 2843 O O . PRO B 1 50 ? 15.078 -15.086 -9.688 1 90.38 50 PRO B O 1
ATOM 2846 N N . LEU B 1 51 ? 17.203 -15.047 -10.312 1 92.06 51 LEU B N 1
ATOM 2847 C CA . LEU B 1 51 ? 17.547 -13.703 -9.859 1 92.06 51 LEU B CA 1
ATOM 2848 C C . LEU B 1 51 ? 17.875 -12.797 -11.039 1 92.06 51 LEU B C 1
ATOM 2850 O O . LEU B 1 51 ? 18.891 -12.992 -11.719 1 92.06 51 LEU B O 1
ATOM 2854 N N . LEU B 1 52 ? 16.984 -11.82 -11.305 1 93.06 52 LEU B N 1
ATOM 2855 C CA . LEU B 1 52 ? 17.094 -10.984 -12.492 1 93.06 52 LEU B CA 1
ATOM 2856 C C . LEU B 1 52 ? 17.75 -9.648 -12.156 1 93.06 52 LEU B C 1
ATOM 2858 O O . LEU B 1 52 ? 17.234 -8.594 -12.539 1 93.06 52 LEU B O 1
ATOM 2862 N N . ASN B 1 53 ? 18.75 -9.656 -11.328 1 95.31 53 ASN B N 1
ATOM 2863 C CA . ASN B 1 53 ? 19.594 -8.539 -10.906 1 95.31 53 ASN B CA 1
ATOM 2864 C C . ASN B 1 53 ? 21.062 -8.898 -10.953 1 95.31 53 ASN B C 1
ATOM 2866 O O . ASN B 1 53 ? 21.578 -9.562 -10.055 1 95.31 53 ASN B O 1
ATOM 2870 N N . PRO B 1 54 ? 21.734 -8.5 -11.992 1 93.94 54 PRO B N 1
ATOM 2871 C CA . PRO B 1 54 ? 23.141 -8.875 -12.156 1 93.94 54 PRO B CA 1
ATOM 2872 C C . PRO B 1 54 ? 24.016 -8.383 -11.008 1 93.94 54 PRO B C 1
ATOM 2874 O O . PRO B 1 54 ? 25.031 -9.008 -10.695 1 93.94 54 PRO B O 1
ATOM 2877 N N . ILE B 1 55 ? 23.641 -7.324 -10.383 1 93.94 55 ILE B N 1
ATOM 2878 C CA . ILE B 1 55 ? 24.406 -6.797 -9.258 1 93.94 55 ILE B CA 1
ATOM 2879 C C . ILE B 1 55 ? 24.297 -7.742 -8.07 1 93.94 55 ILE B C 1
ATOM 2881 O O . ILE B 1 55 ? 25.297 -8.078 -7.438 1 93.94 55 ILE B O 1
ATOM 2885 N N . MET B 1 56 ? 23.141 -8.234 -7.789 1 94.06 56 MET B N 1
ATOM 2886 C CA . MET B 1 56 ? 22.891 -9.117 -6.648 1 94.06 56 MET B CA 1
ATOM 2887 C C . MET B 1 56 ? 23.484 -10.5 -6.902 1 94.06 56 MET B C 1
ATOM 2889 O O . MET B 1 56 ? 23.781 -11.227 -5.957 1 94.06 56 MET B O 1
ATOM 2893 N N . ALA B 1 57 ? 23.625 -10.852 -8.148 1 91.5 57 ALA B N 1
ATOM 2894 C CA . ALA B 1 57 ? 24.203 -12.148 -8.492 1 91.5 57 ALA B CA 1
ATOM 2895 C C . ALA B 1 57 ? 25.641 -12.258 -7.984 1 91.5 57 ALA B C 1
ATOM 2897 O O . ALA B 1 57 ? 26.125 -13.359 -7.719 1 91.5 57 ALA B O 1
ATOM 2898 N N . GLU B 1 58 ? 26.203 -11.094 -7.816 1 92.06 58 GLU B N 1
ATOM 2899 C CA . GLU B 1 58 ? 27.609 -11.078 -7.41 1 92.06 58 GLU B CA 1
ATOM 2900 C C . GLU B 1 58 ? 27.75 -10.797 -5.914 1 92.06 58 GLU B C 1
ATOM 2902 O O . GLU B 1 58 ? 28.844 -10.852 -5.363 1 92.06 58 GLU B O 1
ATOM 2907 N N . GLU B 1 59 ? 26.688 -10.516 -5.316 1 92.75 59 GLU B N 1
ATOM 2908 C CA . GLU B 1 59 ? 26.719 -10.156 -3.898 1 92.75 59 GLU B CA 1
ATOM 2909 C C . GLU B 1 59 ? 26.516 -11.383 -3.016 1 92.75 59 GLU B C 1
ATOM 2911 O O . GLU B 1 59 ? 25.625 -12.195 -3.268 1 92.75 59 GLU B O 1
ATOM 2916 N N . ASN B 1 60 ? 27.281 -11.492 -1.971 1 93.31 60 ASN B N 1
ATOM 2917 C CA . ASN B 1 60 ? 27.172 -12.633 -1.068 1 93.31 60 ASN B CA 1
ATOM 2918 C C . ASN B 1 60 ? 26.219 -12.352 0.086 1 93.31 60 ASN B C 1
ATOM 2920 O O . ASN B 1 60 ? 25.734 -13.281 0.729 1 93.31 60 ASN B O 1
ATOM 2924 N N . GLU B 1 61 ? 26.016 -11.133 0.333 1 95.94 61 GLU B N 1
ATOM 2925 C CA . GLU B 1 61 ? 25.172 -10.742 1.448 1 95.94 61 GLU B CA 1
ATOM 2926 C C . GLU B 1 61 ? 23.906 -10.047 0.954 1 95.94 61 GLU B C 1
ATOM 2928 O O . GLU B 1 61 ? 23.922 -9.375 -0.081 1 95.94 61 GLU B O 1
ATOM 2933 N N . ASP B 1 62 ? 22.844 -10.312 1.642 1 97.31 62 ASP B N 1
ATOM 2934 C CA . ASP B 1 62 ? 21.578 -9.641 1.402 1 97.31 62 ASP B CA 1
ATOM 2935 C C . ASP B 1 62 ? 20.672 -9.695 2.641 1 97.31 62 ASP B C 1
ATOM 2937 O O . ASP B 1 62 ? 20.844 -10.57 3.496 1 97.31 62 ASP B O 1
ATOM 2941 N N . PHE B 1 63 ? 19.938 -8.68 2.809 1 97.44 63 PHE B N 1
ATOM 2942 C CA . PHE B 1 63 ? 18.969 -8.617 3.902 1 97.44 63 PHE B CA 1
ATOM 2943 C C . PHE B 1 63 ? 17.594 -8.203 3.391 1 97.44 63 PHE B C 1
ATOM 2945 O O . PHE B 1 63 ? 17.453 -7.152 2.76 1 97.44 63 PHE B O 1
ATOM 2952 N N . LEU B 1 64 ? 16.641 -9.086 3.506 1 98.12 64 LEU B N 1
ATOM 2953 C CA . LEU B 1 64 ? 15.242 -8.789 3.189 1 98.12 64 LEU B CA 1
ATOM 2954 C C . LEU B 1 64 ? 14.586 -8 4.32 1 98.12 64 LEU B C 1
ATOM 2956 O O . LEU B 1 64 ? 14.031 -8.594 5.25 1 98.12 64 LEU B O 1
ATOM 2960 N N . TYR B 1 65 ? 14.578 -6.723 4.25 1 95.38 65 TYR B N 1
ATOM 2961 C CA . TYR B 1 65 ? 14.297 -5.797 5.34 1 95.38 65 TYR B CA 1
ATOM 2962 C C . TYR B 1 65 ? 12.852 -5.941 5.812 1 95.38 65 TYR B C 1
ATOM 2964 O O . TYR B 1 65 ? 12.57 -5.832 7.012 1 95.38 65 TYR B O 1
ATOM 2972 N N . HIS B 1 66 ? 11.953 -6.195 4.914 1 97.75 66 HIS B N 1
ATOM 2973 C CA . HIS B 1 66 ? 10.547 -6.156 5.281 1 97.75 66 HIS B CA 1
ATOM 2974 C C . HIS B 1 66 ? 10.07 -7.508 5.801 1 97.75 66 HIS B C 1
ATOM 2976 O O . HIS B 1 66 ? 9 -7.609 6.398 1 97.75 66 HIS B O 1
ATOM 2982 N N . PHE B 1 67 ? 10.867 -8.539 5.566 1 98.25 67 PHE B N 1
ATOM 2983 C CA . PHE B 1 67 ? 10.633 -9.82 6.215 1 98.25 67 PHE B CA 1
ATOM 2984 C C . PHE B 1 67 ? 11.547 -10 7.418 1 98.25 67 PHE B C 1
ATOM 2986 O O . PHE B 1 67 ? 11.289 -10.828 8.289 1 98.25 67 PHE B O 1
ATOM 2993 N N . GLY B 1 68 ? 12.609 -9.281 7.5 1 97.94 68 GLY B N 1
ATOM 2994 C CA . GLY B 1 68 ? 13.602 -9.438 8.555 1 97.94 68 GLY B CA 1
ATOM 2995 C C . GLY B 1 68 ? 14.406 -10.719 8.422 1 97.94 68 GLY B C 1
ATOM 2996 O O . GLY B 1 68 ? 14.703 -11.375 9.422 1 97.94 68 GLY B O 1
ATOM 2997 N N . ILE B 1 69 ? 14.742 -11.109 7.188 1 98.44 69 ILE B N 1
ATOM 2998 C CA . ILE B 1 69 ? 15.43 -12.367 6.926 1 98.44 69 ILE B CA 1
ATOM 2999 C C . ILE B 1 69 ? 16.797 -12.086 6.297 1 98.44 69 ILE B C 1
ATOM 3001 O O . ILE B 1 69 ? 16.891 -11.305 5.348 1 98.44 69 ILE B O 1
ATOM 3005 N N . SER B 1 70 ? 17.828 -12.688 6.824 1 98.12 70 SER B N 1
ATOM 3006 C CA . SER B 1 70 ? 19.203 -12.539 6.324 1 98.12 70 SER B CA 1
ATOM 3007 C C . SER B 1 70 ? 19.578 -13.703 5.422 1 98.12 70 SER B C 1
ATOM 3009 O O . SER B 1 70 ? 19.438 -14.867 5.797 1 98.12 70 SER B O 1
ATOM 3011 N N . LYS B 1 71 ? 20.078 -13.344 4.266 1 97.31 71 LYS B N 1
ATOM 3012 C CA . LYS B 1 71 ? 20.516 -14.352 3.311 1 97.31 71 LYS B CA 1
ATOM 3013 C C . LYS B 1 71 ? 21.531 -15.289 3.939 1 97.31 71 LYS B C 1
ATOM 3015 O O . LYS B 1 71 ? 21.516 -16.5 3.697 1 97.31 71 LYS B O 1
ATOM 3020 N N . THR B 1 72 ? 22.453 -14.789 4.812 1 96.5 72 THR B N 1
ATOM 3021 C CA . THR B 1 72 ? 23.594 -15.555 5.289 1 96.5 72 THR B CA 1
ATOM 3022 C C . THR B 1 72 ? 23.359 -16.047 6.715 1 96.5 72 THR B C 1
ATOM 3024 O O . THR B 1 72 ? 23.906 -17.062 7.125 1 96.5 72 THR B O 1
ATOM 3027 N N . LYS B 1 73 ? 22.531 -15.352 7.449 1 96.31 73 LYS B N 1
ATOM 3028 C CA . LYS B 1 73 ? 22.391 -15.688 8.859 1 96.31 73 LYS B CA 1
ATOM 3029 C C . LYS B 1 73 ? 21.234 -16.656 9.078 1 96.31 73 LYS B C 1
ATOM 3031 O O . LYS B 1 73 ? 21.203 -17.391 10.07 1 96.31 73 LYS B O 1
ATOM 3036 N N . ASP B 1 74 ? 20.281 -16.656 8.219 1 96.88 74 ASP B N 1
ATOM 3037 C CA . ASP B 1 74 ? 19.125 -17.547 8.352 1 96.88 74 ASP B CA 1
ATOM 3038 C C . ASP B 1 74 ? 19.266 -18.766 7.449 1 96.88 74 ASP B C 1
ATOM 3040 O O . ASP B 1 74 ? 19.859 -18.688 6.371 1 96.88 74 ASP B O 1
ATOM 3044 N N . ASN B 1 75 ? 18.828 -19.938 7.859 1 96.19 75 ASN B N 1
ATOM 3045 C CA . ASN B 1 75 ? 18.906 -21.172 7.09 1 96.19 75 ASN B CA 1
ATOM 3046 C C . ASN B 1 75 ? 17.812 -21.25 6.031 1 96.19 75 ASN B C 1
ATOM 3048 O O . ASN B 1 75 ? 16.938 -22.109 6.094 1 96.19 75 ASN B O 1
ATOM 3052 N N . ILE B 1 76 ? 17.938 -20.531 4.984 1 97.81 76 ILE B N 1
ATOM 3053 C CA . ILE B 1 76 ? 16.922 -20.297 3.977 1 97.81 76 ILE B CA 1
ATOM 3054 C C . ILE B 1 76 ? 16.672 -21.578 3.189 1 97.81 76 ILE B C 1
ATOM 3056 O O . ILE B 1 76 ? 15.531 -22.016 3.027 1 97.81 76 ILE B O 1
ATOM 3060 N N . PRO B 1 77 ? 17.719 -22.328 2.744 1 97.5 77 PRO B N 1
ATOM 3061 C CA . PRO B 1 77 ? 17.469 -23.531 1.945 1 97.5 77 PRO B CA 1
ATOM 3062 C C . PRO B 1 77 ? 16.703 -24.609 2.713 1 97.5 77 PRO B C 1
ATOM 3064 O O . PRO B 1 77 ? 15.789 -25.234 2.16 1 97.5 77 PRO B O 1
ATOM 3067 N N . THR B 1 78 ? 16.984 -24.734 3.99 1 97.19 78 THR B N 1
ATOM 3068 C CA . THR B 1 78 ? 16.328 -25.766 4.801 1 97.19 78 THR B CA 1
ATOM 3069 C C . THR B 1 78 ? 14.859 -25.406 5.016 1 97.19 78 THR B C 1
ATOM 3071 O O . THR B 1 78 ? 13.992 -26.297 4.969 1 97.19 78 THR B O 1
ATOM 3074 N N . VAL B 1 79 ? 14.57 -24.219 5.18 1 97.19 79 VAL B N 1
ATOM 3075 C CA . VAL B 1 79 ? 13.227 -23.797 5.543 1 97.19 79 VAL B CA 1
ATOM 3076 C C . VAL B 1 79 ? 12.367 -23.656 4.289 1 97.19 79 VAL B C 1
ATOM 3078 O O . VAL B 1 79 ? 11.195 -24.047 4.285 1 97.19 79 VAL B O 1
ATOM 3081 N N . PHE B 1 80 ? 12.961 -23.156 3.164 1 97.81 80 PHE B N 1
ATOM 3082 C CA . PHE B 1 80 ? 12.125 -22.719 2.059 1 97.81 80 PHE B CA 1
ATOM 3083 C C . PHE B 1 80 ? 12.414 -23.516 0.796 1 97.81 80 PHE B C 1
ATOM 3085 O O . PHE B 1 80 ? 11.758 -23.328 -0.231 1 97.81 80 PHE B O 1
ATOM 3092 N N . GLY B 1 81 ? 13.359 -24.359 0.737 1 96.62 81 GLY B N 1
ATOM 3093 C CA . GLY B 1 81 ? 13.797 -25.062 -0.461 1 96.62 81 GLY B CA 1
ATOM 3094 C C . GLY B 1 81 ? 12.711 -25.938 -1.065 1 96.62 81 GLY B C 1
ATOM 3095 O O . GLY B 1 81 ? 12.703 -26.172 -2.275 1 96.62 81 GLY B O 1
ATOM 3096 N N . ASP B 1 82 ? 11.766 -26.375 -0.276 1 94.31 82 ASP B N 1
ATOM 3097 C CA . ASP B 1 82 ? 10.75 -27.312 -0.747 1 94.31 82 ASP B CA 1
ATOM 3098 C C . ASP B 1 82 ? 9.461 -26.578 -1.108 1 94.31 82 ASP B C 1
ATOM 3100 O O . ASP B 1 82 ? 8.445 -27.203 -1.415 1 94.31 82 ASP B O 1
ATOM 3104 N N . VAL B 1 83 ? 9.477 -25.281 -1.102 1 94.44 83 VAL B N 1
ATOM 3105 C CA . VAL B 1 83 ? 8.281 -24.516 -1.42 1 94.44 83 VAL B CA 1
ATOM 3106 C C . VAL B 1 83 ? 7.891 -24.734 -2.879 1 94.44 83 VAL B C 1
ATOM 3108 O O . VAL B 1 83 ? 8.734 -24.656 -3.773 1 94.44 83 VAL B O 1
ATOM 3111 N N . LYS B 1 84 ? 6.586 -25 -3.105 1 89 84 LYS B N 1
ATOM 3112 C CA . LYS B 1 84 ? 6.051 -25.203 -4.445 1 89 84 LYS B CA 1
ATOM 3113 C C . LYS B 1 84 ? 4.93 -24.219 -4.754 1 89 84 LYS B C 1
ATOM 3115 O O . LYS B 1 84 ? 4.613 -23.969 -5.918 1 89 84 LYS B O 1
ATOM 3120 N N . PHE B 1 85 ? 4.32 -23.672 -3.646 1 89.81 85 PHE B N 1
ATOM 3121 C CA . PHE B 1 85 ? 3.201 -22.75 -3.807 1 89.81 85 PHE B CA 1
ATOM 3122 C C . PHE B 1 85 ? 3.387 -21.516 -2.93 1 89.81 85 PHE B C 1
ATOM 3124 O O . PHE B 1 85 ? 3.832 -21.625 -1.785 1 89.81 85 PHE B O 1
ATOM 3131 N N . VAL B 1 86 ? 3.076 -20.422 -3.484 1 94.25 86 VAL B N 1
ATOM 3132 C CA . VAL B 1 86 ? 3.023 -19.156 -2.74 1 94.25 86 VAL B CA 1
ATOM 3133 C C . VAL B 1 86 ? 1.625 -18.562 -2.842 1 94.25 86 VAL B C 1
ATOM 3135 O O . VAL B 1 86 ? 1.178 -18.188 -3.93 1 94.25 86 VAL B O 1
ATOM 3138 N N . CYS B 1 87 ? 0.919 -18.5 -1.756 1 93.19 87 CYS B N 1
ATOM 3139 C CA . CYS B 1 87 ? -0.398 -17.875 -1.663 1 93.19 87 CYS B CA 1
ATOM 3140 C C . CYS B 1 87 ? -0.317 -16.531 -0.949 1 93.19 87 CYS B C 1
ATOM 3142 O O . CYS B 1 87 ? 0.194 -16.453 0.169 1 93.19 87 CYS B O 1
ATOM 3144 N N . THR B 1 88 ? -0.809 -15.531 -1.595 1 96.31 88 THR B N 1
ATOM 3145 C CA . THR B 1 88 ? -0.71 -14.188 -1.036 1 96.31 88 THR B CA 1
ATOM 3146 C C . THR B 1 88 ? -2.094 -13.555 -0.899 1 96.31 88 THR B C 1
ATOM 3148 O O . THR B 1 88 ? -3.029 -13.938 -1.605 1 96.31 88 THR B O 1
ATOM 3151 N N . GLY B 1 89 ? -2.281 -12.641 0.03 1 95.19 89 GLY B N 1
ATOM 3152 C CA . GLY B 1 89 ? -3.52 -11.914 0.265 1 95.19 89 GLY B CA 1
ATOM 3153 C C . GLY B 1 89 ? -3.324 -10.641 1.07 1 95.19 89 GLY B C 1
ATOM 3154 O O . GLY B 1 89 ? -2.211 -10.344 1.506 1 95.19 89 GLY B O 1
ATOM 3155 N N . GLY B 1 90 ? -4.336 -9.953 1.266 1 95.06 90 GLY B N 1
ATOM 3156 C CA . GLY B 1 90 ? -4.227 -8.633 1.867 1 95.06 90 GLY B CA 1
ATOM 3157 C C . GLY B 1 90 ? -4.074 -8.672 3.375 1 95.06 90 GLY B C 1
ATOM 3158 O O . GLY B 1 90 ? -3.287 -7.918 3.947 1 95.06 90 GLY B O 1
ATOM 3159 N N . SER B 1 91 ? -4.758 -9.609 4.035 1 94 91 SER B N 1
ATOM 3160 C CA . SER B 1 91 ? -4.902 -9.617 5.488 1 94 91 SER B CA 1
ATOM 3161 C C . SER B 1 91 ? -3.961 -10.633 6.129 1 94 91 SER B C 1
ATOM 3163 O O . SER B 1 91 ? -4.004 -11.82 5.801 1 94 91 SER B O 1
ATOM 3165 N N . GLY B 1 92 ? -3.15 -10.156 7.129 1 95.69 92 GLY B N 1
ATOM 3166 C CA . GLY B 1 92 ? -2.264 -11.039 7.867 1 95.69 92 GLY B CA 1
ATOM 3167 C C . GLY B 1 92 ? -3 -12.125 8.625 1 95.69 92 GLY B C 1
ATOM 3168 O O . GLY B 1 92 ? -2.773 -13.312 8.391 1 95.69 92 GLY B O 1
ATOM 3169 N N . PRO B 1 93 ? -3.943 -11.75 9.469 1 94.56 93 PRO B N 1
ATOM 3170 C CA . PRO B 1 93 ? -4.707 -12.742 10.219 1 94.56 93 PRO B CA 1
ATOM 3171 C C . PRO B 1 93 ? -5.406 -13.758 9.312 1 94.56 93 PRO B C 1
ATOM 3173 O O . PRO B 1 93 ? -5.48 -14.945 9.641 1 94.56 93 PRO B O 1
ATOM 3176 N N . ARG B 1 94 ? -5.93 -13.328 8.188 1 91.88 94 ARG B N 1
ATOM 3177 C CA . ARG B 1 94 ? -6.613 -14.234 7.273 1 91.88 94 ARG B CA 1
ATOM 3178 C C . ARG B 1 94 ? -5.648 -15.273 6.711 1 91.88 94 ARG B C 1
ATOM 3180 O O . ARG B 1 94 ? -5.996 -16.453 6.594 1 91.88 94 ARG B O 1
ATOM 3187 N N . LEU B 1 95 ? -4.465 -14.836 6.324 1 94.44 95 LEU B N 1
ATOM 3188 C CA . LEU B 1 95 ? -3.494 -15.773 5.766 1 94.44 95 LEU B CA 1
ATOM 3189 C C . LEU B 1 95 ? -2.996 -16.734 6.836 1 94.44 95 LEU B C 1
ATOM 3191 O O . LEU B 1 95 ? -2.703 -17.906 6.539 1 94.44 95 LEU B O 1
ATOM 3195 N N . ALA B 1 96 ? -2.854 -16.266 8.078 1 95.75 96 ALA B N 1
ATOM 3196 C CA . ALA B 1 96 ? -2.535 -17.156 9.188 1 95.75 96 ALA B CA 1
ATOM 3197 C C . ALA B 1 96 ? -3.605 -18.234 9.352 1 95.75 96 ALA B C 1
ATOM 3199 O O . ALA B 1 96 ? -3.289 -19.422 9.508 1 95.75 96 ALA B O 1
ATOM 3200 N N . LEU B 1 97 ? -4.816 -17.812 9.273 1 93.62 97 LEU B N 1
ATOM 3201 C CA . LEU B 1 97 ? -5.945 -18.734 9.398 1 93.62 97 LEU B CA 1
ATOM 3202 C C . LEU B 1 97 ? -5.938 -19.766 8.273 1 93.62 97 LEU B C 1
ATOM 3204 O O . LEU B 1 97 ? -6.184 -20.938 8.508 1 93.62 97 LEU B O 1
ATOM 3208 N N . PHE B 1 98 ? -5.664 -19.297 7.043 1 90.44 98 PHE B N 1
ATOM 3209 C CA . PHE B 1 98 ? -5.625 -20.203 5.898 1 90.44 98 PHE B CA 1
ATOM 3210 C C . PHE B 1 98 ? -4.512 -21.234 6.059 1 90.44 98 PHE B C 1
ATOM 3212 O O . PHE B 1 98 ? -4.695 -22.406 5.734 1 90.44 98 PHE B O 1
ATOM 3219 N N . ALA B 1 99 ? -3.359 -20.812 6.512 1 93.62 99 ALA B N 1
ATOM 3220 C CA . ALA B 1 99 ? -2.246 -21.734 6.742 1 93.62 99 ALA B CA 1
ATOM 3221 C C . ALA B 1 99 ? -2.619 -22.812 7.754 1 93.62 99 ALA B C 1
ATOM 3223 O O . ALA B 1 99 ? -2.348 -23.984 7.543 1 93.62 99 ALA B O 1
ATOM 3224 N N . GLU B 1 100 ? -3.268 -22.391 8.797 1 94.31 100 GLU B N 1
ATOM 3225 C CA . GLU B 1 100 ? -3.699 -23.328 9.836 1 94.31 100 GLU B CA 1
ATOM 3226 C C . GLU B 1 100 ? -4.73 -24.312 9.305 1 94.31 100 GLU B C 1
ATOM 3228 O O . GLU B 1 100 ? -4.668 -25.5 9.609 1 94.31 100 GLU B O 1
ATOM 3233 N N . MET B 1 101 ? -5.688 -23.766 8.609 1 89.19 101 MET B N 1
ATOM 3234 C CA . MET B 1 101 ? -6.723 -24.625 8.031 1 89.19 101 MET B CA 1
ATOM 3235 C C . MET B 1 101 ? -6.117 -25.656 7.082 1 89.19 101 MET B C 1
ATOM 3237 O O . MET B 1 101 ? -6.496 -26.828 7.105 1 89.19 101 MET B O 1
ATOM 3241 N N . PHE B 1 102 ? -5.223 -25.172 6.285 1 88 102 PHE B N 1
ATOM 3242 C CA . PHE B 1 102 ? -4.543 -26.062 5.352 1 88 102 PHE B CA 1
ATOM 3243 C C . PHE B 1 102 ? -3.797 -27.156 6.098 1 88 102 PHE B C 1
ATOM 3245 O O . PHE B 1 102 ? -3.869 -28.328 5.723 1 88 102 PHE B O 1
ATOM 3252 N N . SER B 1 103 ? -3.088 -26.781 7.09 1 91.38 103 SER B N 1
ATOM 3253 C CA . SER B 1 103 ? -2.342 -27.719 7.918 1 91.38 103 SER B CA 1
ATOM 3254 C C . SER B 1 103 ? -3.266 -28.766 8.539 1 91.38 103 SER B C 1
ATOM 3256 O O . SER B 1 103 ? -2.969 -29.969 8.5 1 91.38 103 SER B O 1
ATOM 3258 N N . LYS B 1 104 ? -4.34 -28.344 9.039 1 89.75 104 LYS B N 1
ATOM 3259 C CA . LYS B 1 104 ? -5.297 -29.25 9.68 1 89.75 104 LYS B CA 1
ATOM 3260 C C . LYS B 1 104 ? -5.895 -30.219 8.672 1 89.75 104 LYS B C 1
ATOM 3262 O O . LYS B 1 104 ? -6.027 -31.422 8.961 1 89.75 104 LYS B O 1
ATOM 3267 N N . GLU B 1 105 ? -6.184 -29.719 7.559 1 84.06 105 GLU B N 1
ATOM 3268 C CA . GLU B 1 105 ? -6.855 -30.531 6.547 1 84.06 105 GLU B CA 1
ATOM 3269 C C . GLU B 1 105 ? -5.895 -31.531 5.91 1 84.06 105 GLU B C 1
ATOM 3271 O O . GLU B 1 105 ? -6.297 -32.625 5.539 1 84.06 105 GLU B O 1
ATOM 3276 N N . THR B 1 106 ? -4.637 -31.141 5.805 1 83.56 106 THR B N 1
ATOM 3277 C CA . THR B 1 106 ? -3.691 -31.969 5.066 1 83.56 106 THR B CA 1
ATOM 3278 C C . THR B 1 106 ? -2.803 -32.75 6.02 1 83.56 106 THR B C 1
ATOM 3280 O O . THR B 1 106 ? -2.135 -33.719 5.613 1 83.56 106 THR B O 1
ATOM 3283 N N . GLY B 1 107 ? -2.715 -32.375 7.215 1 88.69 107 GLY B N 1
ATOM 3284 C CA . GLY B 1 107 ? -1.907 -33.062 8.203 1 88.69 107 GLY B CA 1
ATOM 3285 C C . GLY B 1 107 ? -0.454 -32.625 8.203 1 88.69 107 GLY B C 1
ATOM 3286 O O . GLY B 1 107 ? 0.374 -33.188 8.914 1 88.69 107 GLY B O 1
ATOM 3287 N N . VAL B 1 108 ? -0.131 -31.609 7.391 1 89 108 VAL B N 1
ATOM 3288 C CA . VAL B 1 108 ? 1.244 -31.125 7.363 1 89 108 VAL B CA 1
ATOM 3289 C C . VAL B 1 108 ? 1.45 -30.078 8.461 1 89 108 VAL B C 1
ATOM 3291 O O . VAL B 1 108 ? 0.511 -29.391 8.852 1 89 108 VAL B O 1
ATOM 3294 N N . PRO B 1 109 ? 2.654 -30.031 8.977 1 94.38 109 PRO B N 1
ATOM 3295 C CA . PRO B 1 109 ? 2.908 -29.047 10.031 1 94.38 109 PRO B CA 1
ATOM 3296 C C . PRO B 1 109 ? 2.809 -27.594 9.523 1 94.38 109 PRO B C 1
ATOM 3298 O O . PRO B 1 109 ? 3.129 -27.328 8.367 1 94.38 109 PRO B O 1
ATOM 3301 N N . CYS B 1 110 ? 2.391 -26.719 10.406 1 96.12 110 CYS B N 1
ATOM 3302 C CA . CYS B 1 110 ? 2.32 -25.297 10.148 1 96.12 110 CYS B CA 1
ATOM 3303 C C . CYS B 1 110 ? 3.342 -24.531 10.984 1 96.12 110 CYS B C 1
ATOM 3305 O O . CYS B 1 110 ? 3.467 -24.781 12.188 1 96.12 110 CYS B O 1
ATOM 3307 N N . SER B 1 111 ? 4.039 -23.656 10.367 1 97.88 111 SER B N 1
ATOM 3308 C CA . SER B 1 111 ? 5.062 -22.891 11.078 1 97.88 111 SER B CA 1
ATOM 3309 C C . SER B 1 111 ? 4.441 -21.781 11.914 1 97.88 111 SER B C 1
ATOM 3311 O O . SER B 1 111 ? 3.264 -21.453 11.75 1 97.88 111 SER B O 1
ATOM 3313 N N . ASP B 1 112 ? 5.266 -21.281 12.852 1 97.69 112 ASP B N 1
ATOM 3314 C CA . ASP B 1 112 ? 4.977 -19.953 13.383 1 97.69 112 ASP B CA 1
ATOM 3315 C C . ASP B 1 112 ? 5.266 -18.875 12.336 1 97.69 112 ASP B C 1
ATOM 3317 O O . ASP B 1 112 ? 5.637 -19.172 11.203 1 97.69 112 ASP B O 1
ATOM 3321 N N . ASN B 1 113 ? 4.949 -17.641 12.688 1 98.5 113 ASN B N 1
ATOM 3322 C CA . ASN B 1 113 ? 5.281 -16.547 11.781 1 98.5 113 ASN B CA 1
ATOM 3323 C C . ASN B 1 113 ? 6.777 -16.516 11.477 1 98.5 113 ASN B C 1
ATOM 3325 O O . ASN B 1 113 ? 7.598 -16.375 12.383 1 98.5 113 ASN B O 1
ATOM 3329 N N . LEU B 1 114 ? 7.117 -16.641 10.242 1 98.38 114 LEU B N 1
ATOM 3330 C CA . LEU B 1 114 ? 8.516 -16.719 9.82 1 98.38 114 LEU B CA 1
ATOM 3331 C C . LEU B 1 114 ? 9.086 -15.336 9.555 1 98.38 114 LEU B C 1
ATOM 3333 O O . LEU B 1 114 ? 10.305 -15.172 9.438 1 98.38 114 LEU B O 1
ATOM 3337 N N . SER B 1 115 ? 8.211 -14.336 9.352 1 97.94 115 SER B N 1
ATOM 3338 C CA . SER B 1 115 ? 8.664 -12.953 9.234 1 97.94 115 SER B CA 1
ATOM 3339 C C . SER B 1 115 ? 9.117 -12.406 10.578 1 97.94 115 SER B C 1
ATOM 3341 O O . SER B 1 115 ? 8.477 -12.656 11.602 1 97.94 115 SER B O 1
ATOM 3343 N N . LYS B 1 116 ? 10.18 -11.664 10.609 1 96.5 116 LYS B N 1
ATOM 3344 C CA . LYS B 1 116 ? 10.734 -11.086 11.836 1 96.5 116 LYS B CA 1
ATOM 3345 C C . LYS B 1 116 ? 10.523 -9.57 11.867 1 96.5 116 LYS B C 1
ATOM 3347 O O . LYS B 1 116 ? 11.016 -8.891 12.773 1 96.5 116 LYS B O 1
ATOM 3352 N N . SER B 1 117 ? 9.859 -9.047 10.883 1 94.88 117 SER B N 1
ATOM 3353 C CA . SER B 1 117 ? 9.477 -7.637 10.844 1 94.88 117 SER B CA 1
ATOM 3354 C C . SER B 1 117 ? 7.988 -7.457 11.117 1 94.88 117 SER B C 1
ATOM 3356 O O . SER B 1 117 ? 7.262 -8.438 11.297 1 94.88 117 SER B O 1
ATOM 3358 N N . ASP B 1 118 ? 7.559 -6.211 11.156 1 93.81 118 ASP B N 1
ATOM 3359 C CA . ASP B 1 118 ? 6.152 -5.941 11.438 1 93.81 118 ASP B CA 1
ATOM 3360 C C . ASP B 1 118 ? 5.398 -5.566 10.164 1 93.81 118 ASP B C 1
ATOM 3362 O O . ASP B 1 118 ? 4.281 -5.047 10.234 1 93.81 118 ASP B O 1
ATOM 3366 N N . ARG B 1 119 ? 6.055 -5.785 9.031 1 96.06 119 ARG B N 1
ATOM 3367 C CA . ARG B 1 119 ? 5.457 -5.301 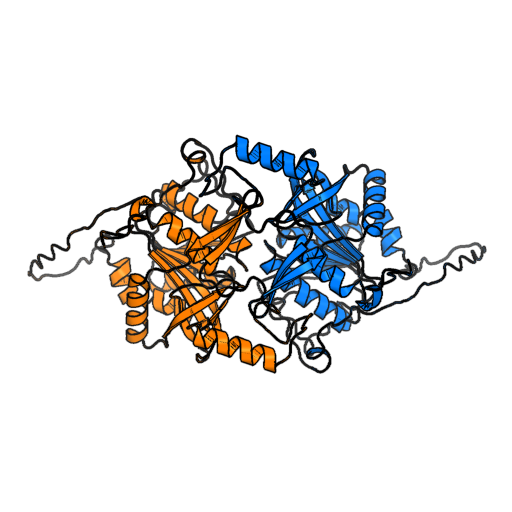7.797 1 96.06 119 ARG B CA 1
ATOM 3368 C C . ARG B 1 119 ? 4.559 -6.363 7.168 1 96.06 119 ARG B C 1
ATOM 3370 O O . ARG B 1 119 ? 3.508 -6.043 6.609 1 96.06 119 ARG B O 1
ATOM 3377 N N . PHE B 1 120 ? 5.043 -7.617 7.238 1 98.06 120 PHE B N 1
ATOM 3378 C CA . PHE B 1 120 ? 4.316 -8.75 6.68 1 98.06 120 PHE B CA 1
ATOM 3379 C C . PHE B 1 120 ? 4.371 -9.945 7.625 1 98.06 120 PHE B C 1
ATOM 3381 O O . PHE B 1 120 ? 5.215 -10 8.523 1 98.06 120 PHE B O 1
ATOM 3388 N N . VAL B 1 121 ? 3.414 -10.867 7.449 1 98.31 121 VAL B N 1
ATOM 3389 C CA . VAL B 1 121 ? 3.494 -12.172 8.094 1 98.31 121 VAL B CA 1
ATOM 3390 C C . VAL B 1 121 ? 3.713 -13.258 7.039 1 98.31 121 VAL B C 1
ATOM 3392 O O . VAL B 1 121 ? 3.354 -13.078 5.871 1 98.31 121 VAL B O 1
ATOM 3395 N N . MET B 1 122 ? 4.336 -14.258 7.41 1 98.62 122 MET B N 1
ATOM 3396 C CA . MET B 1 122 ? 4.641 -15.398 6.551 1 98.62 122 MET B CA 1
ATOM 3397 C C . MET B 1 122 ? 4.504 -16.703 7.316 1 98.62 122 MET B C 1
ATOM 3399 O O . MET B 1 122 ? 5.141 -16.906 8.352 1 98.62 122 MET B O 1
ATOM 3403 N N . TYR B 1 123 ? 3.699 -17.625 6.805 1 98.44 123 TYR B N 1
ATOM 3404 C CA . TYR B 1 123 ? 3.527 -18.969 7.359 1 98.44 123 TYR B CA 1
ATOM 3405 C C . TYR B 1 123 ? 3.801 -20.031 6.309 1 98.44 123 TYR B C 1
ATOM 3407 O O . TYR B 1 123 ? 3.539 -19.828 5.121 1 98.44 123 TYR B O 1
ATOM 3415 N N . LYS B 1 124 ? 4.316 -21.031 6.73 1 97.5 124 LYS B N 1
ATOM 3416 C CA . LYS B 1 124 ? 4.543 -22.172 5.852 1 97.5 124 LYS B CA 1
ATOM 3417 C C . LYS B 1 124 ? 3.822 -23.422 6.367 1 97.5 124 LYS B C 1
ATOM 3419 O O . LYS B 1 124 ? 3.984 -23.797 7.527 1 97.5 124 LYS B O 1
ATOM 3424 N N . ALA B 1 125 ? 2.99 -23.984 5.617 1 94.75 125 ALA B N 1
ATOM 3425 C CA . ALA B 1 125 ? 2.357 -25.281 5.852 1 94.75 125 ALA B CA 1
ATOM 3426 C C . ALA B 1 125 ? 2.717 -26.281 4.75 1 94.75 125 ALA B C 1
ATOM 3428 O O . ALA B 1 125 ? 2.158 -26.219 3.652 1 94.75 125 ALA B O 1
ATOM 3429 N N . GLY B 1 126 ? 3.621 -27.188 5.066 1 92.88 126 GLY B N 1
ATOM 3430 C CA . GLY B 1 126 ? 4.16 -28.031 4.008 1 92.88 126 GLY B CA 1
ATOM 3431 C C . GLY B 1 126 ? 4.875 -27.234 2.926 1 92.88 126 GLY B C 1
ATOM 3432 O O . GLY B 1 126 ? 5.742 -26.422 3.225 1 92.88 126 GLY B O 1
ATOM 3433 N N . PRO B 1 127 ? 4.598 -27.469 1.654 1 93.12 127 PRO B N 1
ATOM 3434 C CA . PRO B 1 127 ? 5.277 -26.781 0.561 1 93.12 127 PRO B CA 1
ATOM 3435 C C . PRO B 1 127 ? 4.59 -25.469 0.176 1 93.12 127 PRO B C 1
ATOM 3437 O O . PRO B 1 127 ? 4.855 -24.922 -0.898 1 93.12 127 PRO B O 1
ATOM 3440 N N . VAL B 1 128 ? 3.693 -24.984 1.047 1 93.06 128 VAL B N 1
ATOM 3441 C CA . VAL B 1 128 ? 2.918 -23.797 0.706 1 93.06 128 VAL B CA 1
ATOM 3442 C C . VAL B 1 128 ? 3.316 -22.641 1.619 1 93.06 128 VAL B C 1
ATOM 3444 O O . VAL B 1 128 ? 3.33 -22.781 2.844 1 93.06 128 VAL B O 1
ATOM 3447 N N . LEU B 1 129 ? 3.646 -21.531 1.035 1 96.5 129 LEU B N 1
ATOM 3448 C CA . LEU B 1 129 ? 3.863 -20.281 1.76 1 96.5 129 LEU B CA 1
ATOM 3449 C C . LEU B 1 129 ? 2.605 -19.422 1.744 1 96.5 129 LEU B C 1
ATOM 3451 O O . LEU B 1 129 ? 1.967 -19.266 0.701 1 96.5 129 LEU B O 1
ATOM 3455 N N . TRP B 1 130 ? 2.219 -18.984 2.9 1 96.5 130 TRP B N 1
ATOM 3456 C CA . TRP B 1 130 ? 1.11 -18.047 3.076 1 96.5 130 TRP B CA 1
ATOM 3457 C C . TRP B 1 130 ? 1.613 -16.688 3.551 1 96.5 130 TRP B C 1
ATOM 3459 O O . TRP B 1 130 ? 2.1 -16.562 4.676 1 96.5 130 TRP B O 1
ATOM 3469 N N . ILE B 1 131 ? 1.468 -15.633 2.678 1 98.19 131 ILE B N 1
ATOM 3470 C CA . ILE B 1 131 ? 2.068 -14.328 2.961 1 98.19 131 ILE B CA 1
ATOM 3471 C C . ILE B 1 131 ? 1.043 -13.227 2.725 1 98.19 131 ILE B C 1
ATOM 3473 O O . ILE B 1 131 ? 0.333 -13.234 1.717 1 98.19 131 ILE B O 1
ATOM 3477 N N . ASN B 1 132 ? 0.912 -12.297 3.637 1 98.06 132 ASN B N 1
ATOM 3478 C CA . ASN B 1 132 ? 0.099 -11.117 3.357 1 98.06 132 ASN B CA 1
ATOM 3479 C C . ASN B 1 132 ? 0.903 -10.039 2.637 1 98.06 132 ASN B C 1
ATOM 3481 O O . ASN B 1 132 ? 2.127 -9.977 2.768 1 98.06 132 ASN B O 1
ATOM 3485 N N . HIS B 1 133 ? 0.209 -9.242 1.867 1 97.75 133 HIS B N 1
ATOM 3486 C CA . HIS B 1 133 ? 0.916 -8.195 1.143 1 97.75 133 HIS B CA 1
ATOM 3487 C C . HIS B 1 133 ? 0.372 -6.816 1.499 1 97.75 133 HIS B C 1
ATOM 3489 O O . HIS B 1 133 ? 0.826 -5.805 0.958 1 97.75 133 HIS B O 1
ATOM 3495 N N . GLY B 1 134 ? -0.561 -6.773 2.406 1 96.81 134 GLY B N 1
ATOM 3496 C CA . GLY B 1 134 ? -1.167 -5.477 2.678 1 96.81 134 GLY B CA 1
ATOM 3497 C C . GLY B 1 134 ? -2.039 -4.977 1.541 1 96.81 134 GLY B C 1
ATOM 3498 O O . GLY B 1 134 ? -2.748 -5.758 0.905 1 96.81 134 GLY B O 1
ATOM 3499 N N . MET B 1 135 ? -2.102 -3.643 1.352 1 97.25 135 MET B N 1
ATOM 3500 C CA . MET B 1 135 ? -3.029 -3.09 0.369 1 97.25 135 MET B CA 1
ATOM 3501 C C . MET B 1 135 ? -2.291 -2.242 -0.662 1 97.25 135 MET B C 1
ATOM 3503 O O . MET B 1 135 ? -1.448 -1.417 -0.304 1 97.25 135 MET B O 1
ATOM 3507 N N . GLY B 1 136 ? -2.561 -2.539 -1.92 1 97.88 136 GLY B N 1
ATOM 3508 C CA . GLY B 1 136 ? -2.08 -1.689 -2.998 1 97.88 136 GLY B CA 1
ATOM 3509 C C . GLY B 1 136 ? -0.82 -2.219 -3.658 1 97.88 136 GLY B C 1
ATOM 3510 O O . GLY B 1 136 ? -0.052 -2.959 -3.039 1 97.88 136 GLY B O 1
ATOM 3511 N N . ASN B 1 137 ? -0.542 -1.686 -4.871 1 98.31 137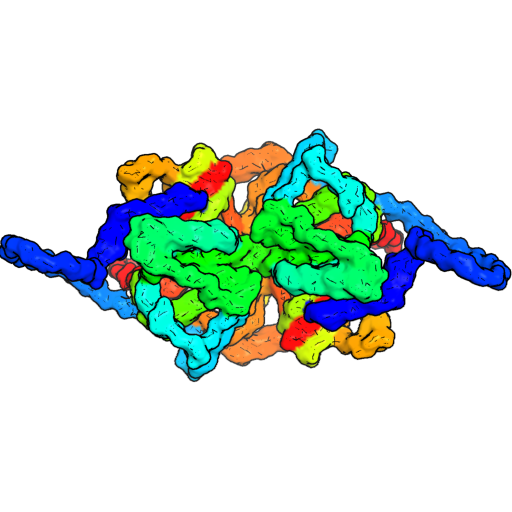 ASN B N 1
ATOM 3512 C CA . ASN B 1 137 ? 0.574 -2.133 -5.699 1 98.31 137 ASN B CA 1
ATOM 3513 C C . ASN B 1 137 ? 1.917 -1.839 -5.035 1 98.31 137 ASN B C 1
ATOM 3515 O O . ASN B 1 137 ? 2.818 -2.68 -5.047 1 98.31 137 ASN B O 1
ATOM 3519 N N . PRO B 1 138 ? 2.07 -0.649 -4.359 1 98.5 138 PRO B N 1
ATOM 3520 C CA . PRO B 1 138 ? 3.373 -0.392 -3.742 1 98.5 138 PRO B CA 1
ATOM 3521 C C . PRO B 1 138 ? 3.709 -1.387 -2.633 1 98.5 138 PRO B C 1
ATOM 3523 O O . PRO B 1 138 ? 4.852 -1.833 -2.523 1 98.5 138 PRO B O 1
ATOM 3526 N N . SER B 1 139 ? 2.727 -1.771 -1.87 1 98.38 139 SER B N 1
ATOM 3527 C CA . SER B 1 139 ? 2.957 -2.705 -0.773 1 98.38 139 SER B CA 1
ATOM 3528 C C . SER B 1 139 ? 3.258 -4.105 -1.295 1 98.38 139 SER B C 1
ATOM 3530 O O . SER B 1 139 ? 4.227 -4.738 -0.869 1 98.38 139 SER B O 1
ATOM 3532 N N . ILE B 1 140 ? 2.441 -4.605 -2.238 1 98.38 140 ILE B N 1
ATOM 3533 C CA . ILE B 1 140 ? 2.66 -5.957 -2.738 1 98.38 140 ILE B CA 1
ATOM 3534 C C . ILE B 1 140 ? 3.988 -6.023 -3.49 1 98.38 140 ILE B C 1
ATOM 3536 O O . ILE B 1 140 ? 4.664 -7.051 -3.48 1 98.38 140 ILE B O 1
ATOM 3540 N N . SER B 1 141 ? 4.391 -4.926 -4.109 1 98.44 141 SER B N 1
ATOM 3541 C CA . SER B 1 141 ? 5.652 -4.906 -4.84 1 98.44 141 SER B CA 1
ATOM 3542 C C . SER B 1 141 ? 6.828 -5.23 -3.922 1 98.44 141 SER B C 1
ATOM 3544 O O . SER B 1 141 ? 7.73 -5.98 -4.301 1 98.44 141 SER B O 1
ATOM 3546 N N . ILE B 1 142 ? 6.812 -4.676 -2.707 1 98.56 142 ILE B N 1
ATOM 3547 C CA . ILE B 1 142 ? 7.867 -4.941 -1.73 1 98.56 142 ILE B CA 1
ATOM 3548 C C . ILE B 1 142 ? 7.879 -6.43 -1.38 1 98.56 142 ILE B C 1
ATOM 3550 O O . ILE B 1 142 ? 8.922 -7.078 -1.443 1 98.56 142 ILE B O 1
ATOM 3554 N N . MET B 1 143 ? 6.738 -6.941 -1.059 1 98.44 143 MET B N 1
ATOM 3555 C CA . MET B 1 143 ? 6.598 -8.336 -0.652 1 98.44 143 MET B CA 1
ATOM 3556 C C . MET B 1 143 ? 7.051 -9.281 -1.763 1 98.44 143 MET B C 1
ATOM 3558 O O . MET B 1 143 ? 7.797 -10.227 -1.513 1 98.44 143 MET B O 1
ATOM 3562 N N . LEU B 1 144 ? 6.684 -8.984 -2.99 1 97.81 144 LEU B N 1
ATOM 3563 C CA . LEU B 1 144 ? 6.996 -9.852 -4.121 1 97.81 144 LEU B CA 1
ATOM 3564 C C . LEU B 1 144 ? 8.492 -9.859 -4.402 1 97.81 144 LEU B C 1
ATOM 3566 O O . LEU B 1 144 ? 9.078 -10.922 -4.625 1 97.81 144 LEU B O 1
ATOM 3570 N N . VAL B 1 145 ? 9.102 -8.703 -4.41 1 98.25 145 VAL B N 1
ATOM 3571 C CA . VAL B 1 145 ? 10.539 -8.625 -4.664 1 98.25 145 VAL B CA 1
ATOM 3572 C C . VAL B 1 145 ? 11.289 -9.477 -3.641 1 98.25 145 VAL B C 1
ATOM 3574 O O . VAL B 1 145 ? 12.164 -10.273 -4.004 1 98.25 145 VAL B O 1
ATOM 3577 N N . GLU B 1 146 ? 10.914 -9.359 -2.414 1 98.5 146 GLU B N 1
ATOM 3578 C CA . GLU B 1 146 ? 11.648 -10.047 -1.354 1 98.5 146 GLU B CA 1
ATOM 3579 C C . GLU B 1 146 ? 11.352 -11.539 -1.354 1 98.5 146 GLU B C 1
ATOM 3581 O O . GLU B 1 146 ? 12.242 -12.359 -1.104 1 98.5 146 GLU B O 1
ATOM 3586 N N . VAL B 1 147 ? 10.117 -11.945 -1.669 1 97.88 147 VAL B N 1
ATOM 3587 C CA . VAL B 1 147 ? 9.789 -13.367 -1.64 1 97.88 147 VAL B CA 1
ATOM 3588 C C . VAL B 1 147 ? 10.445 -14.07 -2.824 1 97.88 147 VAL B C 1
ATOM 3590 O O . VAL B 1 147 ? 10.898 -15.211 -2.701 1 97.88 147 VAL B O 1
ATOM 3593 N N . ILE B 1 148 ? 10.477 -13.422 -3.98 1 96.62 148 ILE B N 1
ATOM 3594 C CA . ILE B 1 148 ? 11.117 -14.031 -5.141 1 96.62 148 ILE B CA 1
ATOM 3595 C C . ILE B 1 148 ? 12.609 -14.227 -4.867 1 96.62 148 ILE B C 1
ATOM 3597 O O . ILE B 1 148 ? 13.164 -15.289 -5.156 1 96.62 148 ILE B O 1
ATOM 3601 N N . LYS B 1 149 ? 13.242 -13.234 -4.254 1 97.44 149 LYS B N 1
ATOM 3602 C CA . LYS B 1 149 ? 14.641 -13.383 -3.859 1 97.44 149 LYS B CA 1
ATOM 3603 C C . LYS B 1 149 ? 14.805 -14.523 -2.854 1 97.44 149 LYS B C 1
ATOM 3605 O O . LYS B 1 149 ? 15.742 -15.32 -2.957 1 97.44 149 LYS B O 1
ATOM 3610 N N . LEU B 1 150 ? 13.922 -14.555 -1.883 1 98 150 LEU B N 1
ATOM 3611 C CA . LEU B 1 150 ? 13.953 -15.594 -0.854 1 98 150 LEU B CA 1
ATOM 3612 C C . LEU B 1 150 ? 13.906 -16.984 -1.48 1 98 150 LEU B C 1
ATOM 3614 O O . LEU B 1 150 ? 14.68 -17.859 -1.107 1 98 150 LEU B O 1
ATOM 3618 N N . LEU B 1 151 ? 13 -17.156 -2.436 1 96.69 151 LEU B N 1
ATOM 3619 C CA . LEU B 1 151 ? 12.828 -18.438 -3.113 1 96.69 151 LEU B CA 1
ATOM 3620 C C . LEU B 1 151 ? 14.07 -18.781 -3.928 1 96.69 151 LEU B C 1
ATOM 3622 O O . LEU B 1 151 ? 14.461 -19.953 -3.998 1 96.69 151 LEU B O 1
ATOM 3626 N N . HIS B 1 152 ? 14.656 -17.781 -4.543 1 95.5 152 HIS B N 1
ATOM 3627 C CA . HIS B 1 152 ? 15.906 -18 -5.254 1 95.5 152 HIS B CA 1
ATOM 3628 C C . HIS B 1 152 ? 17 -18.484 -4.309 1 95.5 152 HIS B C 1
ATOM 3630 O O . HIS B 1 152 ? 17.656 -19.5 -4.586 1 95.5 152 HIS B O 1
ATOM 3636 N N . TYR B 1 153 ? 17.188 -17.781 -3.227 1 97.12 153 TYR B N 1
ATOM 3637 C CA . TYR B 1 153 ? 18.219 -18.141 -2.256 1 97.12 153 TYR B CA 1
ATOM 3638 C C . TYR B 1 153 ? 17.969 -19.531 -1.685 1 97.12 153 TYR B C 1
ATOM 3640 O O . TYR B 1 153 ? 18.922 -20.234 -1.302 1 97.12 153 TYR B O 1
ATOM 3648 N N . ALA B 1 154 ? 16.734 -19.953 -1.661 1 97.38 154 ALA B N 1
ATOM 3649 C CA . ALA B 1 154 ? 16.344 -21.25 -1.11 1 97.38 154 ALA B CA 1
ATOM 3650 C C . ALA B 1 154 ? 16.625 -22.375 -2.104 1 97.38 154 ALA B C 1
ATOM 3652 O O . ALA B 1 154 ? 16.625 -23.547 -1.735 1 97.38 154 ALA B O 1
ATOM 3653 N N . GLY B 1 155 ? 16.797 -21.969 -3.387 1 95.44 155 GLY B N 1
ATOM 3654 C CA . GLY B 1 155 ? 16.906 -22.969 -4.438 1 95.44 155 GLY B CA 1
ATOM 3655 C C . GLY B 1 155 ? 15.578 -23.609 -4.789 1 95.44 155 GLY B C 1
ATOM 3656 O O . GLY B 1 155 ? 15.547 -24.75 -5.277 1 95.44 155 GLY B O 1
ATOM 3657 N N . ALA B 1 156 ? 14.516 -22.906 -4.457 1 93.31 156 ALA B N 1
ATOM 3658 C CA . ALA B 1 156 ? 13.195 -23.438 -4.785 1 93.31 156 ALA B CA 1
ATOM 3659 C C . ALA B 1 156 ? 12.977 -23.484 -6.293 1 93.31 156 ALA B C 1
ATOM 3661 O O . ALA B 1 156 ? 13.492 -22.625 -7.023 1 93.31 156 ALA B O 1
ATOM 3662 N N . SER B 1 157 ? 12.219 -24.453 -6.785 1 88.69 157 SER B N 1
ATOM 3663 C CA . SER B 1 157 ? 11.977 -24.641 -8.211 1 88.69 157 SER B CA 1
ATOM 3664 C C . SER B 1 157 ? 10.523 -25.031 -8.477 1 88.69 157 SER B C 1
ATOM 3666 O O . SER B 1 157 ? 9.852 -25.578 -7.598 1 88.69 157 SER B O 1
ATOM 3668 N N . ASN B 1 158 ? 10.039 -24.672 -9.68 1 83.5 158 ASN B N 1
ATOM 3669 C CA . ASN B 1 158 ? 8.688 -25.016 -10.109 1 83.5 158 ASN B CA 1
ATOM 3670 C C . ASN B 1 158 ? 7.633 -24.453 -9.164 1 83.5 158 ASN B C 1
ATOM 3672 O O . ASN B 1 158 ? 6.734 -25.172 -8.727 1 83.5 158 ASN B O 1
ATOM 3676 N N . VAL B 1 159 ? 7.828 -23.203 -8.812 1 88.38 159 VAL B N 1
ATOM 3677 C CA . VAL B 1 159 ? 6.949 -22.547 -7.852 1 88.38 159 VAL B CA 1
ATOM 3678 C C . VAL B 1 159 ? 5.746 -21.953 -8.578 1 88.38 159 VAL B C 1
ATOM 3680 O O . VAL B 1 159 ? 5.895 -21.344 -9.641 1 88.38 159 VAL B O 1
ATOM 3683 N N . ARG B 1 160 ? 4.559 -22.156 -8.047 1 86.06 160 ARG B N 1
ATOM 3684 C CA . ARG B 1 160 ? 3.328 -21.516 -8.492 1 86.06 160 ARG B CA 1
ATOM 3685 C C . ARG B 1 160 ? 2.85 -20.484 -7.477 1 86.06 160 ARG B C 1
ATOM 3687 O O . ARG B 1 160 ? 2.855 -20.734 -6.273 1 86.06 160 ARG B O 1
ATOM 3694 N N . ALA B 1 161 ? 2.428 -19.328 -7.984 1 91.56 161 ALA B N 1
ATOM 3695 C CA . ALA B 1 161 ? 2.025 -18.25 -7.082 1 91.56 161 ALA B CA 1
ATOM 3696 C C . ALA B 1 161 ? 0.573 -17.859 -7.324 1 91.56 161 ALA B C 1
ATOM 3698 O O . ALA B 1 161 ? 0.12 -17.797 -8.469 1 91.56 161 ALA B O 1
ATOM 3699 N N . PHE B 1 162 ? -0.131 -17.547 -6.203 1 91.56 162 PHE B N 1
ATOM 3700 C CA . PHE B 1 162 ? -1.533 -17.156 -6.25 1 91.56 162 PHE B CA 1
ATOM 3701 C C . PHE B 1 162 ? -1.775 -15.922 -5.391 1 91.56 162 PHE B C 1
ATOM 3703 O O . PHE B 1 162 ? -1.246 -15.812 -4.281 1 91.56 162 PHE B O 1
ATOM 3710 N N . ARG B 1 163 ? -2.469 -15.055 -5.887 1 94.06 163 ARG B N 1
ATOM 3711 C CA . ARG B 1 163 ? -3.008 -13.977 -5.066 1 94.06 163 ARG B CA 1
ATOM 3712 C C . ARG B 1 163 ? -4.492 -14.188 -4.781 1 94.06 163 ARG B C 1
ATOM 3714 O O . ARG B 1 163 ? -5.301 -14.273 -5.711 1 94.06 163 ARG B O 1
ATOM 3721 N N . LEU B 1 164 ? -4.805 -14.234 -3.547 1 90.5 164 LEU B N 1
ATOM 3722 C CA . LEU B 1 164 ? -6.164 -14.414 -3.051 1 90.5 164 LEU B CA 1
ATOM 3723 C C . LEU B 1 164 ? -6.684 -13.133 -2.408 1 90.5 164 LEU B C 1
ATOM 3725 O O . LEU B 1 164 ? -5.969 -12.477 -1.649 1 90.5 164 LEU B O 1
ATOM 3729 N N . GLY B 1 165 ? -7.859 -12.75 -2.789 1 87.44 165 GLY B N 1
ATOM 3730 C CA . GLY B 1 165 ? -8.375 -11.547 -2.154 1 87.44 165 GLY B CA 1
ATOM 3731 C C . GLY B 1 165 ? -9.852 -11.328 -2.406 1 87.44 165 GLY B C 1
ATOM 3732 O O . GLY B 1 165 ? -10.5 -12.141 -3.072 1 87.44 165 GLY B O 1
ATOM 3733 N N . THR B 1 166 ? -10.383 -10.25 -1.789 1 87.19 166 THR B N 1
ATOM 3734 C CA . THR B 1 166 ? -11.734 -9.773 -2.041 1 87.19 166 THR B CA 1
ATOM 3735 C C . THR B 1 166 ? -11.742 -8.734 -3.156 1 87.19 166 THR B C 1
ATOM 3737 O O . THR B 1 166 ? -10.734 -8.078 -3.406 1 87.19 166 THR B O 1
ATOM 3740 N N . SER B 1 167 ? -12.789 -8.711 -3.871 1 92.56 167 SER B N 1
ATOM 3741 C CA . SER B 1 167 ? -12.906 -7.762 -4.973 1 92.56 167 SER B CA 1
ATOM 3742 C C . SER B 1 167 ? -14.336 -7.258 -5.125 1 92.56 167 SER B C 1
ATOM 3744 O O . SER B 1 167 ? -15.258 -7.809 -4.52 1 92.56 167 SER B O 1
ATOM 3746 N N . GLY B 1 168 ? -14.461 -6.109 -5.758 1 93.06 168 GLY B N 1
ATOM 3747 C CA . GLY B 1 168 ? -15.773 -5.672 -6.215 1 93.06 168 GLY B CA 1
ATOM 3748 C C . GLY B 1 168 ? -16.172 -6.27 -7.555 1 93.06 168 GLY B C 1
ATOM 3749 O O . GLY B 1 168 ? -15.477 -6.07 -8.555 1 93.06 168 GLY B O 1
ATOM 3750 N N . GLY B 1 169 ? -17.25 -6.898 -7.602 1 93.88 169 GLY B N 1
ATOM 3751 C CA . GLY B 1 169 ? -17.703 -7.57 -8.812 1 93.88 169 GLY B CA 1
ATOM 3752 C C . GLY B 1 169 ? -18.234 -6.609 -9.867 1 93.88 169 GLY B C 1
ATOM 3753 O O . GLY B 1 169 ? -18.828 -5.582 -9.531 1 93.88 169 GLY B O 1
ATOM 3754 N N . VAL B 1 170 ? -17.984 -6.93 -11.07 1 96.44 170 VAL B N 1
ATOM 3755 C CA . VAL B 1 170 ? -18.547 -6.234 -12.219 1 96.44 170 VAL B CA 1
ATOM 3756 C C . VAL B 1 170 ? -19.344 -7.219 -13.078 1 96.44 170 VAL B C 1
ATOM 3758 O O . VAL B 1 170 ? -18.766 -8 -13.836 1 96.44 170 VAL B O 1
ATOM 3761 N N . GLY B 1 171 ? -20.594 -7.164 -12.953 1 94.06 171 GLY B N 1
ATOM 3762 C CA . GLY B 1 171 ? -21.438 -8.047 -13.734 1 94.06 171 GLY B CA 1
ATOM 3763 C C . GLY B 1 171 ? -21.391 -9.492 -13.258 1 94.06 171 GLY B C 1
ATOM 3764 O O . GLY B 1 171 ? -21.594 -10.414 -14.055 1 94.06 171 GLY B O 1
ATOM 3765 N N . VAL B 1 172 ? -20.984 -9.75 -12.086 1 93.69 172 VAL B N 1
ATOM 3766 C CA . VAL B 1 172 ? -20.938 -11.094 -11.508 1 93.69 172 VAL B CA 1
ATOM 3767 C C . VAL B 1 172 ? -21.672 -11.102 -10.164 1 93.69 172 VAL B C 1
ATOM 3769 O O . VAL B 1 172 ? -21.703 -10.094 -9.461 1 93.69 172 VAL B O 1
ATOM 3772 N N . GLU B 1 173 ? -22.188 -12.219 -9.781 1 90.5 173 GLU B N 1
ATOM 3773 C CA . GLU B 1 173 ? -22.906 -12.344 -8.523 1 90.5 173 GLU B CA 1
ATOM 3774 C C . GLU B 1 173 ? -21.938 -12.328 -7.332 1 90.5 173 GLU B C 1
ATOM 3776 O O . GLU B 1 173 ? -20.812 -12.828 -7.426 1 90.5 173 GLU B O 1
ATOM 3781 N N . PRO B 1 174 ? -22.422 -11.719 -6.246 1 89.06 174 PRO B N 1
ATOM 3782 C CA . PRO B 1 174 ? -21.609 -11.82 -5.031 1 89.06 174 PRO B CA 1
ATOM 3783 C C . PRO B 1 174 ? -21.234 -13.258 -4.695 1 89.06 174 PRO B C 1
ATOM 3785 O O . PRO B 1 174 ? -22.031 -14.172 -4.871 1 89.06 174 PRO B O 1
ATOM 3788 N N . GLY B 1 175 ? -19.984 -13.453 -4.352 1 86.62 175 GLY B N 1
ATOM 3789 C CA . GLY B 1 175 ? -19.547 -14.781 -3.984 1 86.62 175 GLY B CA 1
ATOM 3790 C C . GLY B 1 175 ? -18.875 -15.531 -5.133 1 86.62 175 GLY B C 1
ATOM 3791 O O . GLY B 1 175 ? -18.25 -16.562 -4.926 1 86.62 175 GLY B O 1
ATOM 3792 N N . THR B 1 176 ? -19 -14.992 -6.316 1 89.56 176 THR B N 1
ATOM 3793 C CA . THR B 1 176 ? -18.359 -15.594 -7.48 1 89.56 176 THR B CA 1
ATOM 3794 C C . THR B 1 176 ? -16.844 -15.422 -7.422 1 89.56 176 THR B C 1
ATOM 3796 O O . THR B 1 176 ? -16.344 -14.336 -7.117 1 89.56 176 THR B O 1
ATOM 3799 N N . VAL B 1 177 ? -16.109 -16.531 -7.637 1 90.62 177 VAL B N 1
ATOM 3800 C CA . VAL B 1 177 ? -14.656 -16.469 -7.742 1 90.62 177 VAL B CA 1
ATOM 3801 C C . VAL B 1 177 ? -14.258 -16 -9.141 1 90.62 177 VAL B C 1
ATOM 3803 O O . VAL B 1 177 ? -14.633 -16.625 -10.141 1 90.62 177 VAL B O 1
ATOM 3806 N N . VAL B 1 178 ? -13.602 -14.914 -9.203 1 93.44 178 VAL B N 1
ATOM 3807 C CA . VAL B 1 178 ? -13.109 -14.422 -10.484 1 93.44 178 VAL B CA 1
ATOM 3808 C C . VAL B 1 178 ? -11.672 -14.883 -10.703 1 93.44 178 VAL B C 1
ATOM 3810 O O . VAL B 1 178 ? -10.797 -14.625 -9.867 1 93.44 178 VAL B O 1
ATOM 3813 N N . LEU B 1 179 ? -11.438 -15.633 -11.727 1 93.69 179 LEU B N 1
ATOM 3814 C CA . LEU B 1 179 ? -10.109 -16.016 -12.195 1 93.69 179 LEU B CA 1
ATOM 3815 C C . LEU B 1 179 ? -9.594 -15.023 -13.234 1 93.69 179 LEU B C 1
ATOM 3817 O O . LEU B 1 179 ? -10.062 -15.016 -14.375 1 93.69 179 LEU B O 1
ATOM 3821 N N . SER B 1 180 ? -8.633 -14.234 -12.828 1 95.19 180 SER B N 1
ATOM 3822 C CA . SER B 1 180 ? -8.203 -13.125 -13.672 1 95.19 180 SER B CA 1
ATOM 3823 C C . SER B 1 180 ? -7.398 -13.633 -14.867 1 95.19 180 SER B C 1
ATOM 3825 O O . SER B 1 180 ? -6.492 -14.453 -14.719 1 95.19 180 SER B O 1
ATOM 3827 N N . THR B 1 181 ? -7.727 -13.156 -16.016 1 95 181 THR B N 1
ATOM 3828 C CA . THR B 1 181 ? -6.98 -13.492 -17.234 1 95 181 THR B CA 1
ATOM 3829 C C . THR B 1 181 ? -5.891 -12.461 -17.5 1 95 181 THR B C 1
ATOM 3831 O O . THR B 1 181 ? -4.855 -12.781 -18.078 1 95 181 THR B O 1
ATOM 3834 N N . SER B 1 182 ? -6.137 -11.289 -17.172 1 96.25 182 SER B N 1
ATOM 3835 C CA . SER B 1 182 ? -5.223 -10.156 -17.203 1 96.25 182 SER B CA 1
ATOM 3836 C C . SER B 1 182 ? -5.688 -9.039 -16.281 1 96.25 182 SER B C 1
ATOM 3838 O O . SER B 1 182 ? -6.797 -9.102 -15.742 1 96.25 182 SER B O 1
ATOM 3840 N N . ALA B 1 183 ? -4.82 -8.109 -16.047 1 97.75 183 ALA B N 1
ATOM 3841 C CA . ALA B 1 183 ? -5.16 -6.984 -15.172 1 97.75 183 ALA B CA 1
ATOM 3842 C C . ALA B 1 183 ? -5.02 -5.656 -15.914 1 97.75 183 ALA B C 1
ATOM 3844 O O . ALA B 1 183 ? -4.066 -5.457 -16.672 1 97.75 183 ALA B O 1
ATOM 3845 N N . LEU B 1 184 ? -5.988 -4.781 -15.75 1 98.5 184 LEU B N 1
ATOM 3846 C CA . LEU B 1 184 ? -5.945 -3.434 -16.312 1 98.5 184 LEU B CA 1
ATOM 3847 C C . LEU B 1 184 ? -5.5 -2.422 -15.258 1 98.5 184 LEU B C 1
ATOM 3849 O O . LEU B 1 184 ? -5.91 -2.508 -14.102 1 98.5 184 LEU B O 1
ATOM 3853 N N . ASN B 1 185 ? -4.695 -1.456 -15.734 1 98.38 185 ASN B N 1
ATOM 3854 C CA . ASN B 1 185 ? -4.367 -0.336 -14.859 1 98.38 185 ASN B CA 1
ATOM 3855 C C . ASN B 1 185 ? -5.453 0.736 -14.891 1 98.38 185 ASN B C 1
ATOM 3857 O O . ASN B 1 185 ? -6.508 0.541 -15.5 1 98.38 185 ASN B O 1
ATOM 3861 N N . GLY B 1 186 ? -5.25 1.845 -14.234 1 97.69 186 GLY B N 1
ATOM 3862 C CA . GLY B 1 186 ? -6.238 2.904 -14.102 1 97.69 186 GLY B CA 1
ATOM 3863 C C . GLY B 1 186 ? -6.582 3.564 -15.422 1 97.69 186 GLY B C 1
ATOM 3864 O O . GLY B 1 186 ? -7.605 4.242 -15.539 1 97.69 186 GLY B O 1
ATOM 3865 N N . GLU B 1 187 ? -5.734 3.398 -16.391 1 97.81 187 GLU B N 1
ATOM 3866 C CA . GLU B 1 187 ? -5.988 3.924 -17.734 1 97.81 187 GLU B CA 1
ATOM 3867 C C . GLU B 1 187 ? -6.668 2.881 -18.609 1 97.81 187 GLU B C 1
ATOM 3869 O O . GLU B 1 187 ? -6.793 3.07 -19.828 1 97.81 187 GLU B O 1
ATOM 3874 N N . LEU B 1 188 ? -7.047 1.772 -18.031 1 98.25 188 LEU B N 1
ATOM 3875 C CA . LEU B 1 188 ? -7.762 0.671 -18.656 1 98.25 188 LEU B CA 1
ATOM 3876 C C . LEU B 1 188 ? -6.891 -0.014 -19.703 1 98.25 188 LEU B C 1
ATOM 3878 O O . LEU B 1 188 ? -7.375 -0.402 -20.766 1 98.25 188 LEU B O 1
ATOM 3882 N N . GLN B 1 189 ? -5.605 -0.033 -19.406 1 98.19 189 GLN B N 1
ATOM 3883 C CA . GLN B 1 189 ? -4.648 -0.759 -20.234 1 98.19 189 GLN B CA 1
ATOM 3884 C C . GLN B 1 189 ? -4.129 -2 -19.516 1 98.19 189 GLN B C 1
ATOM 3886 O O . GLN B 1 189 ? -3.979 -1.999 -18.297 1 98.19 189 GLN B O 1
ATOM 3891 N N . GLU B 1 190 ? -3.842 -3.027 -20.266 1 97.75 190 GLU B N 1
ATOM 3892 C CA . GLU B 1 190 ? -3.357 -4.277 -19.688 1 97.75 190 GLU B CA 1
ATOM 3893 C C . GLU B 1 190 ? -1.853 -4.227 -19.438 1 97.75 190 GLU B C 1
ATOM 3895 O O . GLU B 1 190 ? -1.112 -5.098 -19.891 1 97.75 190 GLU B O 1
ATOM 3900 N N . TYR B 1 191 ? -1.465 -3.156 -18.672 1 98.31 191 TYR B N 1
ATOM 3901 C CA . TYR B 1 191 ? -0.077 -2.945 -18.281 1 98.31 191 TYR B CA 1
ATOM 3902 C C . TYR B 1 191 ? 0.013 -2.482 -16.828 1 98.31 191 TYR B C 1
ATOM 3904 O O . TYR B 1 191 ? -0.875 -1.78 -16.344 1 98.31 191 TYR B O 1
ATOM 3912 N N . HIS B 1 192 ? 1.048 -2.916 -16.141 1 98 192 HIS B N 1
ATOM 3913 C CA . HIS B 1 192 ? 1.456 -2.311 -14.883 1 98 192 HIS B CA 1
ATOM 3914 C C . HIS B 1 192 ? 2.33 -1.082 -15.117 1 98 192 HIS B C 1
ATOM 3916 O O . HIS B 1 192 ? 3.273 -1.129 -15.906 1 98 192 HIS B O 1
ATOM 3922 N N . ILE B 1 193 ? 1.995 -0.012 -14.5 1 97.62 193 ILE B N 1
ATOM 3923 C CA . ILE B 1 193 ? 2.75 1.228 -14.648 1 97.62 193 ILE B CA 1
ATOM 3924 C C . ILE B 1 193 ? 3.779 1.342 -13.523 1 97.62 193 ILE B C 1
ATOM 3926 O O . ILE B 1 193 ? 3.424 1.318 -12.344 1 97.62 193 ILE B O 1
ATOM 3930 N N . GLN B 1 194 ? 5.016 1.464 -13.875 1 97.25 194 GLN B N 1
ATOM 3931 C CA . GLN B 1 194 ? 6.113 1.737 -12.953 1 97.25 194 GLN B CA 1
ATOM 3932 C C . GLN B 1 194 ? 6.871 2.998 -13.359 1 97.25 194 GLN B C 1
ATOM 3934 O O . GLN B 1 194 ? 6.902 3.359 -14.531 1 97.25 194 GLN B O 1
ATOM 3939 N N . TYR B 1 195 ? 7.375 3.646 -12.406 1 97.75 195 TYR B N 1
ATOM 3940 C CA . TYR B 1 195 ? 8.281 4.762 -12.648 1 97.75 195 TYR B CA 1
ATOM 3941 C C . TYR B 1 195 ? 9.695 4.438 -12.172 1 97.75 195 TYR B C 1
ATOM 3943 O O . TYR B 1 195 ? 9.906 4.176 -10.984 1 97.75 195 TYR B O 1
ATOM 3951 N N . ILE B 1 196 ? 10.625 4.422 -13.109 1 98.06 196 ILE B N 1
ATOM 3952 C CA . ILE B 1 196 ? 12.016 4.094 -12.828 1 98.06 196 ILE B CA 1
ATOM 3953 C C . ILE B 1 196 ? 12.922 5.199 -13.367 1 98.06 196 ILE B C 1
ATOM 3955 O O . ILE B 1 196 ? 12.883 5.523 -14.555 1 98.06 196 ILE B O 1
ATOM 3959 N N . LEU B 1 197 ? 13.711 5.805 -12.484 1 98.06 197 LEU B N 1
ATOM 3960 C CA . LEU B 1 197 ? 14.641 6.871 -12.852 1 98.06 197 LEU B CA 1
ATOM 3961 C C . LEU B 1 197 ? 13.906 8.016 -13.547 1 98.06 197 LEU B C 1
ATOM 3963 O O . LEU B 1 197 ? 14.414 8.578 -14.523 1 98.06 197 LEU B O 1
ATOM 3967 N N . GLY B 1 198 ? 12.719 8.258 -13.148 1 97.56 198 GLY B N 1
ATOM 3968 C CA . GLY B 1 198 ? 11.953 9.383 -13.664 1 97.56 198 GLY B CA 1
ATOM 3969 C C . GLY B 1 198 ? 11.18 9.055 -14.922 1 97.56 198 GLY B C 1
ATOM 3970 O O . GLY B 1 198 ? 10.523 9.93 -15.5 1 97.56 198 GLY B O 1
ATOM 3971 N N . LYS B 1 199 ? 11.188 7.793 -15.312 1 97.38 199 LYS B N 1
ATOM 3972 C CA . LYS B 1 199 ? 10.578 7.41 -16.578 1 97.38 199 LYS B CA 1
ATOM 3973 C C . LYS B 1 199 ? 9.453 6.398 -16.359 1 97.38 199 LYS B C 1
ATOM 3975 O O . LYS B 1 199 ? 9.57 5.504 -15.523 1 97.38 199 LYS B O 1
ATOM 3980 N N . LYS B 1 200 ? 8.414 6.574 -17.156 1 97.12 200 LYS B N 1
ATOM 3981 C CA . LYS B 1 200 ? 7.293 5.637 -17.141 1 97.12 200 LYS B CA 1
ATOM 3982 C C . LYS B 1 200 ? 7.648 4.34 -17.875 1 97.12 200 LYS B C 1
ATOM 3984 O O . LYS B 1 200 ? 8.117 4.371 -19.016 1 97.12 200 LYS B O 1
ATOM 3989 N N . VAL B 1 201 ? 7.504 3.215 -17.219 1 97.62 201 VAL B N 1
ATOM 3990 C CA . VAL B 1 201 ? 7.762 1.888 -17.766 1 97.62 201 VAL B CA 1
ATOM 3991 C C . VAL B 1 201 ? 6.488 1.048 -17.719 1 97.62 201 VAL B C 1
ATOM 3993 O O . VAL B 1 201 ? 5.816 0.991 -16.688 1 97.62 201 VAL B O 1
ATOM 3996 N N . LEU B 1 202 ? 6.133 0.433 -18.812 1 97.5 202 LEU B N 1
ATOM 3997 C CA . LEU B 1 202 ? 4.949 -0.415 -18.906 1 97.5 202 LEU B CA 1
ATOM 3998 C C . LEU B 1 202 ? 5.336 -1.89 -18.906 1 97.5 202 LEU B C 1
ATOM 4000 O O . LEU B 1 202 ? 6.234 -2.297 -19.656 1 97.5 202 LEU B O 1
ATOM 4004 N N . ARG B 1 203 ? 4.695 -2.621 -18 1 96.19 203 ARG B N 1
ATOM 4005 C CA . ARG B 1 203 ? 4.934 -4.059 -17.906 1 96.19 203 ARG B CA 1
ATOM 4006 C C . ARG B 1 203 ? 3.65 -4.844 -18.172 1 96.19 203 ARG B C 1
ATOM 4008 O O . ARG B 1 203 ? 2.605 -4.539 -17.578 1 96.19 203 ARG B O 1
ATOM 4015 N N . SER B 1 204 ? 3.752 -5.867 -18.969 1 94.75 204 SER B N 1
ATOM 4016 C CA . SER B 1 204 ? 2.582 -6.668 -19.312 1 94.75 204 SER B CA 1
ATOM 4017 C C . SER B 1 204 ? 1.994 -7.355 -18.094 1 94.75 204 SER B C 1
ATOM 4019 O O . SER B 1 204 ? 2.729 -7.754 -17.188 1 94.75 204 SER B O 1
ATOM 4021 N N . THR B 1 205 ? 0.662 -7.559 -18.094 1 96.06 205 THR B N 1
ATOM 4022 C CA . THR B 1 205 ? -0.022 -8.133 -16.938 1 96.06 205 THR B CA 1
ATOM 4023 C C . THR B 1 205 ? -0.757 -9.414 -17.328 1 96.06 205 THR B C 1
ATOM 4025 O O . THR B 1 205 ? -1.685 -9.836 -16.641 1 96.06 205 THR B O 1
ATOM 4028 N N . LEU B 1 206 ? -0.422 -9.969 -18.406 1 91.56 206 LEU B N 1
ATOM 4029 C CA . LEU B 1 206 ? -1.054 -11.211 -18.844 1 91.56 206 LEU B CA 1
ATOM 4030 C C . LEU B 1 206 ? -0.75 -12.344 -17.859 1 91.56 206 LEU B C 1
ATOM 4032 O O . LEU B 1 206 ? 0.387 -12.484 -17.406 1 91.56 206 LEU B O 1
ATOM 4036 N N . LEU B 1 207 ? -1.784 -13.062 -17.5 1 90.38 207 LEU B N 1
ATOM 4037 C CA . LEU B 1 207 ? -1.624 -14.188 -16.594 1 90.38 207 LEU B CA 1
ATOM 4038 C C . LEU B 1 207 ? -1.578 -15.508 -17.344 1 90.38 207 LEU B C 1
ATOM 4040 O O . LEU B 1 207 ? -1.802 -15.539 -18.562 1 90.38 207 LEU B O 1
ATOM 4044 N N . ASN B 1 208 ? -1.267 -16.516 -16.656 1 83.5 208 ASN B N 1
ATOM 4045 C CA . ASN B 1 208 ? -1.032 -17.812 -17.281 1 83.5 208 ASN B CA 1
ATOM 4046 C C . ASN B 1 208 ? -2.342 -18.5 -17.672 1 83.5 208 ASN B C 1
ATOM 4048 O O . ASN B 1 208 ? -3.102 -18.938 -16.797 1 83.5 208 ASN B O 1
ATOM 4052 N N . HIS B 1 209 ? -2.549 -18.703 -18.922 1 84.19 209 HIS B N 1
ATOM 4053 C CA . HIS B 1 209 ? -3.811 -19.203 -19.438 1 84.19 209 HIS B CA 1
ATOM 4054 C C . HIS B 1 209 ? -4.027 -20.656 -19.031 1 84.19 209 HIS B C 1
ATOM 4056 O O . HIS B 1 209 ? -5.148 -21.062 -18.703 1 84.19 209 HIS B O 1
ATOM 4062 N N . SER B 1 210 ? -2.99 -21.438 -19.078 1 81.81 210 SER B N 1
ATOM 4063 C CA . SER B 1 210 ? -3.113 -22.844 -18.734 1 81.81 210 SER B CA 1
ATOM 4064 C C . SER B 1 210 ? -3.531 -23.047 -17.281 1 81.81 210 SER B C 1
ATOM 4066 O O . SER B 1 210 ? -4.395 -23.875 -16.984 1 81.81 210 SER B O 1
ATOM 4068 N N . LEU B 1 211 ? -2.877 -22.281 -16.469 1 80.94 211 LEU B N 1
ATOM 4069 C CA . LEU B 1 211 ? -3.215 -22.359 -15.047 1 80.94 211 LEU B CA 1
ATOM 4070 C C . LEU B 1 211 ? -4.656 -21.922 -14.812 1 80.94 211 LEU B C 1
ATOM 4072 O O . LEU B 1 211 ? -5.359 -22.531 -13.992 1 80.94 211 LEU B O 1
ATOM 4076 N N . ILE B 1 212 ? -5.105 -20.969 -15.5 1 86.62 212 ILE B N 1
ATOM 4077 C CA . ILE B 1 212 ? -6.473 -20.469 -15.383 1 86.62 212 ILE B CA 1
ATOM 4078 C C . ILE B 1 212 ? -7.457 -21.562 -15.781 1 86.62 212 ILE B C 1
ATOM 4080 O O . ILE B 1 212 ? -8.461 -21.781 -15.102 1 86.62 212 ILE B O 1
ATOM 4084 N N . GLU B 1 213 ? -7.199 -22.203 -16.828 1 84.94 213 GLU B N 1
ATOM 4085 C CA . GLU B 1 213 ? -8.07 -23.266 -17.297 1 84.94 213 GLU B CA 1
ATOM 4086 C C . GLU B 1 213 ? -8.141 -24.406 -16.281 1 84.94 213 GLU B C 1
ATOM 4088 O O . GLU B 1 213 ? -9.219 -24.953 -16.031 1 84.94 213 GLU B O 1
ATOM 4093 N N . GLU B 1 214 ? -7.004 -24.672 -15.758 1 80.94 214 GLU B N 1
ATOM 4094 C CA . GLU B 1 214 ? -6.961 -25.719 -14.734 1 80.94 214 GLU B CA 1
ATOM 4095 C C . GLU B 1 214 ? -7.812 -25.344 -13.531 1 80.94 214 GLU B C 1
ATOM 4097 O O . GLU B 1 214 ? -8.547 -26.172 -13 1 80.94 214 GLU B O 1
ATOM 4102 N N . LEU B 1 215 ? -7.711 -24.109 -13.141 1 83.38 215 LEU B N 1
ATOM 4103 C CA . LEU B 1 215 ? -8.461 -23.641 -11.977 1 83.38 215 LEU B CA 1
ATOM 4104 C C . LEU B 1 215 ? -9.953 -23.594 -12.281 1 83.38 215 LEU B C 1
ATOM 4106 O O . LEU B 1 215 ? -10.773 -23.891 -11.414 1 83.38 215 LEU B O 1
ATOM 4110 N N . ALA B 1 216 ? -10.289 -23.188 -13.477 1 86.81 216 ALA B N 1
ATOM 4111 C CA . ALA B 1 216 ? -11.688 -23.141 -13.891 1 86.81 216 ALA B CA 1
ATOM 4112 C C . ALA B 1 216 ? -12.305 -24.531 -13.867 1 86.81 216 ALA B C 1
ATOM 4114 O O . ALA B 1 216 ? -13.445 -24.703 -13.414 1 86.81 216 ALA B O 1
ATOM 4115 N N . GLU B 1 217 ? -11.602 -25.469 -14.328 1 86 217 GLU B N 1
ATOM 4116 C CA . GLU B 1 217 ? -12.078 -26.844 -14.328 1 86 217 GLU B CA 1
ATOM 4117 C C . GLU B 1 217 ? -12.258 -27.375 -12.906 1 86 217 GLU B C 1
ATOM 4119 O O . GLU B 1 217 ? -13.227 -28.078 -12.617 1 86 217 GLU B O 1
ATOM 4124 N N . MET B 1 218 ? -11.305 -27.016 -12.086 1 81.31 218 MET B N 1
ATOM 4125 C CA . MET B 1 218 ? -11.383 -27.438 -10.688 1 81.31 218 MET B CA 1
ATOM 4126 C C . MET B 1 218 ? -12.602 -26.828 -10.008 1 81.31 218 MET B C 1
ATOM 4128 O O . MET B 1 218 ? -13.273 -27.484 -9.219 1 81.31 218 MET B O 1
ATOM 4132 N N . ALA B 1 219 ? -12.828 -25.562 -10.258 1 82.94 219 ALA B N 1
ATOM 4133 C CA . ALA B 1 219 ? -13.977 -24.875 -9.68 1 82.94 219 ALA B CA 1
ATOM 4134 C C . ALA B 1 219 ? -15.281 -25.578 -10.055 1 82.94 219 ALA B C 1
ATOM 4136 O O . ALA B 1 219 ? -16.172 -25.719 -9.219 1 82.94 219 ALA B O 1
ATOM 4137 N N . LYS B 1 220 ? -15.391 -26.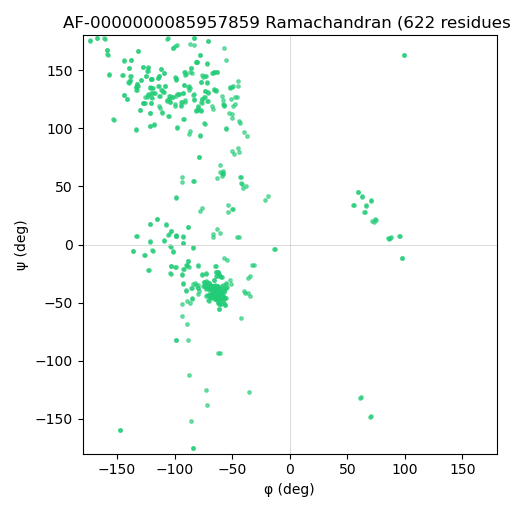016 -11.242 1 85.62 220 LYS B N 1
ATOM 4138 C CA . LYS B 1 220 ? -16.562 -26.75 -11.711 1 85.62 220 LYS B CA 1
ATOM 4139 C C . LYS B 1 220 ? -16.734 -28.078 -10.961 1 85.62 220 LYS B C 1
ATOM 4141 O O . LYS B 1 220 ? -17.844 -28.438 -10.562 1 85.62 220 LYS B O 1
ATOM 4146 N N . LYS B 1 221 ? -15.664 -28.688 -10.773 1 82.62 221 LYS B N 1
ATOM 4147 C CA . LYS B 1 221 ? -15.672 -30 -10.125 1 82.62 221 LYS B CA 1
ATOM 4148 C C . LYS B 1 221 ? -16.156 -29.891 -8.68 1 82.62 221 LYS B C 1
ATOM 4150 O O . LYS B 1 221 ? -16.828 -30.797 -8.18 1 82.62 221 LYS B O 1
ATOM 4155 N N . VAL B 1 222 ? -15.75 -28.797 -8.016 1 78.94 222 VAL B N 1
ATOM 4156 C CA . VAL B 1 222 ? -16.094 -28.688 -6.602 1 78.94 222 VAL B CA 1
ATOM 4157 C C . VAL B 1 222 ? -17.328 -27.781 -6.445 1 78.94 222 VAL B C 1
ATOM 4159 O O . VAL B 1 222 ? -17.641 -27.359 -5.336 1 78.94 222 VAL B O 1
ATOM 4162 N N . SER B 1 223 ? -17.969 -27.391 -7.473 1 83.62 223 SER B N 1
ATOM 4163 C CA . SER B 1 223 ? -19.219 -26.625 -7.508 1 83.62 223 SER B CA 1
ATOM 4164 C C . SER B 1 223 ? -19.047 -25.25 -6.867 1 83.62 223 SER B C 1
ATOM 4166 O O . SER B 1 223 ? -19.875 -24.844 -6.055 1 83.62 223 SER B O 1
ATOM 4168 N N . VAL B 1 224 ? -17.969 -24.609 -7.121 1 83.12 224 VAL B N 1
ATOM 4169 C CA . VAL B 1 224 ? -17.719 -23.219 -6.734 1 83.12 224 VAL B CA 1
ATOM 4170 C C . VAL B 1 224 ? -17.969 -22.297 -7.93 1 83.12 224 VAL B C 1
ATOM 4172 O O . VAL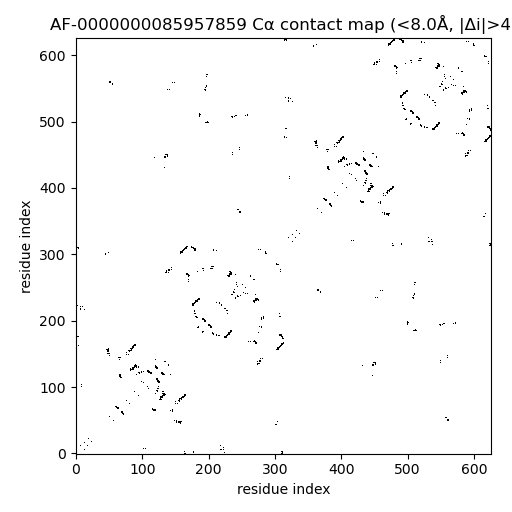 B 1 224 ? -17.391 -22.5 -9 1 83.12 224 VAL B O 1
ATOM 4175 N N . PRO B 1 225 ? -18.906 -21.391 -7.793 1 87.94 225 PRO B N 1
ATOM 4176 C CA . PRO B 1 225 ? -19.109 -20.453 -8.898 1 87.94 225 PRO B CA 1
ATOM 4177 C C . PRO B 1 225 ? -17.859 -19.672 -9.258 1 87.94 225 PRO B C 1
ATOM 4179 O O . PRO B 1 225 ? -17.25 -19.031 -8.398 1 87.94 225 PRO B O 1
ATOM 4182 N N . ALA B 1 226 ? -17.406 -19.812 -10.516 1 91.12 226 ALA B N 1
ATOM 4183 C CA . ALA B 1 226 ? -16.188 -19.141 -10.977 1 91.12 226 ALA B CA 1
ATOM 4184 C C . ALA B 1 226 ? -16.375 -18.578 -12.383 1 91.12 226 ALA B C 1
ATOM 4186 O O . ALA B 1 226 ? -17.094 -19.156 -13.195 1 91.12 226 ALA B O 1
ATOM 4187 N N . GLU B 1 227 ? -15.852 -17.453 -12.602 1 92.12 227 GLU B N 1
ATOM 4188 C CA . GLU B 1 227 ? -15.852 -16.812 -13.914 1 92.12 227 GLU B CA 1
ATOM 4189 C C . GLU B 1 227 ? -14.461 -16.297 -14.273 1 92.12 227 GLU B C 1
ATOM 4191 O O . GLU B 1 227 ? -13.75 -15.758 -13.414 1 92.12 227 GLU B O 1
ATOM 4196 N N . CYS B 1 228 ? -14.094 -16.547 -15.531 1 94.62 228 CYS B N 1
ATOM 4197 C CA . CYS B 1 228 ? -12.852 -15.961 -16.031 1 94.62 228 CYS B CA 1
ATOM 4198 C C . CYS B 1 228 ? -13.094 -14.57 -16.609 1 94.62 228 CYS B C 1
ATOM 4200 O O . CYS B 1 228 ? -14.117 -14.336 -17.266 1 94.62 228 CYS B O 1
ATOM 4202 N N . GLY B 1 229 ? -12.227 -13.656 -16.297 1 96.12 229 GLY B N 1
ATOM 4203 C CA . GLY B 1 229 ? -12.336 -12.312 -16.828 1 96.12 229 GLY B CA 1
ATOM 4204 C C . GLY B 1 229 ? -11.148 -11.43 -16.469 1 96.12 229 GLY B C 1
ATOM 4205 O O . GLY B 1 229 ? -10.242 -11.867 -15.75 1 96.12 229 GLY B O 1
ATOM 4206 N N . LYS B 1 230 ? -11.172 -10.242 -17 1 97.69 230 LYS B N 1
ATOM 4207 C CA . LYS B 1 230 ? -10.133 -9.273 -16.656 1 97.69 230 LYS B CA 1
ATOM 4208 C C . LYS B 1 230 ? -10.43 -8.586 -15.328 1 97.69 230 LYS B C 1
ATOM 4210 O O . LYS B 1 230 ? -11.562 -8.641 -14.844 1 97.69 230 LYS B O 1
ATOM 4215 N N . THR B 1 231 ? -9.398 -8.086 -14.711 1 98.12 231 THR B N 1
ATOM 4216 C CA . THR B 1 231 ? -9.516 -7.387 -13.438 1 98.12 231 THR B CA 1
ATOM 4217 C C . THR B 1 231 ? -9.016 -5.949 -13.555 1 98.12 231 THR B C 1
ATOM 4219 O O . THR B 1 231 ? -7.934 -5.707 -14.094 1 98.12 231 THR B O 1
ATOM 4222 N N . LEU B 1 232 ? -9.805 -4.992 -13.188 1 98.56 232 LEU B N 1
ATOM 4223 C CA . LEU B 1 232 ? -9.266 -3.646 -13 1 98.56 232 LEU B CA 1
ATOM 4224 C C . LEU B 1 232 ? -8.484 -3.543 -11.695 1 98.56 232 LEU B C 1
ATOM 4226 O O . LEU B 1 232 ? -9.023 -3.828 -10.625 1 98.56 232 LEU B O 1
ATOM 4230 N N . CYS B 1 233 ? -7.27 -3.189 -11.797 1 98.44 233 CYS B N 1
ATOM 4231 C CA . CYS B 1 233 ? -6.418 -2.947 -10.641 1 98.44 233 CYS B CA 1
ATOM 4232 C C . CYS B 1 233 ? -6.34 -1.458 -10.32 1 98.44 233 CYS B C 1
ATOM 4234 O O . CYS B 1 233 ? -5.566 -0.728 -10.945 1 98.44 233 CYS B O 1
ATOM 4236 N N . ALA B 1 234 ? -7.094 -1.043 -9.328 1 97.94 234 ALA B N 1
ATOM 4237 C CA . ALA B 1 234 ? -7.145 0.373 -8.969 1 97.94 234 ALA B CA 1
ATOM 4238 C C . ALA B 1 234 ? -6.094 0.714 -7.918 1 97.94 234 ALA B C 1
ATOM 4240 O O . ALA B 1 234 ? -5.84 -0.078 -7.008 1 97.94 234 ALA B O 1
ATOM 4241 N N . ASP B 1 235 ? -5.516 1.92 -7.949 1 97.06 235 ASP B N 1
ATOM 4242 C CA . ASP B 1 235 ? -4.539 2.393 -6.973 1 97.06 235 ASP B CA 1
ATOM 4243 C C . ASP B 1 235 ? -5.219 3.16 -5.84 1 97.06 235 ASP B C 1
ATOM 4245 O O . ASP B 1 235 ? -4.547 3.717 -4.969 1 97.06 235 ASP B O 1
ATOM 4249 N N . ASP B 1 236 ? -6.414 3.215 -5.926 1 96 236 ASP B N 1
ATOM 4250 C CA . ASP B 1 236 ? -7.246 3.951 -4.98 1 96 236 ASP B CA 1
ATOM 4251 C C . ASP B 1 236 ? -8.57 3.232 -4.734 1 96 236 ASP B C 1
ATOM 4253 O O . ASP B 1 236 ? -9.273 2.871 -5.684 1 96 236 ASP B O 1
ATOM 4257 N N . PHE B 1 237 ? -8.969 2.984 -3.445 1 97.56 237 PHE B N 1
ATOM 4258 C CA . PHE B 1 237 ? -10.141 2.207 -3.068 1 97.56 237 PHE B CA 1
ATOM 4259 C C . PHE B 1 237 ? -11.422 2.986 -3.35 1 97.56 237 PHE B C 1
ATOM 4261 O O . PHE B 1 237 ? -12.453 2.4 -3.691 1 97.56 237 PHE B O 1
ATOM 4268 N N . TYR B 1 238 ? -11.414 4.262 -3.26 1 97.88 238 TYR B N 1
ATOM 4269 C CA . TYR B 1 238 ? -12.633 5.062 -3.336 1 97.88 238 TYR B CA 1
ATOM 4270 C C . TYR B 1 238 ? -12.82 5.645 -4.73 1 97.88 238 TYR B C 1
ATOM 4272 O O . TYR B 1 238 ? -13.336 4.977 -5.625 1 97.88 238 TYR B O 1
ATOM 4280 N N . GLU B 1 239 ? -12.18 6.734 -5.051 1 97.81 239 GLU B N 1
ATOM 4281 C CA . GLU B 1 239 ? -12.391 7.379 -6.344 1 97.81 239 GLU B CA 1
ATOM 4282 C C . GLU B 1 239 ? -11.859 6.516 -7.484 1 97.81 239 GLU B C 1
ATOM 4284 O O . GLU B 1 239 ? -12.461 6.465 -8.562 1 97.81 239 GLU B O 1
ATOM 4289 N N . GLY B 1 240 ? -10.742 5.809 -7.242 1 97.69 240 GLY B N 1
ATOM 4290 C CA . GLY B 1 240 ? -10.164 4.953 -8.266 1 97.69 240 GLY B CA 1
ATOM 4291 C C . GLY B 1 240 ? -11.07 3.801 -8.664 1 97.69 240 GLY B C 1
ATOM 4292 O O . GLY B 1 240 ? -10.945 3.26 -9.766 1 97.69 240 GLY B O 1
ATOM 4293 N N . GLN B 1 241 ? -11.984 3.4 -7.789 1 97.5 241 GLN B N 1
ATOM 4294 C CA . GLN B 1 241 ? -12.93 2.32 -8.062 1 97.5 241 GLN B CA 1
ATOM 4295 C C . GLN B 1 241 ? -14.328 2.865 -8.336 1 97.5 241 GLN B C 1
ATOM 4297 O O . GLN B 1 241 ? -15.305 2.113 -8.336 1 97.5 241 GLN B O 1
ATOM 4302 N N . ALA B 1 242 ? -14.422 4.199 -8.461 1 97.5 242 ALA B N 1
ATOM 4303 C CA . ALA B 1 242 ? -15.656 4.914 -8.781 1 97.5 242 ALA B CA 1
ATOM 4304 C C . ALA B 1 242 ? -16.688 4.762 -7.66 1 97.5 242 ALA B C 1
ATOM 4306 O O . ALA B 1 242 ? -17.891 4.703 -7.918 1 97.5 242 ALA B O 1
ATOM 4307 N N . ARG B 1 243 ? -16.219 4.574 -6.465 1 97.38 243 ARG B N 1
ATOM 4308 C CA . ARG B 1 243 ? -17.141 4.465 -5.34 1 97.38 243 ARG B CA 1
ATOM 4309 C C . ARG B 1 243 ? -17.766 5.816 -5.008 1 97.38 243 ARG B C 1
ATOM 4311 O O . ARG B 1 243 ? -17.172 6.863 -5.266 1 97.38 243 ARG B O 1
ATOM 4318 N N . LEU B 1 244 ? -18.938 5.758 -4.391 1 96.75 244 LEU B N 1
ATOM 4319 C CA . LEU B 1 244 ? -19.703 6.977 -4.129 1 96.75 244 LEU B CA 1
ATOM 4320 C C . LEU B 1 244 ? -19.578 7.387 -2.666 1 96.75 244 LEU B C 1
ATOM 4322 O O . LEU B 1 244 ? -20.062 8.453 -2.275 1 96.75 244 LEU B O 1
ATOM 4326 N N . ASP B 1 245 ? -18.859 6.586 -1.888 1 96.38 245 ASP B N 1
ATOM 4327 C CA . ASP B 1 245 ? -18.969 6.762 -0.442 1 96.38 245 ASP B CA 1
ATOM 4328 C C . ASP B 1 245 ? -17.641 7.219 0.151 1 96.38 245 ASP B C 1
ATOM 4330 O O . ASP B 1 245 ? -17.375 7.02 1.341 1 96.38 245 ASP B O 1
ATOM 4334 N N . GLY B 1 246 ? -16.719 7.832 -0.649 1 97.44 246 GLY B N 1
ATOM 4335 C CA . GLY B 1 246 ? -15.477 8.383 -0.151 1 97.44 246 GLY B CA 1
ATOM 4336 C C . GLY B 1 246 ? -15.625 9.781 0.416 1 97.44 246 GLY B C 1
ATOM 4337 O O . GLY B 1 246 ? -16.734 10.328 0.462 1 97.44 246 GLY B O 1
ATOM 4338 N N . GLU B 1 247 ? -14.531 10.305 0.923 1 96.75 247 GLU B N 1
ATOM 4339 C CA . GLU B 1 247 ? -14.469 11.695 1.364 1 96.75 247 GLU B CA 1
ATOM 4340 C C . GLU B 1 247 ? -14.656 12.656 0.194 1 96.75 247 GLU B C 1
ATOM 4342 O O . GLU B 1 247 ? -15.227 13.734 0.356 1 96.75 247 GLU B O 1
ATOM 4347 N N . PHE B 1 248 ? -14.141 12.219 -0.89 1 95.12 248 PHE B N 1
ATOM 4348 C CA . PHE B 1 248 ? -14.211 12.984 -2.129 1 95.12 248 PHE B CA 1
ATOM 4349 C C . PHE B 1 248 ? -15.055 12.258 -3.168 1 95.12 248 PHE B C 1
ATOM 4351 O O . PHE B 1 248 ? -14.984 11.031 -3.281 1 95.12 248 PHE B O 1
ATOM 4358 N N . CYS B 1 249 ? -15.906 12.984 -3.861 1 95.06 249 CYS B N 1
ATOM 4359 C CA . CYS B 1 249 ? -16.609 12.438 -5.008 1 95.06 249 CYS B CA 1
ATOM 4360 C C . CYS B 1 249 ? -17 13.539 -5.988 1 95.06 249 CYS B C 1
ATOM 4362 O O . CYS B 1 249 ? -17.906 14.328 -5.711 1 95.06 249 CYS B O 1
ATOM 4364 N N . ALA B 1 250 ? -16.328 13.578 -7.129 1 94.88 250 ALA B N 1
ATOM 4365 C CA . ALA B 1 250 ? -16.562 14.625 -8.125 1 94.88 250 ALA B CA 1
ATOM 4366 C C . ALA B 1 250 ? -17.297 14.07 -9.344 1 94.88 250 ALA B C 1
ATOM 4368 O O . ALA B 1 250 ? -17.203 14.633 -10.438 1 94.88 250 ALA B O 1
ATOM 4369 N N . TYR B 1 251 ? -17.922 12.938 -9.32 1 96.94 251 TYR B N 1
ATOM 4370 C CA . TYR B 1 251 ? -18.703 12.305 -10.367 1 96.94 251 TYR B CA 1
ATOM 4371 C C . TYR B 1 251 ? -20.047 11.828 -9.828 1 96.94 251 TYR B C 1
ATOM 4373 O O . TYR B 1 251 ? -20.25 11.758 -8.609 1 96.94 251 TYR B O 1
ATOM 4381 N N . THR B 1 252 ? -20.969 11.492 -10.695 1 96.5 252 THR B N 1
ATOM 4382 C CA . THR B 1 252 ? -22.328 11.133 -10.312 1 96.5 252 THR B CA 1
ATOM 4383 C C . THR B 1 252 ? -22.516 9.617 -10.328 1 96.5 252 THR B C 1
ATOM 4385 O O . THR B 1 252 ? -21.641 8.883 -10.797 1 96.5 252 THR B O 1
ATOM 4388 N N . SER B 1 253 ? -23.656 9.203 -9.773 1 95.81 253 SER B N 1
ATOM 4389 C CA . SER B 1 253 ? -24.016 7.797 -9.852 1 95.81 253 SER B CA 1
ATOM 4390 C C . SER B 1 253 ? -24.109 7.324 -11.297 1 95.81 253 SER B C 1
ATOM 4392 O O . SER B 1 253 ? -23.781 6.172 -11.602 1 95.81 253 SER B O 1
ATOM 4394 N N . LYS B 1 254 ? -24.547 8.18 -12.156 1 97.38 254 LYS B N 1
ATOM 4395 C CA . LYS B 1 254 ? -24.625 7.848 -13.578 1 97.38 254 LYS B CA 1
ATOM 4396 C C . LYS B 1 254 ? -23.234 7.652 -14.172 1 97.38 254 LYS B C 1
ATOM 4398 O O . LYS B 1 254 ? -23.016 6.73 -14.961 1 97.38 254 LYS B O 1
ATOM 4403 N N . ASP B 1 255 ? -22.297 8.531 -13.781 1 97.94 255 ASP B N 1
ATOM 4404 C CA . ASP B 1 255 ? -20.922 8.391 -14.227 1 97.94 255 ASP B CA 1
ATOM 4405 C C . ASP B 1 255 ? -20.344 7.039 -13.812 1 97.94 255 ASP B C 1
ATOM 4407 O O . ASP B 1 255 ? -19.672 6.375 -14.602 1 97.94 255 ASP B O 1
ATOM 4411 N N . LYS B 1 256 ? -20.594 6.691 -12.562 1 97.38 256 LYS B N 1
ATOM 4412 C CA . LYS B 1 256 ? -20.156 5.391 -12.062 1 97.38 256 LYS B CA 1
ATOM 4413 C C . LYS B 1 256 ? -20.75 4.258 -12.898 1 97.38 256 LYS B C 1
ATOM 4415 O O . LYS B 1 256 ? -20.016 3.348 -13.312 1 97.38 256 LYS B O 1
ATOM 4420 N N . TYR B 1 257 ? -22.016 4.312 -13.117 1 97.31 257 TYR B N 1
ATOM 4421 C CA . TYR B 1 257 ? -22.688 3.266 -13.867 1 97.31 257 TYR B CA 1
ATOM 4422 C C . TYR B 1 257 ? -22.109 3.137 -15.273 1 97.31 257 TYR B C 1
ATOM 4424 O O . TYR B 1 257 ? -21.844 2.027 -15.742 1 97.31 257 TYR B O 1
ATOM 4432 N N . ASP B 1 258 ? -21.922 4.242 -15.93 1 98.19 258 ASP B N 1
ATOM 4433 C CA . ASP B 1 258 ? -21.344 4.242 -17.281 1 98.19 258 ASP B CA 1
ATOM 4434 C C . ASP B 1 258 ? -19.938 3.648 -17.266 1 98.19 258 ASP B C 1
ATOM 4436 O O . ASP B 1 258 ? -19.578 2.914 -18.188 1 98.19 258 ASP B O 1
ATOM 4440 N N . PHE B 1 259 ? -19.203 3.98 -16.297 1 98.5 259 PHE B N 1
ATOM 4441 C CA . PHE B 1 259 ? -17.859 3.457 -16.172 1 98.5 259 PHE B CA 1
ATOM 4442 C C . PHE B 1 259 ? -17.875 1.944 -15.992 1 98.5 259 PHE B C 1
ATOM 4444 O O . PHE B 1 259 ? -17.109 1.225 -16.641 1 98.5 259 PHE B O 1
ATOM 4451 N N . LEU B 1 260 ? -18.734 1.452 -15.125 1 97.88 260 LEU B N 1
ATOM 4452 C CA . LEU B 1 260 ? -18.844 0.019 -14.883 1 97.88 260 LEU B CA 1
ATOM 4453 C C . LEU B 1 260 ? -19.266 -0.713 -16.156 1 97.88 260 LEU B C 1
ATOM 4455 O O . LEU B 1 260 ? -18.812 -1.824 -16.422 1 97.88 260 LEU B O 1
ATOM 4459 N N . GLN B 1 261 ? -20.125 -0.109 -16.922 1 98.06 261 GLN B N 1
ATOM 4460 C CA . GLN B 1 261 ? -20.531 -0.693 -18.188 1 98.06 261 GLN B CA 1
ATOM 4461 C C . GLN B 1 261 ? -19.359 -0.767 -19.156 1 98.06 261 GLN B C 1
ATOM 4463 O O . GLN B 1 261 ? -19.203 -1.757 -19.875 1 98.06 261 GLN B O 1
ATOM 4468 N N . THR B 1 262 ? -18.609 0.274 -19.172 1 98.5 262 THR B N 1
ATOM 4469 C CA . THR B 1 262 ? -17.422 0.283 -20 1 98.5 262 THR B CA 1
ATOM 4470 C C . THR B 1 262 ? -16.469 -0.852 -19.609 1 98.5 262 THR B C 1
ATOM 4472 O O . THR B 1 262 ? -15.945 -1.556 -20.469 1 98.5 262 THR B O 1
ATOM 4475 N N . LEU B 1 263 ? -16.25 -1.023 -18.312 1 98.44 263 LEU B N 1
ATOM 4476 C CA . LEU B 1 263 ? -15.414 -2.105 -17.812 1 98.44 263 LEU B CA 1
ATOM 4477 C C . LEU B 1 263 ? -15.969 -3.463 -18.25 1 98.44 263 LEU B C 1
ATOM 4479 O O . LEU B 1 263 ? -15.219 -4.316 -18.719 1 98.44 263 LEU B O 1
ATOM 4483 N N . TYR B 1 264 ? -17.219 -3.605 -18.109 1 97.88 264 TYR B N 1
ATOM 4484 C CA . TYR B 1 264 ? -17.859 -4.863 -18.469 1 97.88 264 TYR B CA 1
ATOM 4485 C C . TYR B 1 264 ? -17.656 -5.188 -19.938 1 97.88 264 TYR B C 1
ATOM 4487 O O . TYR B 1 264 ? -17.328 -6.32 -20.297 1 97.88 264 TYR B O 1
ATOM 4495 N N . LYS B 1 265 ? -17.844 -4.242 -20.75 1 98.31 265 LYS B N 1
ATOM 4496 C CA . LYS B 1 265 ? -17.688 -4.414 -22.188 1 98.31 265 LYS B CA 1
ATOM 4497 C C . LYS B 1 265 ? -16.25 -4.762 -22.547 1 98.31 265 LYS B C 1
ATOM 4499 O O . LYS B 1 265 ? -16 -5.465 -23.531 1 98.31 265 LYS B O 1
ATOM 4504 N N . LYS B 1 266 ? -15.336 -4.336 -21.719 1 98.25 266 LYS B N 1
ATOM 4505 C CA . LYS B 1 266 ? -13.922 -4.617 -21.953 1 98.25 266 LYS B CA 1
ATOM 4506 C C . LYS B 1 266 ? -13.547 -5.996 -21.406 1 98.25 266 LYS B C 1
ATOM 4508 O O . LYS B 1 266 ? -12.383 -6.406 -21.5 1 98.25 266 LYS B O 1
ATOM 4513 N N . GLY B 1 267 ? -14.469 -6.668 -20.812 1 98.06 267 GLY B N 1
ATOM 4514 C CA . GLY B 1 267 ? -14.219 -8.016 -20.312 1 98.06 267 GLY B CA 1
ATOM 4515 C C . GLY B 1 267 ? -13.836 -8.047 -18.844 1 98.06 267 GLY B C 1
ATOM 4516 O O . GLY B 1 267 ? -13.438 -9.094 -18.328 1 98.06 267 GLY B O 1
ATOM 4517 N N . VAL B 1 268 ? -13.922 -6.906 -18.188 1 98.25 268 VAL B N 1
ATOM 4518 C CA . VAL B 1 268 ? -13.594 -6.832 -16.766 1 98.25 268 VAL B CA 1
ATOM 4519 C C . VAL B 1 268 ? -14.734 -7.41 -15.938 1 98.25 268 VAL B C 1
ATOM 4521 O O . VAL B 1 268 ? -15.906 -7.148 -16.219 1 98.25 268 VAL B O 1
ATOM 4524 N N . ARG B 1 269 ? -14.344 -8.172 -14.875 1 97.31 269 ARG B N 1
ATOM 4525 C CA . ARG B 1 269 ? -15.367 -8.812 -14.062 1 97.31 269 ARG B CA 1
ATOM 4526 C C . ARG B 1 269 ? -15.195 -8.461 -12.586 1 97.31 269 ARG B C 1
ATOM 4528 O O . ARG B 1 269 ? -16.062 -8.766 -11.766 1 97.31 269 ARG B O 1
ATOM 4535 N N . ASN B 1 270 ? -14.109 -7.832 -12.266 1 96.56 270 ASN B N 1
ATOM 4536 C CA . ASN B 1 270 ? -13.922 -7.414 -10.875 1 96.56 270 ASN B CA 1
ATOM 4537 C C . ASN B 1 270 ? -12.914 -6.27 -10.766 1 96.56 270 ASN B C 1
ATOM 4539 O O . ASN B 1 270 ? -12.219 -5.953 -11.734 1 96.56 270 ASN B O 1
ATOM 4543 N N . ILE B 1 271 ? -12.93 -5.598 -9.633 1 97.62 271 ILE B N 1
ATOM 4544 C CA . ILE B 1 271 ? -12.031 -4.5 -9.289 1 97.62 271 ILE B CA 1
ATOM 4545 C C . ILE B 1 271 ? -11.312 -4.812 -7.977 1 97.62 271 ILE B C 1
ATOM 4547 O O . ILE B 1 271 ? -11.945 -5.215 -6.996 1 97.62 271 ILE B O 1
ATOM 4551 N N . GLU B 1 272 ? -10.039 -4.738 -7.953 1 96.88 272 GLU B N 1
ATOM 4552 C CA . GLU B 1 272 ? -9.227 -4.887 -6.746 1 96.88 272 GLU B CA 1
ATOM 4553 C C . GLU B 1 272 ? -7.969 -4.027 -6.816 1 96.88 272 GLU B C 1
ATOM 4555 O O . GLU B 1 272 ? -7.965 -2.967 -7.445 1 96.88 272 GLU B O 1
ATOM 4560 N N . MET B 1 273 ? -6.887 -4.332 -6.012 1 97.88 273 MET B N 1
ATOM 4561 C CA . MET B 1 273 ? -5.906 -3.254 -5.895 1 97.88 273 MET B CA 1
ATOM 4562 C C . MET B 1 273 ? -4.488 -3.783 -6.094 1 97.88 273 MET B C 1
ATOM 4564 O O . MET B 1 273 ? -3.518 -3.045 -5.926 1 97.88 273 MET B O 1
ATOM 4568 N N . GLU B 1 274 ? -4.246 -5.082 -6.5 1 97.81 274 GLU B N 1
ATOM 4569 C CA . GLU B 1 274 ? -2.863 -5.547 -6.449 1 97.81 274 GLU B CA 1
ATOM 4570 C C . GLU B 1 274 ? -2.496 -6.328 -7.707 1 97.81 274 GLU B C 1
ATOM 4572 O O . GLU B 1 274 ? -1.325 -6.641 -7.93 1 97.81 274 GLU B O 1
ATOM 4577 N N . SER B 1 275 ? -3.367 -6.613 -8.617 1 97.38 275 SER B N 1
ATOM 4578 C CA . SER B 1 275 ? -3.217 -7.648 -9.633 1 97.38 275 SER B CA 1
ATOM 4579 C C . SER B 1 275 ? -2.195 -7.242 -10.688 1 97.38 275 SER B C 1
ATOM 4581 O O . SER B 1 275 ? -1.485 -8.086 -11.234 1 97.38 275 SER B O 1
ATOM 4583 N N . THR B 1 276 ? -2.129 -5.945 -11.039 1 98 276 THR B N 1
ATOM 4584 C CA . THR B 1 276 ? -1.206 -5.555 -12.102 1 98 276 THR B CA 1
ATOM 4585 C C . THR B 1 276 ? 0.237 -5.836 -11.695 1 98 276 THR B C 1
ATOM 4587 O O . THR B 1 276 ? 1.007 -6.406 -12.469 1 98 276 THR B O 1
ATOM 4590 N N . CYS B 1 277 ? 0.568 -5.449 -10.5 1 98.06 277 CYS B N 1
ATOM 4591 C CA . CYS B 1 277 ? 1.926 -5.672 -10.016 1 98.06 277 CYS B CA 1
ATOM 4592 C C . CYS B 1 277 ? 2.221 -7.16 -9.875 1 98.06 277 CYS B C 1
ATOM 4594 O O . CYS B 1 277 ? 3.273 -7.633 -10.305 1 98.06 277 CYS B O 1
ATOM 4596 N N . PHE B 1 278 ? 1.263 -7.922 -9.305 1 97.25 278 PHE B N 1
ATOM 4597 C CA . PHE B 1 278 ? 1.418 -9.359 -9.125 1 97.25 278 PHE B CA 1
ATOM 4598 C C . PHE B 1 278 ? 1.7 -10.047 -10.453 1 97.25 278 PHE B C 1
ATOM 4600 O O . PHE B 1 278 ? 2.686 -10.773 -10.586 1 97.25 278 PHE B O 1
ATOM 4607 N N . ALA B 1 279 ? 0.861 -9.766 -11.391 1 95.12 279 ALA B N 1
ATOM 4608 C CA . ALA B 1 279 ? 0.965 -10.391 -12.703 1 95.12 279 ALA B CA 1
ATOM 4609 C C . ALA B 1 279 ? 2.27 -10.008 -13.398 1 95.12 279 ALA B C 1
ATOM 4611 O O . ALA B 1 279 ? 2.98 -10.867 -13.922 1 95.12 279 ALA B O 1
ATOM 4612 N N . SER B 1 280 ? 2.574 -8.766 -13.375 1 95.69 280 SER B N 1
ATOM 4613 C CA . SER B 1 280 ? 3.74 -8.273 -14.102 1 95.69 280 SER B CA 1
ATOM 4614 C C . SER B 1 280 ? 5.031 -8.844 -13.523 1 95.69 280 SER B C 1
ATOM 4616 O O . SER B 1 280 ? 5.945 -9.203 -14.266 1 95.69 280 SER B O 1
ATOM 4618 N N . MET B 1 281 ? 5.152 -8.922 -12.273 1 94.44 281 MET B N 1
ATOM 4619 C CA . MET B 1 281 ? 6.395 -9.352 -11.641 1 94.44 281 MET B CA 1
ATOM 4620 C C . MET B 1 281 ? 6.621 -10.844 -11.844 1 94.44 281 MET B C 1
ATOM 4622 O O . MET B 1 281 ? 7.727 -11.273 -12.18 1 94.44 281 MET B O 1
ATOM 4626 N N . PHE B 1 282 ? 5.613 -11.617 -11.68 1 91.69 282 PHE B N 1
ATOM 4627 C CA . PHE B 1 282 ? 5.793 -13.055 -11.875 1 91.69 282 PHE B CA 1
ATOM 4628 C C . PHE B 1 282 ? 6.004 -13.375 -13.352 1 91.69 282 PHE B C 1
ATOM 4630 O O . PHE B 1 282 ? 6.734 -14.312 -13.688 1 91.69 282 PHE B O 1
ATOM 4637 N N . ARG B 1 283 ? 5.34 -12.578 -14.172 1 89.62 283 ARG B N 1
ATOM 4638 C CA . ARG B 1 283 ? 5.602 -12.758 -15.594 1 89.62 283 ARG B CA 1
ATOM 4639 C C . ARG B 1 283 ? 7.07 -12.531 -15.922 1 89.62 283 ARG B C 1
ATOM 4641 O O . ARG B 1 283 ? 7.66 -13.266 -16.719 1 89.62 283 ARG B O 1
ATOM 4648 N N . ARG B 1 284 ? 7.648 -11.531 -15.32 1 89.38 284 ARG B N 1
ATOM 4649 C CA . ARG B 1 284 ? 9.055 -11.219 -15.547 1 89.38 284 ARG B CA 1
ATOM 4650 C C . ARG B 1 284 ? 9.945 -12.375 -15.086 1 89.38 284 ARG B C 1
ATOM 4652 O O . ARG B 1 284 ? 10.969 -12.656 -15.711 1 89.38 284 ARG B O 1
ATOM 4659 N N . VAL B 1 285 ? 9.594 -13.008 -14.031 1 88.44 285 VAL B N 1
ATOM 4660 C CA . VAL B 1 285 ? 10.406 -14.078 -13.461 1 88.44 285 VAL B CA 1
ATOM 4661 C C . VAL B 1 285 ? 10.172 -15.375 -14.242 1 88.44 285 VAL B C 1
ATOM 4663 O O . VAL B 1 285 ? 11.078 -16.203 -14.375 1 88.44 285 VAL B O 1
ATOM 4666 N N . CYS B 1 286 ? 8.977 -15.672 -14.75 1 74.38 286 CYS B N 1
ATOM 4667 C CA . CYS B 1 286 ? 8.633 -16.922 -15.422 1 74.38 286 CYS B CA 1
ATOM 4668 C C . CYS B 1 286 ? 9.016 -16.875 -16.891 1 74.38 286 CYS B C 1
ATOM 4670 O O . CYS B 1 286 ? 9.312 -17.906 -17.5 1 74.38 286 CYS B O 1
ATOM 4672 N N . ILE B 1 287 ? 8.773 -15.828 -17.797 1 54.97 287 ILE B N 1
ATOM 4673 C CA . ILE B 1 287 ? 8.953 -15.781 -19.234 1 54.97 287 ILE B CA 1
ATOM 4674 C C . ILE B 1 287 ? 10.383 -15.375 -19.562 1 54.97 287 ILE B C 1
ATOM 4676 O O . ILE B 1 287 ? 10.805 -14.258 -19.266 1 54.97 287 ILE B O 1
ATOM 4680 N N . PRO B 1 288 ? 11.281 -16.219 -19.844 1 45.84 288 PRO B N 1
ATOM 4681 C CA . PRO B 1 288 ? 12.586 -15.82 -20.375 1 45.84 288 PRO B CA 1
ATOM 4682 C C . PRO B 1 288 ? 12.477 -14.852 -21.547 1 45.84 288 PRO B C 1
ATOM 4684 O O . PRO B 1 288 ? 11.477 -14.875 -22.266 1 45.84 288 PRO B O 1
ATOM 4687 N N . GLU B 1 289 ? 13.062 -13.578 -21.391 1 40.84 289 GLU B N 1
ATOM 4688 C CA . GLU B 1 289 ? 13.109 -12.547 -22.422 1 40.84 289 GLU B CA 1
ATOM 4689 C C . GLU B 1 289 ? 13.266 -13.156 -23.812 1 40.84 289 GLU B C 1
ATOM 4691 O O . GLU B 1 289 ? 13.234 -12.445 -24.828 1 40.84 289 GLU B O 1
ATOM 4696 N N . LYS B 1 290 ? 13.812 -14.273 -24.031 1 36.78 290 LYS B N 1
ATOM 4697 C CA . LYS B 1 290 ? 14.141 -14.562 -25.438 1 36.78 290 LYS B CA 1
ATOM 4698 C C . LYS B 1 290 ? 12.906 -14.43 -26.328 1 36.78 290 LYS B C 1
ATOM 4700 O O . LYS B 1 290 ? 13 -14.57 -27.547 1 36.78 290 LYS B O 1
ATOM 4705 N N . ASP B 1 291 ? 11.695 -14.727 -25.938 1 38.47 291 ASP B N 1
ATOM 4706 C CA . ASP B 1 291 ? 10.688 -14.812 -26.984 1 38.47 291 ASP B CA 1
ATOM 4707 C C . ASP B 1 291 ? 10.266 -13.422 -27.453 1 38.47 291 ASP B C 1
ATOM 4709 O O . ASP B 1 291 ? 9.117 -13.023 -27.25 1 38.47 291 ASP B O 1
ATOM 4713 N N . LYS B 1 292 ? 11.008 -12.32 -27.5 1 36.41 292 LYS B N 1
ATOM 4714 C CA . LYS B 1 292 ? 10.641 -11.219 -28.391 1 36.41 292 LYS B CA 1
ATOM 4715 C C . LYS B 1 292 ? 10.414 -11.719 -29.812 1 36.41 292 LYS B C 1
ATOM 4717 O O . LYS B 1 292 ? 10.172 -10.93 -30.719 1 36.41 292 LYS B O 1
ATOM 4722 N N . HIS B 1 293 ? 11.109 -12.703 -30.312 1 31.06 293 HIS B N 1
ATOM 4723 C CA . HIS B 1 293 ? 10.828 -13.086 -31.688 1 31.06 293 HIS B CA 1
ATOM 4724 C C . HIS B 1 293 ? 9.477 -13.797 -31.781 1 31.06 293 HIS B C 1
ATOM 4726 O O . HIS B 1 293 ? 9.148 -14.641 -30.953 1 31.06 293 HIS B O 1
ATOM 4732 N N . PRO B 1 294 ? 8.43 -13.281 -32.688 1 33.06 294 PRO B N 1
ATOM 4733 C CA . PRO B 1 294 ? 7.094 -13.789 -33 1 33.06 294 PRO B CA 1
ATOM 4734 C C . PRO B 1 294 ? 7.035 -15.32 -33 1 33.06 294 PRO B C 1
ATOM 4736 O O . PRO B 1 294 ? 5.969 -15.891 -33.25 1 33.06 294 PRO B O 1
ATOM 4739 N N . ARG B 1 295 ? 8.094 -16 -33.656 1 32 295 ARG B N 1
ATOM 4740 C CA . ARG B 1 295 ? 7.793 -17.266 -34.281 1 32 295 ARG B CA 1
ATOM 4741 C C . ARG B 1 295 ? 7.285 -18.297 -33.281 1 32 295 ARG B C 1
ATOM 4743 O O . ARG B 1 295 ? 6.258 -18.938 -33.531 1 32 295 ARG B O 1
ATOM 4750 N N . SER B 1 296 ? 8.32 -19.172 -32.719 1 29.97 296 SER B N 1
ATOM 4751 C CA . SER B 1 296 ? 7.957 -20.547 -32.375 1 29.97 296 SER B CA 1
ATOM 4752 C C . SER B 1 296 ? 7.121 -20.594 -31.109 1 29.97 296 SER B C 1
ATOM 4754 O O . SER B 1 296 ? 7.375 -19.844 -30.172 1 29.97 296 SER B O 1
ATOM 4756 N N . ARG B 1 297 ? 5.805 -20.812 -31.078 1 33.44 297 ARG B N 1
ATOM 4757 C CA . ARG B 1 297 ? 4.863 -21.391 -30.125 1 33.44 297 ARG B CA 1
ATOM 4758 C C . ARG B 1 297 ? 5.598 -22.156 -29.016 1 33.44 297 ARG B C 1
ATOM 4760 O O . ARG B 1 297 ? 5.023 -23.031 -28.375 1 33.44 297 ARG B O 1
ATOM 4767 N N . GLU B 1 298 ? 6.887 -22.203 -29.188 1 30.58 298 GLU B N 1
ATOM 4768 C CA . GLU B 1 298 ? 7.492 -23.125 -28.219 1 30.58 298 GLU B CA 1
ATOM 4769 C C . GLU B 1 298 ? 7.121 -22.75 -26.797 1 30.58 298 GLU B C 1
ATOM 4771 O O . GLU B 1 298 ? 6.777 -21.594 -26.516 1 30.58 298 GLU B O 1
ATOM 4776 N N . SER B 1 299 ? 7.242 -23.797 -25.812 1 31.23 299 SER B N 1
ATOM 4777 C CA . SER B 1 299 ? 6.844 -24.141 -24.453 1 31.23 299 SER B CA 1
ATOM 4778 C C . SER B 1 299 ? 7.324 -23.094 -23.453 1 31.23 299 SER B C 1
ATOM 4780 O O . SER B 1 299 ? 8.531 -22.875 -23.297 1 31.23 299 SER B O 1
ATOM 4782 N N . TRP B 1 300 ? 6.922 -21.906 -23.5 1 34.56 300 TRP B N 1
ATOM 4783 C CA . TRP B 1 300 ? 6.996 -21.234 -22.203 1 34.56 300 TRP B CA 1
ATOM 4784 C C . TRP B 1 300 ? 7.094 -22.25 -21.062 1 34.56 300 TRP B C 1
ATOM 4786 O O . TRP B 1 300 ? 6.078 -22.625 -20.484 1 34.56 300 TRP B O 1
ATOM 4796 N N . LYS B 1 301 ? 7.836 -23.219 -21.219 1 34.28 301 LYS B N 1
ATOM 4797 C CA . LYS B 1 301 ? 7.996 -24.234 -20.172 1 34.28 301 LYS B CA 1
ATOM 4798 C C . LYS B 1 301 ? 8.555 -23.625 -18.891 1 34.28 301 LYS B C 1
ATOM 4800 O O . LYS B 1 301 ? 9.57 -24.078 -18.375 1 34.28 301 LYS B O 1
ATOM 4805 N N . THR B 1 302 ? 8.664 -22.266 -18.703 1 43.78 302 THR B N 1
ATOM 4806 C CA . THR B 1 302 ? 9.141 -21.922 -17.375 1 43.78 302 THR B CA 1
ATOM 4807 C C . THR B 1 302 ? 8.117 -22.312 -16.312 1 43.78 302 THR B C 1
ATOM 4809 O O . THR B 1 302 ? 6.914 -22.094 -16.484 1 43.78 302 THR B O 1
ATOM 4812 N N . ALA B 1 303 ? 8.516 -23.25 -15.43 1 46.25 303 ALA B N 1
ATOM 4813 C CA . ALA B 1 303 ? 7.867 -24.016 -14.367 1 46.25 303 ALA B CA 1
ATOM 4814 C C . ALA B 1 303 ? 7.168 -23.094 -13.375 1 46.25 303 ALA B C 1
ATOM 4816 O O . ALA B 1 303 ? 6.293 -23.531 -12.625 1 46.25 303 ALA B O 1
ATOM 4817 N N . GLN B 1 304 ? 7.449 -21.766 -13.43 1 42.5 304 GLN B N 1
ATOM 4818 C CA . GLN B 1 304 ? 6.715 -20.969 -12.445 1 42.5 304 GLN B CA 1
ATOM 4819 C C . GLN B 1 304 ? 5.391 -20.469 -13.023 1 42.5 304 GLN B C 1
ATOM 4821 O O . GLN B 1 304 ? 5.324 -20.094 -14.195 1 42.5 304 GLN B O 1
ATOM 4826 N N . MET B 1 305 ? 4.234 -20.828 -12.32 1 50.78 305 MET B N 1
ATOM 4827 C CA . MET B 1 305 ? 2.906 -20.359 -12.727 1 50.78 305 MET B CA 1
ATOM 4828 C C . MET B 1 305 ? 2.32 -19.422 -11.68 1 50.78 305 MET B C 1
ATOM 4830 O O . MET B 1 305 ? 2.678 -19.484 -10.508 1 50.78 305 MET B O 1
ATOM 4834 N N . TYR B 1 306 ? 1.574 -18.422 -12.141 1 55.94 306 TYR B N 1
ATOM 4835 C CA . TYR B 1 306 ? 0.985 -17.422 -11.258 1 55.94 306 TYR B CA 1
ATOM 4836 C C . TYR B 1 306 ? -0.432 -17.062 -11.695 1 55.94 306 TYR B C 1
ATOM 4838 O O . TYR B 1 306 ? -0.758 -17.156 -12.883 1 55.94 306 TYR B O 1
ATOM 4846 N N . GLU B 1 307 ? -1.279 -16.922 -10.648 1 60.66 307 GLU B N 1
ATOM 4847 C CA . GLU B 1 307 ? -2.68 -16.609 -10.922 1 60.66 307 GLU B CA 1
ATOM 4848 C C . GLU B 1 307 ? -3.256 -15.688 -9.852 1 60.66 307 GLU B C 1
ATOM 4850 O O . GLU B 1 307 ? -2.76 -15.648 -8.719 1 60.66 307 GLU B O 1
ATOM 4855 N N . VAL B 1 308 ? -4.129 -14.844 -10.25 1 53.81 308 VAL B N 1
ATOM 4856 C CA . VAL B 1 308 ? -4.891 -13.984 -9.352 1 53.81 308 VAL B CA 1
ATOM 4857 C C . VAL B 1 308 ? -6.332 -14.484 -9.258 1 53.81 308 VAL B C 1
ATOM 4859 O O . VAL B 1 308 ? -6.996 -14.68 -10.273 1 53.81 308 VAL B O 1
ATOM 4862 N N . MET B 1 309 ? -6.746 -14.758 -8.055 1 59.59 309 MET B N 1
ATOM 4863 C CA . MET B 1 309 ? -8.109 -15.188 -7.766 1 59.59 309 MET B CA 1
ATOM 4864 C C . MET B 1 309 ? -8.742 -14.297 -6.703 1 59.59 309 MET B C 1
ATOM 4866 O O . MET B 1 309 ? -8.18 -14.109 -5.625 1 59.59 309 MET B O 1
ATOM 4870 N N . THR B 1 310 ? -9.82 -13.719 -7.109 1 51.75 310 THR B N 1
ATOM 4871 C CA . THR B 1 310 ? -10.492 -12.859 -6.141 1 51.75 310 THR B CA 1
ATOM 4872 C C . THR B 1 310 ? -11.969 -13.211 -6.043 1 51.75 310 THR B C 1
ATOM 4874 O O . THR B 1 310 ? -12.562 -13.695 -7.012 1 51.75 310 THR B O 1
ATOM 4877 N N . THR B 1 311 ? -12.539 -13.18 -4.828 1 53.56 311 THR B N 1
ATOM 4878 C CA . THR B 1 311 ? -13.969 -13.383 -4.621 1 53.56 311 THR B CA 1
ATOM 4879 C C . THR B 1 311 ? -14.711 -12.047 -4.621 1 53.56 311 THR B C 1
ATOM 4881 O O . THR B 1 311 ? -14.32 -11.117 -3.914 1 53.56 311 THR B O 1
ATOM 4884 N N . SER B 1 312 ? -15.719 -12.086 -5.391 1 49.81 312 SER B N 1
ATOM 4885 C CA . SER B 1 312 ? -16.516 -10.867 -5.504 1 49.81 312 SER B CA 1
ATOM 4886 C C . SER B 1 312 ? -17.359 -10.641 -4.258 1 49.81 312 SER B C 1
ATOM 4888 O O . SER B 1 312 ? -17.969 -11.57 -3.734 1 49.81 312 SER B O 1
ATOM 4890 N N . ALA B 1 313 ? -17.219 -9.438 -3.686 1 66.81 313 ALA B N 1
ATOM 4891 C CA . ALA B 1 313 ? -18.062 -9.031 -2.557 1 66.81 313 ALA B CA 1
ATOM 4892 C C . ALA B 1 313 ? -19.375 -8.414 -3.033 1 66.81 313 ALA B C 1
ATOM 4894 O O . ALA B 1 313 ? -19.438 -7.855 -4.133 1 66.81 313 ALA B O 1
#

Radius of gyration: 26.31 Å; Cα contacts (8 Å, |Δi|>4): 1365; chains: 2; bounding box: 55×99×79 Å

Solvent-accessible surface area (backbone atoms only — not comparable to full-atom values): 32461 Å² total; per-residue (Å²): 73,68,69,58,49,48,58,63,60,33,62,64,44,34,42,66,62,52,47,40,87,77,63,67,72,81,74,83,75,89,86,91,80,85,77,76,79,72,75,64,78,72,81,65,66,72,52,48,44,66,76,60,13,73,64,47,74,72,46,84,70,53,68,38,71,57,38,52,46,38,63,74,81,40,69,45,42,81,75,40,28,68,33,36,34,39,40,31,28,46,45,47,70,59,31,54,50,50,32,49,51,48,13,65,74,69,69,37,63,57,54,66,72,70,32,69,34,91,76,35,43,30,33,37,30,64,40,32,36,27,29,24,30,49,46,19,39,29,24,34,47,50,46,49,36,45,50,48,45,50,33,29,71,13,56,11,37,45,34,32,36,37,37,39,29,68,21,44,44,35,95,52,59,70,65,29,32,36,40,40,49,30,15,19,27,43,70,69,38,62,30,21,83,42,34,44,81,50,34,85,42,80,33,60,7,61,39,46,62,69,60,49,51,52,50,53,54,50,27,59,74,70,70,44,61,64,46,78,25,27,26,38,22,24,63,31,77,32,50,31,62,50,38,71,79,34,36,50,43,95,72,51,73,65,54,35,52,53,45,52,50,53,41,41,74,71,41,25,34,32,36,40,37,41,50,17,49,55,27,22,52,52,40,62,67,29,51,70,77,76,69,77,60,88,70,79,88,64,76,78,61,44,50,43,46,48,46,45,38,30,23,18,89,73,68,69,58,48,47,58,62,61,34,61,64,45,33,44,68,62,51,45,41,85,78,62,68,69,80,71,77,78,90,85,92,81,85,78,78,78,72,76,65,78,73,81,64,69,70,53,46,45,66,75,61,13,73,65,47,74,72,46,85,72,52,68,39,72,57,38,52,46,38,62,74,82,41,68,45,41,82,75,38,27,67,34,35,35,38,41,32,28,45,45,46,70,59,31,53,50,49,32,49,51,48,14,67,74,69,68,36,65,58,54,65,72,70,31,68,33,88,75,34,43,28,31,37,29,65,39,32,36,25,30,23,29,49,45,19,41,29,22,35,49,50,48,49,37,46,48,47,45,50,34,29,72,13,55,10,37,45,36,31,36,36,39,40,30,69,21,45,44,37,97,53,60,70,65,29,32,36,40,41,50,32,15,19,28,43,70,69,38,63,31,23,82,44,34,44,81,50,34,85,42,80,34,59,8,61,40,47,63,68,60,47,52,53,50,54,54,49,28,59,74,70,69,43,62,66,45,79,27,27,26,37,24,23,63,31,79,31,51,32,63,49,39,71,80,35,38,50,45,96,71,50,74,66,54,35,50,51,44,53,50,53,38,41,76,72,42,26,34,30,37,40,37,42,50,18,50,55,26,24,52,51,41,61,66,29,51,70,78,75,70,76,61,89,70,78,84,65,74,79,65,46,51,43,44,47,47,46,37,30,23,19,89

Sequence (626 aa):
AERVCRLLLDQRFRKSFITSKYYQIPKTMGNAQGTIDDSVAENNNNSVVPLLNPIMAEENEDFLYHFGISKTKDNIPTVFGDVKFVCTGGSGPRLALFAEMFSKETGVPCSDNLSKSDRFVMYKAGPVLWINHGMGNPSISIMLVEVIKLLHYAGASNVRAFRLGTSGGVGVEPGTVVLSTSALNGELQEYHIQYILGKKVLRSTLLNHSLIEELAEMAKKVSVPAECGKTLCADDFYEGQARLDGEFCAYTSKDKYDFLQTLYKKGVRNIEMESTCFASMFRRVCIPEKDKHPRSRESWKTAQMYEVMTTSAAERVCRLLLDQRFRKSFITSKYYQIPKTMGNAQGTIDDSVAENNNNSVVPLLNPIMAEENEDFLYHFGISKTKDNIPTVFGDVKFVCTGGSGPRLALFAEMFSKETGVPCSDNLSKSDRFVMYKAGPVLWINHGMGNPSISIMLVEVIKLLHYAGASNVRAFRLGTSGGVGVEPGTVVLSTSALNGELQEYHIQYILGKKVLRSTLLNHSLIEELAEMAKKVSVPAECGKTLCADDFYEGQARLDGEFCAYTSKDKYDFLQTLYKKGVRNIEMESTCFASMFRRVCIPEKDKHPRSRESWKTAQMYEVMTTSA

Nearest PDB structures (foldseek):
  3kvy-assembly1_A  TM=9.483E-01  e=6.172E-34  Bos taurus
  3kvy-assembly1_B  TM=9.515E-01  e=2.690E-33  Bos taurus
  2xrf-assembly2_B  TM=9.606E-01  e=5.774E-32  Homo sapiens
  3ku4-assembly2_C  TM=9.486E-01  e=8.342E-32  Bos taurus
  4txl-assembly1_B  TM=9.360E-01  e=4.621E-29  Schistosoma mansoni

Secondary structure (DSSP, 8-state):
-HHHHHHHHSHHHIIIIITTTT-------------------------BPP-B-HHHHT-S--EETTTTEETTTS-HHHHHTT--EEEEES-HHHHHHHHHHHHHHH---B------SSS--EEEETTEEEEE--SSHHHHHHHHHHHHHHHHHHT-BS-EEEEEEEEEESSS-TTPEEEEEEEE-TTS-SEEEEEETTEEEEEE----HHHHHHHHHHHHHTT--EEEEEEEE-S-SSGGGT-SSSSB--S-HHHHHHHHHHHHHTTEEEEESSHHHHHHHHHHHHS-TTTTSS--------S-EEEEEEEE-/-HHHHHHHHSHHHHHHHTTTTT-------------------------BPP-B-HHHHT-S--EETTTTEETTTS-HHHHHTT--EEEEES-HHHHHHHHHHHHHHH---B------SSS--EEEETTEEEEE--SSHHHHHHHHHHHHHHHHHHT-BS-EEEEEEEEEESSS-TTPEEEEEEEE-TTS-SEEEEEETTEEEEEE-PPPHHHHHHHHHHHHHTT--EEEEEEEE-S-SSGGGT-SSSSB--S-HHHHHHHHHHHHHTTEEEEESSHHHHHHHHHHHHS-TTTTSS--------S-EEEEEEEE-

pLDDT: mean 81.61, std 24.05, range [22.33, 98.62]

Organism: Parascaris univalens (NCBI:txid6257)